Protein 1EF1 (pdb70)

Radius of gyration: 29.96 Å; Cα contacts (8 Å, |Δi|>4): 1156; chains: 4; bounding box: 71×134×59 Å

GO terms:
  GO:0016324 apical plasma membrane (C, IDA)
  GO:0003725 double-stranded RNA binding (F, IDA)
  GO:0001771 immunological synapse formation (P, IDA)
  GO:0042098 T cell proliferation (P, IDA)
  GO:0072678 T cell migration (P, IDA)
  GO:0070489 T cell aggregation (P, IDA)
  GO:0005886 plasma membrane (C, EXP)
  GO:2000401 regulation of lymphocyte migration (P, IMP)
  GO:0005515 protein binding (F, IPI)
  GO:0019901 protein kinase binding (F, IPI)
  GO:0005200 structural constituent of cytoskeleton (F, TAS)
  GO:0005856 cytoskeleton (C, TAS)
  GO:0005886 plasma membrane (C, TAS)
  GO:0005829 cytosol (C, TAS)
  GO:0045177 apical part of cell (C, IDA)
  GO:0005902 microvillus (C, IDA)
  GO:0005925 focal adhesion (C, IDA)
  GO:0030175 filopodium (C, IDA)
  GO:0022614 membrane to membrane docking (P, IEP)
  GO:0050900 leukocyte migration (P, IEP)

Foldseek 3Di:
DAWEWEAQVDIDIDDDDQQAFQQNVLCVVCVVVVHDLPLQKFKWAQFCVRDTDTGDRVGGNNVGRFNPDPRGYIYIAGPADDLACVPRQDDLSSLVRVLVVLLVCQQQVVFDDDLVLLLLLLLLVCCLVPPADDCVPCDQCNCVVPSSHHVVNVVPDPDDPRRSVVVSSVSNNVVHDYNSVSSNVSVRSSSVFLPQWDWAWWAAPVGATWIWTFHLFFIFIGHPPDSSDTDDTDGLQQFDDWDDDWQKIWTDGDDPPDDIRIIGGPGSVRVVSVVVRNSSSVVVCPVVD/DDDDDDDDDDDDDDPLCLLVDDDCLVVPVVNVVVVVVVCVVCVVVDDVVDQDPVVCVVVCCVVHDDNPVVNVLCPDDPVVNVVVVVD/DAWEWEAQVDIDIDDDDQQAFLQVVLCVVCVVVVHDLPLQKFKWAQFCVGDTDTGDRVGGNNPGRQNPDPRGYIYMAGPADDLACVPPQPDLVSLVRVLVVLLVCQQQVVFDDDLVLLLLLLLLQCCLVPPADDCVPCDQCNCVPPSSHHVVNVVVDPDDPRRSVVVSSVSNNVVHDYSSVSSNVSVRSSSPFLPQWDWAWWAAPVGQTWIWTFHLFFIFIGHRPDSSDTDDTDGLQQFDDWDDDFQKIWTDGDDPPDDIRIIGHPGVVRVVSVVVRNSSSVVVCVVVD/DDDDDDDDDDDDDDPLCLLVDDDCLVVPVVNVVVVVVVCVVCVVVDDVVDQDPVVCVVVCCVVHDDNPVVNVLCPDDPVVNVVVVVD

Organism: Homo sapiens (NCBI:txid9606)

Solvent-accessible surface area: 37488 Å² total

Sequence (752 aa):
TISVRVTTDAELEFAIQPNTTGKQLFDQVVKTIGLREVWFFGLQYQDTKGFSTWLKLNKKVTAQDVRKESPLLFKFRAKFYPEDVSEELIQDITQRLFFLQVKEGILNDDIYCPPETAVLLASYAVQSKYGDFNKEVHKSGYLAGDKLLPQRVLEQHKLNKDQWEERIQVWHEEHRGLREDAVLEYLKIAQDLEYGVNYFSIKNKKGSELWLGVDALGLNIYEQNDRLTPKIGFPWSEIRNISFNDKKFVIKPIDKKAPDFVFYAPRLRINKRILALCGNHELYRRRKPAEASADLRADAMAKDRSEEERTTEAEKNERVQKHLKALTSELANARDESKKTANDIHAENRLGRDKYKTLRQIRQGNTKQRIDEFESTISVRVTTDAELEFAIQPNTTGKQLFDQVVKTIGLREVWFFGLQYQDTKGFSTWLKLNKKVTAQDVRKESPLLFKFRAKFYPEDVSEELIQDITQRLFFLQVKEGILNDDIYCPPETAVLLASYAVQSKYGDFNKEVHKSGYLAGDKLLPQRVLEQHKLNKDQWEERIQVWHEEHRGLREDAVLEYLKIAQDLEYGVNYFSIKNKKGSELWLGVDALGLNIYEQNDRLTPKIGFPWSEIRNISFNDKKFVIKPIDKKAPDFVFYAPRLRINKRILALCGNHELYRRRKPAEASADLRADAMAKDRSEEERTTEAEKNERVQKHLKALTSELANARDESKKTANDIHAENRLGRDKYKTLRQIRQGNTKQRIDEFES

Secondary structure (DSSP, 8-state):
-EEEEEE---EEEEEE-TT-BHHHHHHHHHHHHT---GGGEEEEEEBTTS-EEEPPSSSBGGGS-B---SSEEEEEEESS--S-HHHH--SHHHHHHHHHHHHHHHHTTSS---HHHHHHHHHHHHHHHH-S--TTTS-TTTTTT---S-HHHHHHB---HHHHHHHHHHHHHHT---HHHHHHHHHHHHTT-----EEEEEE-TT--EEEEEEETTEEEEEETT-SSS-SEEEEGGGEEEEEEETTEEEEEESSSSS--EEEE-SSHHHHHHHHHH--HHHH---S--/-EEEEEE---EEEEEE-TT-BHHHHHHHHHHHHT---GGGEEEEEEBTTS-EEEPPSSSBSTTS-B---SSEEEEEEESS--S-HHHH--SHHHHHHHHHHHHHHHHTTSS---HHHHHHHHHHHHHHHH-S--TTTS-TTTTTT---S-HHHHHHB---HHHHHHHHHHHHHHT---HHHHHHHHHHHHTT-----EEEEEE-TT--EEEEEEETTEEEEEETTBSSS-SEEEEGGGEEEEEEETTEEEEEESSSSSPPEEEE-S-HHHHHHHHHH--HHHH---S--/--------------TTGGGG---HHHH-HHHHHHHHHHHHHHHTTB-TT---S---TTT------HHHHHHHHT-S-HHHHHHHHH-/--------------TTGGGG---HHHH-HHHHHHHHHHHHHHHTTB-TT---S---TTT------HHHHHHHHT-S-HHHHHHHHH-

CATH classification: 3.10.20.90 (+2 more: 1.20.80.10, 2.30.29.30)

InterPro domains:
  IPR000299 FERM domain [PS50057] (5-295)
  IPR000798 Ezrin/radixin/moesin-like [PR00661] (17-36)
  IPR000798 Ezrin/radixin/moesin-like [PR00661] (69-88)
  IPR000798 Ezrin/radixin/moesin-like [PR00661] (113-134)
  IPR000798 Ezrin/radixin/moesin-like [PR00661] (159-176)
  IPR000798 Ezrin/radixin/moesin-like [PR00661] (209-229)
  IPR000798 Ezrin/radixin/moesin-like [PR00661] (284-303)
  IPR000798 Ezrin/radixin/moesin-like [PR00661] (532-553)
  IPR000798 Ezrin/radixin/moesin-like [PR00661] (554-575)
  IPR008954 Moesin tail domain superfamily [G3DSA:6.10.360.10] (502-576)
  IPR008954 Moesin tail domain superfamily [SSF48678] (490-577)
  IPR011174 Ezrin/radixin/moesin [PIRSF002305] (2-577)
  IPR011174 Ezrin/radixin/moesin [PTHR23281] (2-577)
  IPR011259 Ezrin/radixin/moesin, C-terminal [PF00769] (502-577)
  IPR011993 PH-like domain superfamily [G3DSA:2.30.29.30] (201-296)
  IPR014352 FERM/acyl-CoA-binding protein superfamily [G3DSA:1.20.80.10] (84-199)
  IPR018979 FERM, N-terminal [PF09379] (9-70)
  IPR018980 FERM, C-terminal PH-like domain [PF09380] (210-298)
  IPR018980 FERM, C-terminal PH-like domain [SM01196] (210-299)
  IPR019747 FERM conserved site [PS00660] (58-88)

B-factor: mean 32.9, std 15.77, range [4.85, 100.0]

Structure (mmCIF, N/CA/C/O backbone):
data_1EF1
#
_entry.id   1EF1
#
_cell.length_a   54.200
_cell.length_b   153.300
_cell.length_c   112.100
_cell.angle_alpha   90.00
_cell.angle_beta   90.00
_cell.angle_gamma   90.00
#
_symmetry.space_group_name_H-M   'P 2 2 21'
#
loop_
_entity.id
_entity.type
_entity.pdbx_description
1 polymer MOESIN
2 polymer MOESIN
3 non-polymer 'SULFATE ION'
4 water water
#
loop_
_atom_site.group_PDB
_atom_site.id
_atom_site.type_symbol
_atom_site.label_atom_id
_atom_site.label_alt_id
_atom_site.label_comp_id
_atom_site.label_asym_id
_atom_site.label_entity_id
_atom_site.label_seq_id
_atom_site.pdbx_PDB_ins_code
_atom_site.Cartn_x
_atom_site.Cartn_y
_atom_site.Cartn_z
_atom_site.occupancy
_atom_site.B_iso_or_equiv
_atom_site.auth_seq_id
_atom_site.auth_comp_id
_atom_site.auth_asym_id
_atom_site.auth_atom_id
_atom_site.pdbx_PDB_model_num
ATOM 1 N N . THR A 1 1 ? 49.340 140.379 86.242 1.00 63.00 4 THR A N 1
ATOM 2 C CA . THR A 1 1 ? 48.820 140.398 84.838 1.00 63.62 4 THR A CA 1
ATOM 3 C C . THR A 1 1 ? 48.882 139.055 84.064 1.00 61.92 4 THR A C 1
ATOM 4 O O . THR A 1 1 ? 49.750 138.190 84.268 1.00 54.52 4 THR A O 1
ATOM 8 N N . ILE A 1 2 ? 47.933 138.927 83.146 1.00 59.93 5 ILE A N 1
ATOM 9 C CA . ILE A 1 2 ? 47.763 137.759 82.301 1.00 52.66 5 ILE A CA 1
ATOM 10 C C . ILE A 1 2 ? 48.300 138.041 80.882 1.00 49.07 5 ILE A C 1
ATOM 11 O O . ILE A 1 2 ? 47.885 138.988 80.195 1.00 42.78 5 ILE A O 1
ATOM 16 N N . SER A 1 3 ? 49.222 137.184 80.466 1.00 44.18 6 SER A N 1
ATOM 17 C CA . SER A 1 3 ? 49.869 137.288 79.180 1.00 44.49 6 SER A CA 1
ATOM 18 C C . SER A 1 3 ? 48.894 136.897 78.093 1.00 44.48 6 SER A C 1
ATOM 19 O O . SER A 1 3 ? 48.199 135.898 78.225 1.00 42.88 6 SER A O 1
ATOM 22 N N . VAL A 1 4 ? 48.839 137.691 77.025 1.00 43.93 7 VAL A N 1
ATOM 23 C CA . VAL A 1 4 ? 47.929 137.417 75.913 1.00 40.92 7 VAL A CA 1
ATOM 24 C C . VAL A 1 4 ? 48.526 137.713 74.532 1.00 40.31 7 VAL A C 1
ATOM 25 O O . VAL A 1 4 ? 49.215 138.712 74.296 1.00 41.08 7 VAL A O 1
ATOM 29 N N . ARG A 1 5 ? 48.256 136.808 73.611 1.00 42.17 8 ARG A N 1
ATOM 30 C CA . ARG A 1 5 ? 48.734 136.960 72.261 1.00 41.14 8 ARG A CA 1
ATOM 31 C C . ARG A 1 5 ? 47.530 136.874 71.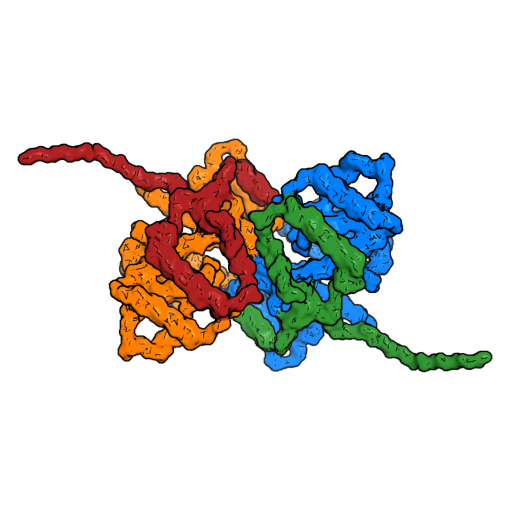333 1.00 38.48 8 ARG A C 1
ATOM 32 O O . ARG A 1 5 ? 46.746 135.925 71.411 1.00 40.30 8 ARG A O 1
ATOM 40 N N . VAL A 1 6 ? 47.368 137.905 70.509 1.00 36.78 9 VAL A N 1
ATOM 41 C CA . VAL A 1 6 ? 46.282 137.979 69.538 1.00 33.04 9 VAL A CA 1
ATOM 42 C C . VAL A 1 6 ? 46.802 138.091 68.102 1.00 32.97 9 VAL A C 1
ATOM 43 O O . VAL A 1 6 ? 47.371 139.110 67.693 1.00 35.39 9 VAL A O 1
ATOM 47 N N . THR A 1 7 ? 46.557 137.030 67.342 1.00 29.69 10 THR A N 1
ATOM 48 C CA . THR A 1 7 ? 46.938 136.950 65.952 1.00 27.22 10 THR A CA 1
ATOM 49 C C . THR A 1 7 ? 45.836 137.227 64.953 1.00 25.31 10 THR A C 1
ATOM 50 O O . THR A 1 7 ? 44.804 136.557 64.994 1.00 25.19 10 THR A O 1
ATOM 54 N N . THR A 1 8 ? 46.074 138.234 64.092 1.00 28.53 11 THR A N 1
ATOM 55 C CA . THR A 1 8 ? 45.185 138.632 62.985 1.00 27.00 11 THR A CA 1
ATOM 56 C C . THR A 1 8 ? 45.698 137.841 61.760 1.00 23.29 11 THR A C 1
ATOM 57 O O . THR A 1 8 ? 46.655 137.106 61.860 1.00 27.32 11 THR A O 1
ATOM 69 N N . ASP A 1 10 ? 47.523 138.842 59.445 1.00 32.89 13 ASP A N 1
ATOM 70 C CA . ASP A 1 10 ? 48.873 139.219 59.044 1.00 28.28 13 ASP A CA 1
ATOM 71 C C . ASP A 1 10 ? 49.624 140.001 60.107 1.00 34.84 13 ASP A C 1
ATOM 72 O O . ASP A 1 10 ? 50.455 140.839 59.799 1.00 38.76 13 ASP A O 1
ATOM 77 N N . ALA A 1 11 ? 49.294 139.780 61.363 1.00 32.63 14 ALA A N 1
ATOM 78 C CA . ALA A 1 11 ? 49.980 140.512 62.409 1.00 39.08 14 ALA A CA 1
ATOM 79 C C . ALA A 1 11 ? 49.776 139.802 63.740 1.00 43.81 14 ALA A C 1
ATOM 80 O O . ALA A 1 11 ? 48.826 139.042 63.920 1.00 40.00 14 ALA A O 1
ATOM 82 N N . GLU A 1 12 ? 50.735 139.998 64.638 1.00 45.88 15 GLU A N 1
ATOM 83 C CA . GLU A 1 12 ? 50.701 139.405 65.958 1.00 44.87 15 GLU A CA 1
ATOM 84 C C . GLU A 1 12 ? 50.801 140.519 66.983 1.00 42.52 15 GLU A C 1
ATOM 85 O O . GLU A 1 12 ? 51.626 141.428 66.858 1.00 42.11 15 GLU A O 1
ATOM 91 N N . LEU A 1 13 ? 49.937 140.441 67.988 1.00 42.81 16 LEU A N 1
ATOM 92 C CA . LEU A 1 13 ? 49.896 141.430 69.047 1.00 41.73 16 LEU A CA 1
ATOM 93 C C . LEU A 1 13 ? 50.034 140.780 70.401 1.00 39.47 16 LEU A C 1
ATOM 94 O O . LEU A 1 13 ? 49.486 139.719 70.642 1.00 33.64 16 LEU A O 1
ATOM 99 N N . GLU A 1 14 ? 50.851 141.386 71.249 1.00 45.65 17 GLU A N 1
ATOM 100 C CA . GLU A 1 14 ? 51.074 140.872 72.589 1.00 55.02 17 GLU A CA 1
ATOM 101 C C . GLU A 1 14 ? 50.464 141.888 73.570 1.00 56.74 17 GLU A C 1
ATOM 102 O O . GLU A 1 14 ? 50.709 143.098 73.458 1.00 52.50 17 GLU A O 1
ATOM 108 N N . PHE A 1 15 ? 49.604 141.399 74.464 1.00 60.28 18 PHE A N 1
ATOM 109 C CA . PHE A 1 15 ? 48.937 142.230 75.482 1.00 62.04 18 PHE A CA 1
ATOM 110 C C . PHE A 1 15 ? 48.989 141.616 76.879 1.00 61.38 18 PHE A C 1
ATOM 111 O O . PHE A 1 15 ? 48.788 140.406 77.040 1.00 57.92 18 PHE A O 1
ATOM 119 N N . ALA A 1 16 ? 49.201 142.461 77.888 1.00 62.61 19 ALA A N 1
ATOM 120 C CA . ALA A 1 16 ? 49.177 142.004 79.279 1.00 60.86 19 ALA A CA 1
ATOM 121 C C . ALA A 1 16 ? 47.867 142.585 79.829 1.00 56.59 19 ALA A C 1
ATOM 122 O O . ALA A 1 16 ? 47.603 143.788 79.722 1.00 56.56 19 ALA A O 1
ATOM 124 N N . ILE A 1 17 ? 47.013 141.705 80.332 1.00 54.54 20 ILE A N 1
ATOM 125 C CA . ILE A 1 17 ? 45.715 142.108 80.852 1.00 59.08 20 ILE A CA 1
ATOM 126 C C . ILE A 1 17 ? 45.454 141.722 82.330 1.00 64.69 20 ILE A C 1
ATOM 127 O O . ILE A 1 17 ? 45.901 140.676 82.814 1.00 61.28 20 ILE A O 1
ATOM 132 N N . GLN A 1 18 ? 44.742 142.588 83.046 1.00 70.83 21 GLN A N 1
ATOM 133 C CA . GLN A 1 18 ? 44.395 142.337 84.448 1.00 76.17 21 GLN A CA 1
ATOM 134 C C . GLN A 1 18 ? 43.322 141.231 84.494 1.00 76.39 21 GLN A C 1
ATOM 135 O O . GLN A 1 18 ? 42.562 141.065 83.537 1.00 77.28 21 GLN A O 1
ATOM 141 N N . PRO A 1 19 ? 43.218 140.489 85.618 1.00 75.23 22 PRO A N 1
ATOM 142 C CA . PRO A 1 19 ? 42.215 139.410 85.723 1.00 73.92 22 PRO A CA 1
ATOM 143 C C . PRO A 1 19 ? 40.777 139.897 85.511 1.00 70.81 22 PRO A C 1
ATOM 144 O O . PRO A 1 19 ? 39.882 139.147 85.102 1.00 74.61 22 PRO A O 1
ATOM 148 N N . ASN A 1 20 ? 40.600 141.179 85.783 1.00 65.10 23 ASN A N 1
ATOM 149 C CA . ASN A 1 20 ? 39.339 141.877 85.688 1.00 63.22 23 ASN A CA 1
ATOM 150 C C . ASN A 1 20 ? 38.854 142.087 84.226 1.00 59.62 23 ASN A C 1
ATOM 151 O O . ASN A 1 20 ? 37.651 142.302 83.983 1.00 55.31 23 ASN A O 1
ATOM 156 N N . THR A 1 21 ? 39.773 141.940 83.265 1.00 54.57 24 THR A N 1
ATOM 157 C CA . THR A 1 21 ? 39.488 142.186 81.847 1.00 50.55 24 THR A CA 1
ATOM 158 C C . THR A 1 21 ? 38.408 141.303 81.267 1.00 48.55 24 THR A C 1
ATOM 159 O O . THR A 1 21 ? 38.379 140.093 81.521 1.00 47.23 24 THR A O 1
ATOM 163 N N . THR A 1 22 ? 37.480 141.952 80.556 1.00 47.90 25 THR A N 1
ATOM 164 C CA . THR A 1 22 ? 36.344 141.296 79.889 1.00 46.28 25 THR A CA 1
ATOM 165 C C . THR A 1 22 ? 36.661 141.203 78.408 1.00 41.81 25 THR A C 1
ATOM 166 O O . THR A 1 22 ? 37.467 141.982 77.904 1.00 36.37 25 THR A O 1
ATOM 170 N N . GLY A 1 23 ? 36.016 140.274 77.709 1.00 43.25 26 GLY A N 1
ATOM 171 C CA . GLY A 1 23 ? 36.279 140.110 76.286 1.00 41.24 26 GLY A CA 1
ATOM 172 C C . GLY A 1 23 ? 36.235 141.436 75.530 1.00 39.60 26 GLY A C 1
ATOM 173 O O . GLY A 1 23 ? 37.127 141.745 74.752 1.00 32.79 26 GLY A O 1
ATOM 174 N N . LYS A 1 24 ? 35.229 142.253 75.831 1.00 36.97 27 LYS A N 1
ATOM 175 C CA . LYS A 1 24 ? 35.036 143.546 75.197 1.00 36.21 27 LYS A CA 1
ATOM 176 C C . LYS A 1 24 ? 36.225 144.499 75.333 1.0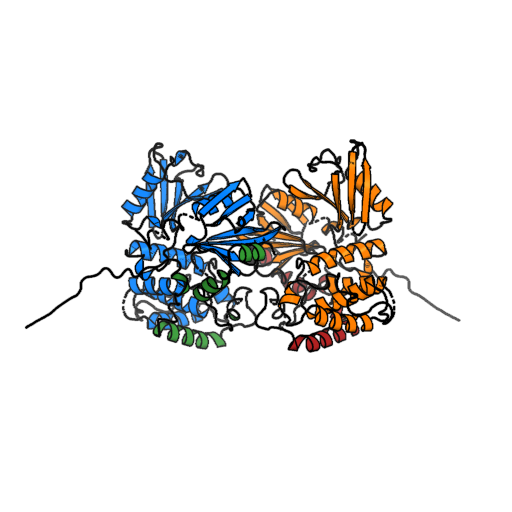0 37.47 27 LYS A C 1
ATOM 177 O O . LYS A 1 24 ? 36.539 145.262 74.405 1.00 35.05 27 LYS A O 1
ATOM 183 N N . GLN A 1 25 ? 36.885 144.455 76.484 1.00 35.35 28 GLN A N 1
ATOM 184 C CA . GLN A 1 25 ? 38.037 145.308 76.734 1.00 37.62 28 GLN A CA 1
ATOM 185 C C . GLN A 1 25 ? 39.236 144.830 75.923 1.00 35.56 28 GLN A C 1
ATOM 186 O O . GLN A 1 25 ? 40.032 145.645 75.437 1.00 35.02 28 GLN A O 1
ATOM 192 N N . LEU A 1 26 ? 39.386 143.506 75.825 1.00 33.56 29 LEU A N 1
ATOM 193 C CA . LEU A 1 26 ? 40.480 142.900 75.061 1.00 31.27 29 LEU A CA 1
ATOM 194 C C . LEU A 1 26 ? 40.288 143.201 73.573 1.00 29.89 29 LEU A C 1
ATOM 195 O O . LEU A 1 26 ? 41.241 143.571 72.907 1.00 33.22 29 LEU A O 1
ATOM 200 N N . PHE A 1 27 ? 39.055 143.049 73.079 1.00 27.17 30 PHE A N 1
ATOM 201 C CA . PHE A 1 27 ? 38.706 143.311 71.677 1.00 30.21 30 PHE A CA 1
ATOM 202 C C . PHE A 1 27 ? 39.029 144.758 71.292 1.00 30.55 30 PHE A C 1
ATOM 203 O O . PHE A 1 27 ? 39.652 145.026 70.255 1.00 24.63 30 PHE A O 1
ATOM 211 N N . ASP A 1 28 ? 38.630 145.681 72.164 1.00 36.94 31 ASP A N 1
ATOM 212 C CA . ASP A 1 28 ? 38.868 147.097 71.957 1.00 34.57 31 ASP A CA 1
ATOM 213 C C . ASP A 1 28 ? 40.346 147.436 71.826 1.00 33.31 31 ASP A C 1
ATOM 214 O O . ASP A 1 28 ? 40.704 148.249 70.989 1.00 36.34 31 ASP A O 1
ATOM 219 N N . GLN A 1 29 ? 41.201 146.781 72.608 1.00 33.80 32 GLN A N 1
ATOM 220 C CA . GLN A 1 29 ? 42.645 147.019 72.535 1.00 30.07 32 GLN A CA 1
ATOM 221 C C . GLN A 1 29 ? 43.156 146.586 71.188 1.00 26.99 32 GLN A C 1
ATOM 222 O O . GLN A 1 29 ? 43.884 147.320 70.550 1.00 28.07 32 GLN A O 1
ATOM 228 N N . VAL A 1 30 ? 42.733 145.410 70.742 1.00 26.95 33 VAL A N 1
ATOM 229 C CA . VAL A 1 30 ? 43.137 144.879 69.432 1.00 27.98 33 VAL A CA 1
ATOM 230 C C . VAL A 1 30 ? 42.690 145.764 68.244 1.00 30.63 33 VAL A C 1
ATOM 231 O O . VAL A 1 30 ? 43.509 146.129 67.377 1.00 35.09 33 VAL A O 1
ATOM 235 N N . VAL A 1 31 ? 41.403 146.101 68.180 1.00 26.70 34 VAL A N 1
ATOM 236 C CA . VAL A 1 31 ? 40.951 146.942 67.059 1.00 29.27 34 VAL A CA 1
ATOM 237 C C . VAL A 1 31 ? 41.597 148.322 67.110 1.00 34.18 34 VAL A C 1
ATOM 238 O O . VAL A 1 31 ? 41.968 148.881 66.072 1.00 31.26 34 VAL A O 1
ATOM 242 N N . LYS A 1 32 ? 41.821 148.803 68.337 1.00 35.99 35 LYS A N 1
ATOM 243 C CA . LYS A 1 32 ? 42.445 150.092 68.592 1.00 38.17 35 LYS A CA 1
ATOM 244 C C . LYS A 1 32 ? 43.869 150.061 68.040 1.00 34.52 35 LYS A C 1
ATOM 245 O O . LYS A 1 32 ? 44.247 150.885 67.189 1.00 32.74 35 LYS A O 1
ATOM 251 N N . THR A 1 33 ? 44.615 149.044 68.463 1.00 33.56 36 THR A N 1
ATOM 252 C CA . THR A 1 33 ? 45.997 148.851 68.042 1.00 31.97 36 THR A CA 1
ATOM 253 C C . THR A 1 33 ? 46.142 148.731 66.518 1.00 32.37 36 THR A C 1
ATOM 254 O O . THR A 1 33 ? 46.997 149.406 65.934 1.00 33.02 36 THR A O 1
ATOM 258 N N . ILE A 1 34 ? 45.334 147.887 65.865 1.00 30.44 37 ILE A N 1
ATOM 259 C CA . ILE A 1 34 ? 45.476 147.725 64.411 1.00 30.11 37 ILE A CA 1
ATOM 260 C C . ILE A 1 34 ? 44.810 148.810 63.538 1.00 32.55 37 ILE A C 1
ATOM 261 O O . ILE A 1 34 ? 44.900 148.781 62.299 1.00 30.99 37 ILE A O 1
ATOM 266 N N . GLY A 1 35 ? 44.135 149.755 64.190 1.00 31.32 38 GLY A N 1
ATOM 267 C CA . GLY A 1 35 ? 43.498 150.859 63.487 1.00 28.93 38 GLY A CA 1
ATOM 268 C C . GLY A 1 35 ? 42.257 150.478 62.713 1.00 26.95 38 GLY A C 1
ATOM 269 O O . GLY A 1 35 ? 41.954 151.053 61.673 1.00 28.57 38 GLY A O 1
ATOM 270 N N . LEU A 1 36 ? 41.497 149.555 63.286 1.00 27.08 39 LEU A N 1
ATOM 271 C CA . LEU A 1 36 ? 40.282 149.070 62.670 1.00 26.89 39 LEU A CA 1
ATOM 272 C C . LEU A 1 36 ? 39.028 149.663 63.317 1.00 22.17 39 LEU A C 1
ATOM 273 O O . LEU A 1 36 ? 38.825 149.502 64.523 1.00 22.42 39 LEU A O 1
ATOM 278 N N . ARG A 1 37 ? 38.204 150.325 62.497 1.00 27.14 40 ARG A N 1
ATOM 279 C CA . ARG A 1 37 ? 36.923 150.931 62.904 1.00 27.64 40 ARG A CA 1
ATOM 280 C C . ARG A 1 37 ? 35.694 150.104 62.501 1.00 26.49 40 ARG A C 1
ATOM 281 O O . ARG A 1 37 ? 34.674 150.187 63.185 1.00 27.52 40 ARG A O 1
ATOM 289 N N . GLU A 1 38 ? 35.776 149.279 61.441 1.00 27.03 41 GLU A N 1
ATOM 290 C CA . GLU A 1 38 ? 34.618 148.421 61.044 1.00 28.64 41 GLU A CA 1
ATOM 291 C C . GLU A 1 38 ? 34.639 147.105 61.828 1.00 26.08 41 GLU A C 1
ATOM 292 O O . GLU A 1 38 ? 34.658 146.021 61.262 1.00 27.47 41 GLU A O 1
ATOM 298 N N . VAL A 1 39 ? 34.504 147.239 63.136 1.00 22.62 42 VAL A N 1
ATOM 299 C CA . VAL A 1 39 ? 34.575 146.153 64.087 1.00 23.81 42 VAL A CA 1
ATOM 300 C C . VAL A 1 39 ? 33.440 145.127 64.176 1.00 16.93 42 VAL A C 1
ATOM 301 O O . VAL A 1 39 ? 33.614 144.056 64.760 1.00 24.64 42 VAL A O 1
ATOM 305 N N . TRP A 1 40 ? 32.257 145.497 63.701 1.00 19.10 43 TRP A N 1
ATOM 306 C CA . TRP A 1 40 ? 31.084 144.643 63.799 1.00 20.95 43 TRP A CA 1
ATOM 307 C C . TRP A 1 40 ? 31.154 143.281 63.075 1.00 26.85 43 TRP A C 1
ATOM 308 O O . TRP A 1 40 ? 30.347 142.356 63.334 1.00 29.16 43 TRP A O 1
ATOM 319 N N . PHE A 1 41 ? 32.101 143.170 62.157 1.00 24.65 44 PHE A N 1
ATOM 320 C CA . PHE A 1 41 ? 32.302 141.941 61.421 1.00 20.99 44 PHE A CA 1
ATOM 321 C C . PHE A 1 41 ? 33.169 140.980 62.190 1.00 20.28 44 PHE A C 1
ATOM 322 O O . PHE A 1 41 ? 33.088 139.769 61.978 1.00 18.90 44 PHE A O 1
ATOM 330 N N . PHE A 1 42 ? 34.029 141.527 63.051 1.00 20.92 45 PHE A N 1
ATOM 331 C CA . PHE A 1 42 ? 35.009 140.733 63.794 1.00 16.28 45 PHE A CA 1
ATOM 332 C C . PHE A 1 42 ? 34.763 140.167 65.185 1.00 19.13 45 PHE A C 1
ATOM 333 O O . PHE A 1 42 ? 33.873 140.587 65.916 1.00 25.46 45 PHE A O 1
ATOM 341 N N . GLY A 1 43 ? 35.605 139.212 65.536 1.00 16.80 46 GLY A N 1
ATOM 342 C CA . GLY A 1 43 ? 35.552 138.563 66.826 1.00 22.57 46 GLY A CA 1
ATOM 343 C C . GLY A 1 43 ? 36.894 137.939 67.196 1.00 25.79 46 GLY A C 1
ATOM 344 O O . GLY A 1 43 ? 37.823 137.914 66.372 1.00 28.59 46 GLY A O 1
ATOM 345 N N . LEU A 1 44 ? 37.034 137.538 68.458 1.00 24.19 47 LEU A N 1
ATOM 346 C CA . LEU A 1 44 ? 38.231 136.838 68.904 1.00 28.67 47 LEU A CA 1
ATOM 347 C C . LEU A 1 44 ? 37.876 135.372 69.170 1.00 29.54 47 LEU A C 1
ATOM 348 O O . LEU A 1 44 ? 36.943 135.063 69.928 1.00 26.95 47 LEU A O 1
ATOM 353 N N . GLN A 1 45 ? 38.617 134.470 68.534 1.00 27.40 48 GLN A N 1
ATOM 354 C CA . GLN A 1 45 ? 38.387 133.046 68.707 1.00 34.05 48 GLN A CA 1
ATOM 355 C C . GLN A 1 45 ? 39.513 132.450 69.517 1.00 28.18 48 GLN A C 1
ATOM 356 O O . GLN A 1 45 ? 40.633 132.929 69.454 1.00 29.38 48 GLN A O 1
ATOM 362 N N . TYR A 1 46 ? 39.193 131.432 70.310 1.00 32.57 49 TYR A N 1
ATOM 363 C CA . TYR A 1 46 ? 40.202 130.732 71.104 1.00 35.25 49 TYR A CA 1
ATOM 364 C C . TYR A 1 46 ? 39.859 129.247 71.201 1.00 37.69 49 TYR A C 1
ATOM 365 O O . TYR A 1 46 ? 38.730 128.844 70.905 1.00 40.62 49 TYR A O 1
ATOM 374 N N . GLN A 1 47 ? 40.852 128.426 71.544 1.00 41.29 50 GLN A N 1
ATOM 375 C CA . GLN A 1 47 ? 40.616 127.001 71.755 1.00 38.91 50 GLN A CA 1
ATOM 376 C C . GLN A 1 47 ? 40.198 126.855 73.226 1.00 39.89 50 GLN A C 1
ATOM 377 O O . GLN A 1 47 ? 40.872 127.376 74.125 1.00 40.39 50 GLN A O 1
ATOM 383 N N . ASP A 1 48 ? 39.067 126.224 73.501 1.00 39.51 51 ASP A N 1
ATOM 384 C CA . ASP A 1 48 ? 38.717 126.068 74.903 1.00 47.16 51 ASP A CA 1
ATOM 385 C C . ASP A 1 48 ? 39.347 124.809 75.536 1.00 52.06 51 ASP A C 1
ATOM 386 O O . ASP A 1 48 ? 39.962 123.993 74.834 1.00 53.60 51 ASP A O 1
ATOM 391 N N . THR A 1 49 ? 39.172 124.673 76.854 1.00 54.08 52 THR A N 1
ATOM 392 C CA . THR A 1 49 ? 39.695 123.560 77.656 1.00 52.59 52 THR A CA 1
ATOM 393 C C . THR A 1 49 ? 39.397 122.200 77.035 1.00 54.30 52 THR A C 1
ATOM 394 O O . THR A 1 49 ? 40.223 121.302 77.115 1.00 56.90 52 THR A O 1
ATOM 398 N N . LYS A 1 50 ? 38.258 122.083 76.350 1.00 54.30 53 LYS A N 1
ATOM 399 C CA . LYS A 1 50 ? 37.856 120.837 75.700 1.00 52.46 53 LYS A CA 1
ATOM 400 C C . LYS A 1 50 ? 38.539 120.702 74.336 1.00 56.34 53 LYS A C 1
ATOM 401 O O . LYS A 1 50 ? 38.572 119.611 73.765 1.00 62.84 53 LYS A O 1
ATOM 407 N N . GLY A 1 51 ? 39.044 121.818 73.805 1.00 53.29 54 GLY A N 1
ATOM 408 C CA . GLY A 1 51 ? 39.719 121.816 72.509 1.00 50.63 54 GLY A CA 1
ATOM 409 C C . GLY A 1 51 ? 38.867 122.376 71.365 1.00 51.66 54 GLY A C 1
ATOM 410 O O . GLY A 1 51 ? 39.220 122.221 70.186 1.00 44.57 54 GLY A O 1
ATOM 411 N N . PHE A 1 52 ? 37.745 123.023 71.707 1.00 50.64 55 PHE A N 1
ATOM 412 C CA . PHE A 1 52 ? 36.817 123.612 70.718 1.00 50.21 55 PHE A CA 1
ATOM 413 C C . PHE A 1 52 ? 37.087 125.085 70.369 1.00 47.83 55 PHE A C 1
ATOM 414 O O . PHE A 1 52 ? 37.384 125.907 71.249 1.00 42.65 55 PHE A O 1
ATOM 422 N N . SER A 1 53 ? 36.986 125.406 69.074 1.00 45.60 56 SER A N 1
ATOM 423 C CA . SER A 1 53 ? 37.155 126.779 68.621 1.00 40.80 56 SER A CA 1
ATOM 424 C C . SER A 1 53 ? 35.912 127.471 69.160 1.00 38.40 56 SER A C 1
ATOM 425 O O . SER A 1 53 ? 34.791 127.025 68.913 1.00 44.49 56 SER A O 1
ATOM 428 N N . THR A 1 54 ? 36.125 128.549 69.903 1.00 31.00 57 THR A N 1
ATOM 429 C CA . THR A 1 54 ? 35.037 129.286 70.523 1.00 34.78 57 THR A CA 1
ATOM 430 C C . THR A 1 54 ? 35.197 130.813 70.425 1.00 31.15 57 THR A C 1
ATOM 431 O O . THR A 1 54 ? 36.302 131.346 70.508 1.00 32.93 57 THR A O 1
ATOM 435 N N . TRP A 1 55 ? 34.103 131.509 70.155 1.00 29.54 58 TRP A N 1
ATOM 436 C CA . TRP A 1 55 ? 34.168 132.958 70.127 1.00 31.18 58 TRP A CA 1
ATOM 437 C C . TRP A 1 55 ? 34.058 133.476 71.594 1.00 34.42 58 TRP A C 1
ATOM 438 O O . TRP A 1 55 ? 33.152 133.103 72.371 1.00 33.32 58 TRP A O 1
ATOM 449 N N . LEU A 1 56 ? 35.031 134.289 71.969 1.00 29.97 59 LEU A N 1
ATOM 450 C CA . LEU A 1 56 ? 35.103 134.916 73.268 1.00 29.06 59 LEU A CA 1
ATOM 451 C C . LEU A 1 56 ? 33.882 135.871 73.415 1.00 31.28 59 LEU A C 1
ATOM 452 O O . LEU A 1 56 ? 33.669 136.775 72.580 1.00 28.47 59 LEU A O 1
ATOM 457 N N . LYS A 1 57 ? 33.061 135.634 74.446 1.00 33.42 60 LYS A N 1
ATOM 458 C CA . LYS A 1 57 ? 31.892 136.476 74.743 1.00 31.41 60 LYS A CA 1
ATOM 459 C C . LYS A 1 57 ? 32.453 137.812 75.194 1.00 35.35 60 LYS A C 1
ATOM 460 O O . LYS A 1 57 ? 33.389 137.843 75.992 1.00 41.17 60 LYS A O 1
ATOM 466 N N . LEU A 1 58 ? 31.918 138.916 74.680 1.00 39.90 61 LEU A N 1
ATOM 467 C CA . LEU A 1 58 ? 32.451 140.231 75.046 1.00 40.19 61 LEU A CA 1
ATOM 468 C C . LEU A 1 58 ? 31.961 140.826 76.381 1.00 42.47 61 LEU A C 1
ATOM 469 O O . LEU A 1 58 ? 32.650 141.632 77.012 1.00 41.83 61 LEU A O 1
ATOM 474 N N . ASN A 1 59 ? 30.809 140.362 76.844 1.00 48.04 62 ASN A N 1
ATOM 475 C CA . ASN A 1 59 ? 30.191 140.844 78.087 1.00 53.04 62 ASN A CA 1
ATOM 476 C C . ASN A 1 59 ? 30.650 140.137 79.377 1.00 53.34 62 ASN A C 1
ATOM 477 O O . ASN A 1 59 ? 30.215 140.498 80.465 1.00 55.19 62 ASN A O 1
ATOM 482 N N . LYS A 1 60 ? 31.502 139.117 79.236 1.00 50.10 63 LYS A N 1
ATOM 483 C CA . LYS A 1 60 ? 32.049 138.342 80.358 1.00 45.54 63 LYS A CA 1
ATOM 484 C C . LYS A 1 60 ? 33.556 138.601 80.512 1.00 47.38 63 LYS A C 1
ATOM 485 O O . LYS A 1 60 ? 34.194 139.151 79.602 1.00 48.15 63 LYS A O 1
ATOM 491 N N . LYS A 1 61 ? 34.117 138.239 81.672 1.00 49.25 64 LYS A N 1
ATOM 492 C CA . LYS A 1 61 ? 35.563 138.381 81.896 1.00 54.77 64 LYS A CA 1
ATOM 493 C C . LYS A 1 61 ? 36.329 137.295 81.099 1.00 53.16 64 LYS A C 1
ATOM 494 O O . LYS A 1 61 ? 35.839 136.175 80.961 1.00 53.67 64 LYS A O 1
ATOM 496 N N . VAL A 1 62 ? 37.497 137.622 80.545 1.00 48.60 65 VAL A N 1
ATOM 497 C CA . VAL A 1 62 ? 38.284 136.634 79.779 1.00 46.75 65 VAL A CA 1
ATOM 498 C C . VAL A 1 62 ? 38.529 135.371 80.615 1.00 53.28 65 VAL A C 1
ATOM 499 O O . VAL A 1 62 ? 38.216 134.256 80.195 1.00 52.32 65 VAL A O 1
ATOM 503 N N . THR A 1 63 ? 39.010 135.589 81.836 1.00 60.95 66 THR A N 1
ATOM 504 C CA . THR A 1 63 ? 39.351 134.539 82.797 1.00 61.28 66 THR A CA 1
ATOM 505 C C . THR A 1 63 ? 38.171 133.634 83.221 1.00 58.81 66 THR A C 1
ATOM 506 O O . THR A 1 63 ? 38.372 132.474 83.602 1.00 59.82 66 THR A O 1
ATOM 510 N N . ALA A 1 64 ? 36.951 134.155 83.111 1.00 53.65 67 ALA A N 1
ATOM 511 C CA . ALA A 1 64 ? 35.739 133.406 83.453 1.00 50.93 67 ALA A CA 1
ATOM 512 C C . ALA A 1 64 ? 35.250 132.491 82.308 1.00 53.07 67 ALA A C 1
ATOM 513 O O . ALA A 1 64 ? 34.233 131.797 82.438 1.00 52.15 67 ALA A O 1
ATOM 515 N N . GLN A 1 65 ? 35.927 132.546 81.165 1.00 54.29 68 GLN A N 1
ATOM 516 C CA . GLN A 1 65 ? 35.552 131.736 80.011 1.00 53.81 68 GLN A CA 1
ATOM 517 C C . GLN A 1 65 ? 36.520 130.580 79.980 1.00 54.38 68 GLN A C 1
ATOM 518 O O . GLN A 1 65 ? 37.622 130.693 80.528 1.00 58.30 68 GLN A O 1
ATOM 524 N N . ASP A 1 66 ? 36.112 129.455 79.397 1.00 55.10 69 ASP A N 1
ATOM 525 C CA . ASP A 1 66 ? 36.970 128.271 79.417 1.00 54.27 69 ASP A CA 1
ATOM 526 C C . ASP A 1 66 ? 38.204 128.335 78.549 1.00 54.13 69 ASP A C 1
ATOM 527 O O . ASP A 1 66 ? 38.485 127.412 77.805 1.00 53.31 69 ASP A O 1
ATOM 529 N N . VAL A 1 67 ? 38.974 129.411 78.676 1.00 57.46 70 VAL A N 1
ATOM 530 C CA . VAL A 1 67 ? 40.200 129.552 77.904 1.00 59.53 70 VAL A CA 1
ATOM 531 C C . VAL A 1 67 ? 41.183 128.478 78.337 1.00 62.05 70 VAL A C 1
ATOM 532 O O . VAL A 1 67 ? 41.254 128.138 79.521 1.00 62.23 70 VAL A O 1
ATOM 536 N N . ARG A 1 68 ? 41.874 127.904 77.349 1.00 65.78 71 ARG A N 1
ATOM 537 C CA . ARG A 1 68 ? 42.887 126.870 77.562 1.00 67.86 71 ARG A CA 1
ATOM 538 C C . ARG A 1 68 ? 44.000 127.463 78.438 1.00 67.15 71 ARG A C 1
ATOM 539 O O . ARG A 1 68 ? 44.883 128.165 77.938 1.00 68.19 71 ARG A O 1
ATOM 547 N N . LYS A 1 69 ? 43.921 127.196 79.743 1.00 64.15 72 LYS A N 1
ATOM 548 C CA . LYS A 1 69 ? 44.884 127.684 80.714 1.00 60.56 72 LYS A CA 1
ATOM 549 C C . LYS A 1 69 ? 46.273 127.381 80.227 1.00 60.84 72 LYS A C 1
ATOM 550 O O . LYS A 1 69 ? 46.661 126.213 80.100 1.00 62.69 72 LYS A O 1
ATOM 552 N N . GLU A 1 70 ? 46.961 128.455 79.841 1.00 62.87 73 GLU A N 1
ATOM 553 C CA . GLU A 1 70 ? 48.337 128.422 79.333 1.00 60.23 73 GLU A CA 1
ATOM 554 C C . GLU A 1 70 ? 48.801 129.870 79.284 1.00 54.28 73 GLU A C 1
ATOM 555 O O . GLU A 1 70 ? 48.044 130.785 79.628 1.00 57.99 73 GLU A O 1
ATOM 561 N N . SER A 1 71 ? 50.031 130.086 78.842 1.00 48.20 74 SER A N 1
ATOM 562 C CA . SER A 1 71 ? 50.553 131.436 78.785 1.00 47.94 74 SER A CA 1
ATOM 563 C C . SER A 1 71 ? 51.607 131.630 77.696 1.00 49.08 74 SER A C 1
ATOM 564 O O . SER A 1 71 ? 52.584 130.886 77.627 1.00 48.87 74 SER A O 1
ATOM 567 N N . PRO A 1 72 ? 51.409 132.642 76.825 1.00 46.66 75 PRO A N 1
ATOM 568 C CA . PRO A 1 72 ? 50.239 133.522 76.903 1.00 41.77 75 PRO A CA 1
ATOM 569 C C . PRO A 1 72 ? 48.954 132.851 76.423 1.00 38.66 75 PRO A C 1
ATOM 570 O O . PRO A 1 72 ? 48.991 131.717 75.946 1.00 37.77 75 PRO A O 1
ATOM 574 N N . LEU A 1 73 ? 47.819 133.508 76.665 1.00 36.21 76 LEU A N 1
ATOM 575 C CA . LEU A 1 73 ? 46.534 133.014 76.206 1.00 35.18 76 LEU A CA 1
ATOM 576 C C . LEU A 1 73 ? 46.560 133.325 74.731 1.00 31.84 76 LEU A C 1
ATOM 577 O O . LEU A 1 73 ? 46.903 134.433 74.368 1.00 29.90 76 LEU A O 1
ATOM 582 N N . LEU A 1 74 ? 46.208 132.355 73.891 1.00 31.88 77 LEU A N 1
ATOM 583 C CA . LEU A 1 74 ? 46.232 132.554 72.449 1.00 30.24 77 LEU A CA 1
ATOM 584 C C . LEU A 1 74 ? 44.870 132.795 71.812 1.00 28.97 77 LEU A C 1
ATOM 585 O O . LEU A 1 74 ? 44.004 131.921 71.858 1.00 37.12 77 LEU A O 1
ATOM 590 N N . PHE A 1 75 ? 44.695 133.954 71.175 1.00 25.45 78 PHE A N 1
ATOM 591 C CA . PHE A 1 75 ? 43.437 134.274 70.475 1.00 30.18 78 PHE A CA 1
ATOM 592 C C . PHE A 1 75 ? 43.643 134.590 69.014 1.00 30.83 78 PHE A C 1
ATOM 593 O O . PHE A 1 75 ? 44.608 135.235 68.665 1.00 31.15 78 PHE A O 1
ATOM 601 N N . LYS A 1 76 ? 42.678 134.241 68.173 1.00 31.13 79 LYS A N 1
ATOM 602 C CA . LYS A 1 76 ? 42.767 134.545 66.741 1.00 28.02 79 LYS A CA 1
ATOM 603 C C . LYS A 1 76 ? 41.692 135.598 66.405 1.00 22.27 79 LYS A C 1
ATOM 604 O O . LYS A 1 76 ? 40.522 135.429 66.734 1.00 25.57 79 LYS A O 1
ATOM 610 N N . PHE A 1 77 ? 42.113 136.725 65.850 1.00 21.68 80 PHE A N 1
ATOM 611 C CA . PHE A 1 77 ? 41.184 137.781 65.474 1.00 21.04 80 PHE A CA 1
ATOM 612 C C . PHE A 1 77 ? 40.709 137.459 64.068 1.00 25.59 80 PHE A C 1
ATOM 613 O O . PHE A 1 77 ? 41.523 137.439 63.128 1.00 22.97 80 PHE A O 1
ATOM 621 N N . ARG A 1 78 ? 39.410 137.163 63.927 1.00 24.30 81 ARG A N 1
ATOM 622 C CA . ARG A 1 78 ? 38.849 136.791 62.618 1.00 21.58 81 ARG A CA 1
ATOM 623 C C . ARG A 1 78 ? 37.506 137.401 62.389 1.00 15.46 81 ARG A C 1
ATOM 624 O O . ARG A 1 78 ? 36.896 137.872 63.323 1.00 20.09 81 ARG A O 1
ATOM 632 N N . ALA A 1 79 ? 37.071 137.446 61.134 1.00 17.85 82 ALA A N 1
ATOM 633 C CA . ALA A 1 79 ? 35.735 137.939 60.799 1.00 24.91 82 ALA A CA 1
ATOM 634 C C . ALA A 1 79 ? 34.769 136.829 61.143 1.00 18.78 82 ALA A C 1
ATOM 635 O O . ALA A 1 79 ? 35.000 135.661 60.802 1.00 22.13 82 ALA A O 1
ATOM 637 N N . LYS A 1 80 ? 33.755 137.180 61.920 1.00 18.39 83 LYS A N 1
ATOM 638 C CA . LYS A 1 80 ? 32.693 136.255 62.303 1.00 15.16 83 LYS A CA 1
ATOM 639 C C . LYS A 1 80 ? 31.495 136.472 61.376 1.00 18.75 83 LYS A C 1
ATOM 640 O O . LYS A 1 80 ? 30.675 135.569 61.174 1.00 19.90 83 LYS A O 1
ATOM 646 N N . PHE A 1 81 ? 31.382 137.694 60.854 1.00 20.83 84 PHE A N 1
ATOM 647 C CA . PHE A 1 81 ? 30.308 138.071 59.938 1.00 19.36 84 PHE A CA 1
ATOM 648 C C . PHE A 1 81 ? 30.933 138.650 58.678 1.00 16.54 84 PHE A C 1
ATOM 649 O O . PHE A 1 81 ? 32.042 139.221 58.684 1.00 18.33 84 PHE A O 1
ATOM 657 N N . TYR A 1 82 ? 30.230 138.430 57.574 1.00 23.81 85 TYR A N 1
ATOM 658 C CA . TYR A 1 82 ? 30.642 138.900 56.259 1.00 16.24 85 TYR A CA 1
ATOM 659 C C . TYR A 1 82 ? 29.655 139.912 55.733 1.00 14.82 85 TYR A C 1
ATOM 660 O O . TYR A 1 82 ? 28.438 139.813 55.967 1.00 18.92 85 TYR A O 1
ATOM 669 N N . PRO A 1 83 ? 30.160 140.909 55.005 1.00 15.81 86 PRO A N 1
ATOM 670 C CA . PRO A 1 83 ? 29.284 141.922 54.421 1.00 20.88 86 PRO A CA 1
ATOM 671 C C . PRO A 1 83 ? 28.495 141.289 53.268 1.00 27.97 86 PRO A C 1
ATOM 672 O O . PRO A 1 83 ? 28.888 140.245 52.724 1.00 27.57 86 PRO A O 1
ATOM 676 N N . GLU A 1 84 ? 27.383 141.900 52.882 1.00 30.62 87 GLU A N 1
ATOM 677 C CA . GLU A 1 84 ? 26.635 141.358 51.742 1.00 34.24 87 GLU A CA 1
ATOM 678 C C . GLU A 1 84 ? 27.317 141.721 50.431 1.00 33.62 87 GLU A C 1
ATOM 679 O O . GLU A 1 84 ? 27.275 140.968 49.466 1.00 34.77 87 GLU A O 1
ATOM 685 N N . ASP A 1 85 ? 28.013 142.847 50.446 1.00 29.37 88 ASP A N 1
ATOM 686 C CA . ASP A 1 85 ? 28.706 143.346 49.280 1.00 30.49 88 ASP A CA 1
ATOM 687 C C . ASP A 1 85 ? 29.975 144.025 49.788 1.00 31.02 88 ASP A C 1
ATOM 688 O O . ASP A 1 85 ? 29.912 144.895 50.664 1.00 31.61 88 ASP A O 1
ATOM 693 N N . VAL A 1 86 ? 31.128 143.584 49.288 1.00 24.97 89 VAL A N 1
ATOM 694 C CA . VAL A 1 86 ? 32.406 144.127 49.733 1.00 28.83 89 VAL A CA 1
ATOM 695 C C . VAL A 1 86 ? 32.684 145.535 49.283 1.00 34.46 89 VAL A C 1
ATOM 696 O O . VAL A 1 86 ? 33.202 146.327 50.080 1.00 38.55 89 VAL A O 1
ATOM 700 N N . SER A 1 87 ? 32.294 145.870 48.048 1.00 38.29 90 SER A N 1
ATOM 701 C CA . SER A 1 87 ? 32.558 147.208 47.513 1.00 40.77 90 SER A CA 1
ATOM 702 C C . SER A 1 87 ? 31.740 148.307 48.205 1.00 40.09 90 SER A C 1
ATOM 703 O O . SER A 1 87 ? 32.111 149.483 48.166 1.00 48.97 90 SER A O 1
ATOM 706 N N . GLU A 1 88 ? 30.665 147.936 48.890 1.00 37.20 91 GLU A N 1
ATOM 707 C CA . GLU A 1 88 ? 29.925 148.945 49.626 1.00 38.50 91 GLU A CA 1
ATOM 708 C C . GLU A 1 88 ? 30.121 148.909 51.143 1.00 37.35 91 GLU A C 1
ATOM 709 O O . GLU A 1 88 ? 29.958 149.921 51.816 1.00 38.60 91 GLU A O 1
ATOM 715 N N . GLU A 1 89 ? 30.647 147.812 51.665 1.00 29.76 92 GLU A N 1
ATOM 716 C CA . GLU A 1 89 ? 30.775 147.718 53.090 1.00 28.85 92 GLU A CA 1
ATOM 717 C C . GLU A 1 89 ? 32.141 147.660 53.718 1.00 34.96 92 GLU A C 1
ATOM 718 O O . GLU A 1 89 ? 32.272 147.757 54.938 1.00 40.78 92 GLU A O 1
ATOM 724 N N . LEU A 1 90 ? 33.159 147.435 52.918 1.00 34.80 93 LEU A N 1
ATOM 725 C CA . LEU A 1 90 ? 34.483 147.367 53.471 1.00 31.44 93 LEU A CA 1
ATOM 726 C C . LEU A 1 90 ? 35.151 148.648 53.002 1.00 38.50 93 LEU A C 1
ATOM 727 O O . LEU A 1 90 ? 35.668 148.716 51.877 1.00 43.05 93 LEU A O 1
ATOM 732 N N . ILE A 1 91 ? 35.092 149.674 53.855 1.00 31.78 94 ILE A N 1
ATOM 733 C CA . ILE A 1 91 ? 35.665 150.966 53.535 1.00 31.49 94 ILE A CA 1
ATOM 734 C C . ILE A 1 91 ? 37.150 151.131 53.807 1.00 31.51 94 ILE A C 1
ATOM 735 O O . ILE A 1 91 ? 37.842 151.761 53.015 1.00 37.36 94 ILE A O 1
ATOM 740 N N . GLN A 1 92 ? 37.661 150.551 54.888 1.00 28.91 95 GLN A N 1
ATOM 741 C CA . GLN A 1 92 ? 39.077 150.698 55.209 1.00 26.00 95 GLN A CA 1
ATOM 742 C C . GLN A 1 92 ? 39.967 149.702 54.513 1.00 27.86 95 GLN A C 1
ATOM 743 O O . GLN A 1 92 ? 39.478 148.673 54.047 1.00 26.57 95 GLN A O 1
ATOM 749 N N . ASP A 1 93 ? 41.266 150.040 54.460 1.00 29.63 96 ASP A N 1
ATOM 750 C CA . ASP A 1 93 ? 42.339 149.231 53.888 1.00 31.50 96 ASP A CA 1
ATOM 751 C C . ASP A 1 93 ? 42.632 148.026 54.771 1.00 35.82 96 ASP A C 1
ATOM 752 O O . ASP A 1 93 ? 42.813 146.919 54.276 1.00 41.64 96 ASP A O 1
ATOM 757 N N . ILE A 1 94 ? 42.699 148.242 56.074 1.00 29.97 97 ILE A N 1
ATOM 758 C CA . ILE A 1 94 ? 42.927 147.144 57.002 1.00 30.54 97 ILE A CA 1
ATOM 759 C C . ILE A 1 94 ? 41.745 146.122 56.965 1.00 32.90 97 ILE A C 1
ATOM 760 O O . ILE A 1 94 ? 41.962 144.915 57.037 1.00 31.09 97 ILE A O 1
ATOM 765 N N . THR A 1 95 ? 40.511 146.606 56.800 1.00 26.32 98 THR A N 1
ATOM 766 C CA . THR A 1 95 ? 39.331 145.744 56.788 1.00 26.76 98 THR A CA 1
ATOM 767 C C . THR A 1 95 ? 39.315 144.848 55.527 1.00 26.59 98 THR A C 1
ATOM 768 O O . THR A 1 95 ? 38.972 143.661 55.580 1.00 24.13 98 THR A O 1
ATOM 772 N N . GLN A 1 96 ? 39.653 145.443 54.389 1.00 23.36 99 GLN A N 1
ATOM 773 C CA . GLN A 1 96 ? 39.681 144.719 53.138 1.00 24.02 99 GLN A CA 1
ATOM 774 C C . GLN A 1 96 ? 40.757 143.685 53.153 1.00 22.17 99 GLN A C 1
ATOM 775 O O . GLN A 1 96 ? 40.538 142.555 52.744 1.00 24.70 99 GLN A O 1
ATOM 781 N N . ARG A 1 97 ? 41.927 144.081 53.629 1.00 27.46 100 ARG A N 1
ATOM 782 C CA . ARG A 1 97 ? 43.059 143.187 53.709 1.00 27.23 100 ARG A CA 1
ATOM 783 C C . ARG A 1 97 ? 42.722 141.974 54.578 1.00 31.41 100 ARG A C 1
ATOM 784 O O . ARG A 1 97 ? 42.867 140.832 54.114 1.00 28.82 100 ARG A O 1
ATOM 792 N N . LEU A 1 98 ? 42.150 142.226 55.766 1.00 25.46 101 LEU A N 1
ATOM 793 C CA . LEU A 1 98 ? 41.803 141.163 56.714 1.00 28.66 101 LEU A CA 1
ATOM 794 C C . LEU A 1 98 ? 40.812 140.172 56.135 1.00 27.38 101 LEU A C 1
ATOM 795 O O . LEU A 1 98 ? 41.035 138.958 56.254 1.00 24.38 101 LEU A O 1
ATOM 800 N N . PHE A 1 99 ? 39.746 140.680 55.506 1.00 22.61 102 PHE A N 1
ATOM 801 C CA . PHE A 1 99 ? 38.747 139.827 54.845 1.00 21.97 102 PHE A CA 1
ATOM 802 C C . PHE A 1 99 ? 39.391 139.026 53.668 1.00 21.29 102 PHE A C 1
ATOM 803 O O . PHE A 1 99 ? 39.113 137.843 53.485 1.00 16.48 102 PHE A O 1
ATOM 811 N N . PHE A 1 100 ? 40.245 139.700 52.897 1.00 19.74 103 PHE A N 1
ATOM 812 C CA . PHE A 1 100 ? 40.922 139.108 51.771 1.00 15.82 103 PHE A CA 1
ATOM 813 C C . PHE A 1 100 ? 41.812 137.965 52.223 1.00 19.08 103 PHE A C 1
ATOM 814 O O . PHE A 1 100 ? 41.726 136.865 51.658 1.00 18.03 103 PHE A O 1
ATOM 822 N N . LEU A 1 101 ? 42.614 138.184 53.264 1.00 13.05 104 LEU A N 1
ATOM 823 C CA . LEU A 1 101 ? 43.514 137.127 53.702 1.00 16.87 104 LEU A CA 1
ATOM 824 C C . LEU A 1 101 ? 42.719 135.943 54.249 1.00 17.20 104 LEU A C 1
ATOM 825 O O . LEU A 1 101 ? 43.070 134.801 54.007 1.00 16.48 104 LEU A O 1
ATOM 830 N N . GLN A 1 102 ? 41.626 136.214 54.959 1.00 16.29 105 GLN A N 1
ATOM 831 C CA . GLN A 1 102 ? 40.821 135.144 55.522 1.00 12.56 105 GLN A CA 1
ATOM 832 C C . GLN A 1 102 ? 40.080 134.369 54.456 1.00 17.06 105 GLN A C 1
ATOM 833 O O . GLN A 1 102 ? 39.980 133.118 54.533 1.00 18.08 105 GLN A O 1
ATOM 839 N N . VAL A 1 103 ? 39.546 135.085 53.466 1.00 14.96 106 VAL A N 1
ATOM 840 C CA . VAL A 1 103 ? 38.798 134.444 52.381 1.00 17.41 106 VAL A CA 1
ATOM 841 C C . VAL A 1 103 ? 39.769 133.619 51.521 1.00 21.16 106 VAL A C 1
ATOM 842 O O . VAL A 1 103 ? 39.501 132.432 51.205 1.00 15.38 106 VAL A O 1
ATOM 846 N N . LYS A 1 104 ? 40.926 134.218 51.213 1.00 19.07 107 LYS A N 1
ATOM 847 C CA . LYS A 1 104 ? 41.960 133.555 50.398 1.00 17.81 107 LYS A CA 1
ATOM 848 C C . LYS A 1 104 ? 42.401 132.229 51.079 1.00 19.04 107 LYS A C 1
ATOM 849 O O . LYS A 1 104 ? 42.505 131.183 50.435 1.00 18.42 107 LYS A O 1
ATOM 855 N N . GLU A 1 105 ? 42.520 132.263 52.399 1.00 16.00 108 GLU A N 1
ATOM 856 C CA . GLU A 1 105 ? 42.895 131.113 53.178 1.00 13.99 108 GLU A CA 1
ATOM 857 C C . GLU A 1 105 ? 41.868 129.986 53.014 1.00 17.99 108 GLU A C 1
ATOM 858 O O . GLU A 1 105 ? 42.242 128.832 52.865 1.00 17.34 108 GLU A O 1
ATOM 864 N N . GLY A 1 106 ? 40.585 130.328 53.054 1.00 14.09 109 GLY A N 1
ATOM 865 C CA . GLY A 1 106 ? 39.541 129.342 52.870 1.00 14.65 109 GLY A CA 1
ATOM 866 C C . GLY A 1 106 ? 39.550 128.785 51.435 1.00 19.05 109 GLY A C 1
ATOM 867 O O . GLY A 1 106 ? 39.296 127.604 51.203 1.00 23.60 109 GLY A O 1
ATOM 868 N N . ILE A 1 107 ? 39.817 129.638 50.451 1.00 20.85 110 ILE A N 1
ATOM 869 C CA . ILE A 1 107 ? 39.877 129.183 49.078 1.00 16.38 110 ILE A CA 1
ATOM 870 C C . ILE A 1 107 ? 41.044 128.235 48.882 1.00 19.21 110 ILE A C 1
ATOM 871 O O . ILE A 1 107 ? 40.864 127.123 48.404 1.00 19.52 110 ILE A O 1
ATOM 876 N N . LEU A 1 108 ? 42.192 128.624 49.396 1.00 13.14 111 LEU A N 1
ATOM 877 C CA . LEU A 1 108 ? 43.403 127.838 49.268 1.00 15.65 111 LEU A CA 1
ATOM 878 C C . LEU A 1 108 ? 43.332 126.501 49.974 1.00 17.28 111 LEU A C 1
ATOM 879 O O . LEU A 1 108 ? 43.931 125.530 49.516 1.00 17.57 111 LEU A O 1
ATOM 884 N N . ASN A 1 109 ? 42.599 126.439 51.083 1.00 18.25 112 ASN A N 1
ATOM 885 C CA . ASN A 1 109 ? 42.446 125.196 51.835 1.00 24.28 112 ASN A CA 1
ATOM 886 C C . ASN A 1 109 ? 41.221 124.365 51.434 1.00 19.76 112 ASN A C 1
ATOM 887 O O . ASN A 1 109 ? 40.886 123.373 52.077 1.00 24.92 112 ASN A O 1
ATOM 892 N N . ASP A 1 110 ? 40.496 124.836 50.435 1.00 23.54 113 ASP A N 1
ATOM 893 C CA . ASP A 1 110 ? 39.307 124.157 49.936 1.00 23.71 113 ASP A CA 1
ATOM 894 C C . ASP A 1 110 ? 38.084 124.116 50.879 1.00 28.05 113 ASP A C 1
ATOM 895 O O . ASP A 1 110 ? 37.209 123.233 50.778 1.00 31.78 113 ASP A O 1
ATOM 900 N N . ASP A 1 111 ? 38.018 125.072 51.800 1.00 27.80 114 ASP A N 1
ATOM 901 C CA . ASP A 1 111 ? 36.869 125.212 52.691 1.00 22.20 114 ASP A CA 1
ATOM 902 C C . ASP A 1 111 ? 35.732 125.804 51.820 1.00 19.67 114 ASP A C 1
ATOM 903 O O . ASP A 1 111 ? 34.522 125.523 51.996 1.00 21.27 114 ASP A O 1
ATOM 908 N N . ILE A 1 112 ? 36.138 126.629 50.863 1.00 17.32 115 ILE A N 1
ATOM 909 C CA . ILE A 1 112 ? 35.201 127.273 49.949 1.00 22.10 115 ILE A CA 1
ATOM 910 C C . ILE A 1 112 ? 35.506 126.760 48.548 1.00 16.12 115 ILE A C 1
ATOM 911 O O . ILE A 1 112 ? 36.516 127.130 47.974 1.00 22.70 115 ILE A O 1
ATOM 916 N N . TYR A 1 113 ? 34.654 125.913 48.002 1.00 17.76 116 TYR A N 1
ATOM 917 C CA . TYR A 1 113 ? 34.911 125.409 46.660 1.00 17.74 116 TYR A CA 1
ATOM 918 C C . TYR A 1 113 ? 35.080 126.538 45.653 1.00 19.68 116 TYR A C 1
ATOM 919 O O . TYR A 1 113 ? 34.327 127.505 45.645 1.00 19.73 116 TYR A O 1
ATOM 928 N N . CYS A 1 114 ? 36.082 126.418 44.794 1.00 17.00 117 CYS A N 1
ATOM 929 C CA . CYS A 1 114 ? 36.285 127.430 43.794 1.00 13.18 117 CYS A CA 1
ATOM 930 C C . CYS A 1 114 ? 36.689 126.686 42.535 1.00 14.91 117 CYS A C 1
ATOM 931 O O . CYS A 1 114 ? 37.686 125.940 42.544 1.00 19.69 117 CYS A O 1
ATOM 934 N N . PRO A 1 115 ? 35.992 126.923 41.417 1.00 22.54 118 PRO A N 1
ATOM 935 C CA . PRO A 1 115 ? 36.383 126.209 40.181 1.00 20.33 118 PRO A CA 1
ATOM 936 C C . PRO A 1 115 ? 37.806 126.622 39.767 1.00 24.69 118 PRO A C 1
ATOM 937 O O . PRO A 1 115 ? 38.343 127.661 40.232 1.00 17.25 118 PRO A O 1
ATOM 941 N N . PRO A 1 116 ? 38.452 125.807 38.899 1.00 25.79 119 PRO A N 1
ATOM 942 C CA . PRO A 1 116 ? 39.830 126.068 38.428 1.00 23.66 119 PRO A CA 1
ATOM 943 C C . PRO A 1 116 ? 40.094 127.415 37.713 1.00 19.30 119 PRO A C 1
ATOM 944 O O . PRO A 1 116 ? 41.077 128.089 38.005 1.00 17.65 119 PRO A O 1
ATOM 948 N N . GLU A 1 117 ? 39.241 127.795 36.765 1.00 18.49 120 GLU A N 1
ATOM 949 C CA . GLU A 1 117 ? 39.452 129.051 36.059 1.00 24.22 120 GLU A CA 1
ATOM 950 C C . GLU A 1 117 ? 39.451 130.262 37.031 1.00 24.05 120 GLU A C 1
ATOM 951 O O . GLU A 1 117 ? 40.325 131.150 36.986 1.00 23.36 120 GLU A O 1
ATOM 957 N N . THR A 1 118 ? 38.443 130.293 37.885 1.00 20.90 121 THR A N 1
ATOM 958 C CA . THR A 1 118 ? 38.323 131.299 38.916 1.00 15.35 121 THR A CA 1
ATOM 959 C C . THR A 1 118 ? 39.493 131.223 39.909 1.00 18.94 121 THR A C 1
ATOM 960 O O . THR A 1 118 ? 40.055 132.277 40.307 1.00 16.42 121 THR A O 1
ATOM 964 N N . ALA A 1 119 ? 39.915 130.003 40.272 1.00 12.09 122 ALA A N 1
ATOM 965 C CA . ALA A 1 119 ? 41.039 129.875 41.224 1.00 12.11 122 ALA A CA 1
ATOM 966 C C . ALA A 1 119 ? 42.312 130.513 40.629 1.00 22.94 122 ALA A C 1
ATOM 967 O O . ALA A 1 119 ? 43.084 131.168 41.360 1.00 21.49 122 ALA A O 1
ATOM 969 N N . VAL A 1 120 ? 42.523 130.347 39.319 1.00 22.51 123 VAL A N 1
ATOM 970 C CA . VAL A 1 120 ? 43.703 130.933 38.675 1.00 21.61 123 VAL A CA 1
ATOM 971 C C . VAL A 1 120 ? 43.572 132.442 38.557 1.00 20.61 123 VAL A C 1
ATOM 972 O O . VAL A 1 120 ? 44.551 133.168 38.756 1.00 20.68 123 VAL A O 1
ATOM 976 N N . LEU A 1 121 ? 42.363 132.926 38.275 1.00 21.53 124 LEU A N 1
ATOM 977 C CA . LEU A 1 121 ? 42.182 134.362 38.170 1.00 19.21 124 LEU A CA 1
ATOM 978 C C . LEU A 1 121 ? 42.351 134.947 39.568 1.00 20.62 124 LEU A C 1
ATOM 979 O O . LEU A 1 121 ? 42.993 135.981 39.736 1.00 21.10 124 LEU A O 1
ATOM 984 N N . LEU A 1 122 ? 41.855 134.263 40.591 1.00 18.36 125 LEU A N 1
ATOM 985 C CA . LEU A 1 122 ? 42.047 134.780 41.944 1.00 15.79 125 LEU A CA 1
ATOM 986 C C . LEU A 1 122 ? 43.544 134.824 42.299 1.00 21.60 125 LEU A C 1
ATOM 987 O O . LEU A 1 122 ? 44.035 135.826 42.814 1.00 20.87 125 LEU A O 1
ATOM 992 N N . ALA A 1 123 ? 44.275 133.751 41.993 1.00 15.55 126 ALA A N 1
ATOM 993 C CA . ALA A 1 123 ? 45.715 133.668 42.273 1.00 17.01 126 ALA A CA 1
ATOM 994 C C . ALA A 1 123 ? 46.461 134.869 41.652 1.00 21.51 126 ALA A C 1
ATOM 995 O O . ALA A 1 123 ? 47.329 135.486 42.297 1.00 19.70 126 ALA A O 1
ATOM 997 N N . SER A 1 124 ? 46.116 135.200 40.408 1.00 23.21 127 SER A N 1
ATOM 998 C CA . SER A 1 124 ? 46.753 136.321 39.720 1.00 19.77 127 SER A CA 1
ATOM 999 C C . SER A 1 124 ? 46.476 137.656 40.397 1.00 21.93 127 SER A C 1
ATOM 1000 O O . SER A 1 124 ? 47.367 138.506 40.436 1.00 25.04 127 SER A O 1
ATOM 1003 N N . TYR A 1 125 ? 45.282 137.841 40.967 1.00 20.14 128 TYR A N 1
ATOM 1004 C CA . TYR A 1 125 ? 44.999 139.102 41.674 1.00 26.88 128 TYR A CA 1
ATOM 1005 C C . TYR A 1 125 ? 45.810 139.100 42.968 1.00 23.88 128 TYR A C 1
ATOM 1006 O O . TYR A 1 125 ? 46.424 140.129 43.304 1.00 22.86 128 TYR A O 1
ATOM 1015 N N . ALA A 1 126 ? 45.841 137.948 43.667 1.00 19.30 129 ALA A N 1
ATOM 1016 C CA . ALA A 1 126 ? 46.594 137.815 44.908 1.00 16.55 129 ALA A CA 1
ATOM 1017 C C . ALA A 1 126 ? 48.096 138.124 44.671 1.00 25.72 129 ALA A C 1
ATOM 1018 O O . ALA A 1 126 ? 48.757 138.716 45.526 1.00 23.61 129 ALA A O 1
ATOM 1020 N N . VAL A 1 127 ? 48.612 137.734 43.503 1.00 25.08 130 VAL A N 1
ATOM 1021 C CA . VAL A 1 127 ? 49.984 138.015 43.108 1.00 27.50 130 VAL A CA 1
ATOM 1022 C C . VAL A 1 127 ? 50.164 139.523 42.910 1.00 24.58 130 VAL A C 1
ATOM 1023 O O . VAL A 1 127 ? 51.057 140.086 43.498 1.00 22.35 130 VAL A O 1
ATOM 1027 N N . GLN A 1 128 ? 49.287 140.174 42.147 1.00 22.74 131 GLN A N 1
ATOM 1028 C CA . GLN A 1 128 ? 49.391 141.610 41.909 1.00 22.73 131 GLN A CA 1
ATOM 1029 C C . GLN A 1 128 ? 49.346 142.358 43.250 1.00 22.45 131 GLN A C 1
ATOM 1030 O O . GLN A 1 128 ? 50.015 143.363 43.457 1.00 23.12 131 GLN A O 1
ATOM 1036 N N . SER A 1 129 ? 48.543 141.863 44.173 1.00 22.56 132 SER A N 1
ATOM 1037 C CA . SER A 1 129 ? 48.445 142.493 45.469 1.00 25.85 132 SER A CA 1
ATOM 1038 C C . SER A 1 129 ? 49.757 142.341 46.277 1.00 27.11 132 SER A C 1
ATOM 1039 O O . SER A 1 129 ? 50.195 143.253 46.970 1.00 30.17 132 SER A O 1
ATOM 1042 N N . LYS A 1 130 ? 50.350 141.160 46.237 1.00 20.81 133 LYS A N 1
ATOM 1043 C CA . LYS A 1 130 ? 51.560 140.918 46.962 1.00 21.06 133 LYS A CA 1
ATOM 1044 C C . LYS A 1 130 ? 52.811 141.549 46.322 1.00 29.20 133 LYS A C 1
ATOM 1045 O O . LYS A 1 130 ? 53.613 142.202 46.995 1.00 29.48 133 LYS A O 1
ATOM 1051 N N . TYR A 1 131 ? 52.947 141.418 45.016 1.00 26.40 134 TYR A N 1
ATOM 1052 C CA . TYR A 1 131 ? 54.105 141.933 44.312 1.00 25.40 134 TYR A CA 1
ATOM 1053 C C . TYR A 1 131 ? 53.993 143.260 43.586 1.00 29.44 134 TYR A C 1
ATOM 1054 O O . TYR A 1 131 ? 55.014 143.813 43.230 1.00 33.15 134 TYR A O 1
ATOM 1063 N N . GLY A 1 132 ? 52.788 143.790 43.392 1.00 28.84 135 GLY A N 1
ATOM 1064 C CA . GLY A 1 132 ? 52.640 145.040 42.656 1.00 29.91 135 GLY A CA 1
ATOM 1065 C C . GLY A 1 132 ? 52.877 144.633 41.212 1.00 31.28 135 GLY A C 1
ATOM 1066 O O . GLY A 1 132 ? 52.845 143.428 40.913 1.00 32.60 135 GLY A O 1
ATOM 1067 N N . ASP A 1 133 ? 53.133 145.602 40.329 1.00 31.38 136 ASP A N 1
ATOM 1068 C CA . ASP A 1 133 ? 53.380 145.346 38.894 1.00 34.54 136 ASP A CA 1
ATOM 1069 C C . ASP A 1 133 ? 54.504 144.364 38.597 1.00 31.95 136 ASP A C 1
ATOM 1070 O O . ASP A 1 133 ? 55.610 144.446 39.171 1.00 34.07 136 ASP A O 1
ATOM 1075 N N . PHE A 1 134 ? 54.233 143.460 37.660 1.00 30.86 137 PHE A N 1
ATOM 1076 C CA . PHE A 1 134 ? 55.251 142.508 37.278 1.00 26.97 137 PHE A CA 1
ATOM 1077 C C . PHE A 1 134 ? 56.461 143.329 36.796 1.00 30.80 137 PHE A C 1
ATOM 1078 O O . PHE A 1 134 ? 56.299 144.286 36.055 1.00 32.85 137 PHE A O 1
ATOM 1086 N N . ASN A 1 135 ? 57.659 142.956 37.221 1.00 29.80 138 ASN A N 1
ATOM 1087 C CA . ASN A 1 135 ? 58.859 143.655 36.821 1.00 33.85 138 ASN A CA 1
ATOM 1088 C C . ASN A 1 135 ? 59.885 142.561 36.481 1.00 36.23 138 ASN A C 1
ATOM 1089 O O . ASN A 1 135 ? 60.321 141.818 37.375 1.00 34.74 138 ASN A O 1
ATOM 1094 N N . LYS A 1 136 ? 60.216 142.464 35.182 1.00 37.34 139 LYS A N 1
ATOM 1095 C CA . LYS A 1 136 ? 61.154 141.486 34.615 1.00 40.93 139 LYS A CA 1
ATOM 1096 C C . LYS A 1 136 ? 62.505 141.410 35.318 1.00 46.83 139 LYS A C 1
ATOM 1097 O O . LYS A 1 136 ? 63.177 140.367 35.241 1.00 49.44 139 LYS A O 1
ATOM 1099 N N . GLU A 1 137 ? 62.882 142.516 35.984 1.00 46.22 140 GLU A N 1
ATOM 1100 C CA . GLU A 1 137 ? 64.142 142.665 36.735 1.00 45.95 140 GLU A CA 1
ATOM 1101 C C . GLU A 1 137 ? 64.166 142.046 38.115 1.00 44.36 140 GLU A C 1
ATOM 1102 O O . GLU A 1 137 ? 65.193 141.526 38.563 1.00 46.39 140 GLU A O 1
ATOM 1108 N N . VAL A 1 138 ? 63.037 142.137 38.794 1.00 44.33 141 VAL A N 1
ATOM 1109 C CA . VAL A 1 138 ? 62.900 141.634 40.147 1.00 43.49 141 VAL A CA 1
ATOM 1110 C C . VAL A 1 138 ? 62.253 140.250 40.167 1.00 40.92 141 VAL A C 1
ATOM 1111 O O . VAL A 1 138 ? 62.700 139.315 40.856 1.00 34.88 141 VAL A O 1
ATOM 1115 N N . HIS A 1 139 ? 61.212 140.124 39.359 1.00 39.71 142 HIS A N 1
ATOM 1116 C CA . HIS A 1 139 ? 60.447 138.899 39.315 1.00 37.93 142 HIS A CA 1
ATOM 1117 C C . HIS A 1 139 ? 60.937 137.911 38.294 1.00 37.07 142 HIS A C 1
ATOM 1118 O O . HIS A 1 139 ? 60.257 137.621 37.306 1.00 35.56 142 HIS A O 1
ATOM 1125 N N . LYS A 1 140 ? 62.075 137.310 38.638 1.00 39.19 143 LYS A N 1
ATOM 1126 C CA . LYS A 1 140 ? 62.764 136.330 37.796 1.00 44.03 143 LYS A CA 1
ATOM 1127 C C . LYS A 1 140 ? 62.135 134.974 38.002 1.00 45.42 143 LYS A C 1
ATOM 1128 O O . LYS A 1 140 ? 61.303 134.788 38.884 1.00 49.92 143 LYS A O 1
ATOM 1134 N N . SER A 1 141 ? 62.588 134.016 37.214 1.00 42.84 144 SER A N 1
ATOM 1135 C CA . SER A 1 141 ? 62.104 132.657 37.306 1.00 42.13 144 SER A CA 1
ATOM 1136 C C . SER A 1 141 ? 62.142 132.214 38.767 1.00 40.72 144 SER A C 1
ATOM 1137 O O . SER A 1 141 ? 63.144 132.404 39.458 1.00 43.49 144 SER A O 1
ATOM 1140 N N . GLY A 1 142 ? 61.012 131.725 39.257 1.00 39.23 145 GLY A N 1
ATOM 1141 C CA . GLY A 1 142 ? 60.932 131.276 40.633 1.00 32.35 145 GLY A CA 1
ATOM 1142 C C . GLY A 1 142 ? 60.431 132.274 41.658 1.00 22.82 145 GLY A C 1
ATOM 1143 O O . GLY A 1 142 ? 60.413 131.951 42.842 1.00 30.66 145 GLY A O 1
ATOM 1144 N N . TYR A 1 143 ? 60.047 133.475 41.246 1.00 25.03 146 TYR A N 1
ATOM 1145 C CA . TYR A 1 143 ? 59.546 134.474 42.200 1.00 23.33 146 TYR A CA 1
ATOM 1146 C C . TYR A 1 143 ? 58.246 134.024 42.934 1.00 26.35 146 TYR A C 1
ATOM 1147 O O . TYR A 1 143 ? 57.926 134.507 44.042 1.00 27.19 146 TYR A O 1
ATOM 1156 N N . LEU A 1 144 ? 57.514 133.077 42.352 1.00 25.20 147 LEU A N 1
ATOM 1157 C CA . LEU A 1 144 ? 56.280 132.590 42.989 1.00 23.12 147 LEU A CA 1
ATOM 1158 C C . LEU A 1 144 ? 56.488 131.189 43.620 1.00 22.74 147 LEU A C 1
ATOM 1159 O O . LEU A 1 144 ? 55.533 130.515 43.978 1.00 25.26 147 LEU A O 1
ATOM 1164 N N . ALA A 1 145 ? 57.736 130.766 43.797 1.00 23.38 148 ALA A N 1
ATOM 1165 C CA . ALA A 1 145 ? 58.014 129.451 44.319 1.00 24.45 148 ALA A CA 1
ATOM 1166 C C . ALA A 1 145 ? 57.601 129.173 45.755 1.00 28.79 148 ALA A C 1
ATOM 1167 O O . ALA A 1 145 ? 57.285 128.031 46.095 1.00 34.22 148 ALA A O 1
ATOM 1169 N N . GLY A 1 146 ? 57.600 130.198 46.601 1.00 26.92 149 GLY A N 1
ATOM 1170 C CA . GLY A 1 146 ? 57.166 130.019 47.982 1.00 27.82 149 GLY A CA 1
ATOM 1171 C C . GLY A 1 146 ? 55.704 130.348 48.273 1.00 21.39 149 GLY A C 1
ATOM 1172 O O . GLY A 1 146 ? 55.291 130.307 49.428 1.00 22.19 149 GLY A O 1
ATOM 1173 N N . ASP A 1 147 ? 54.960 130.768 47.253 1.00 22.94 150 ASP A N 1
ATOM 1174 C CA . ASP A 1 147 ? 53.535 131.141 47.405 1.00 26.14 150 ASP A CA 1
ATOM 1175 C C . ASP A 1 147 ? 52.557 129.971 47.258 1.00 23.60 150 ASP A C 1
ATOM 1176 O O . ASP A 1 147 ? 52.783 129.066 46.459 1.00 21.80 150 ASP A O 1
ATOM 1181 N N . LYS A 1 148 ? 51.469 130.009 48.039 1.00 27.74 151 LYS A N 1
ATOM 1182 C CA . LYS A 1 148 ? 50.391 129.019 47.953 1.00 27.06 151 LYS A CA 1
ATOM 1183 C C . LYS A 1 148 ? 49.391 129.751 47.024 1.00 25.86 151 LYS A C 1
ATOM 1184 O O . LYS A 1 148 ? 48.638 130.656 47.427 1.00 25.09 151 LYS A O 1
ATOM 1190 N N . LEU A 1 149 ? 49.484 129.418 45.740 1.00 23.27 152 LEU A N 1
ATOM 1191 C CA . LEU A 1 149 ? 48.675 130.083 44.754 1.00 23.32 152 LEU A CA 1
ATOM 1192 C C . LEU A 1 149 ? 47.335 129.397 44.453 1.00 17.93 152 LEU A C 1
ATOM 1193 O O . LEU A 1 149 ? 46.384 130.070 44.106 1.00 17.36 152 LEU A O 1
ATOM 1198 N N . LEU A 1 150 ? 47.268 128.080 44.633 1.00 15.97 153 LEU A N 1
ATOM 1199 C CA . LEU A 1 150 ? 46.106 127.309 44.275 1.00 11.87 153 LEU A CA 1
ATOM 1200 C C . LEU A 1 150 ? 45.725 126.203 45.220 1.00 14.07 153 LEU A C 1
ATOM 1201 O O . LEU A 1 150 ? 46.570 125.635 45.884 1.00 18.62 153 LEU A O 1
ATOM 1206 N N . PRO A 1 151 ? 44.433 125.848 45.246 1.00 12.85 154 PRO A N 1
ATOM 1207 C CA . PRO A 1 151 ? 44.011 124.767 46.132 1.00 17.96 154 PRO A CA 1
ATOM 1208 C C . PRO A 1 151 ? 44.677 123.500 45.559 1.00 18.19 154 PRO A C 1
ATOM 1209 O O . PRO A 1 151 ? 44.884 123.412 44.338 1.00 14.04 154 PRO A O 1
ATOM 1213 N N . GLN A 1 152 ? 45.039 122.572 46.434 1.00 12.74 155 GLN A N 1
ATOM 1214 C CA . GLN A 1 152 ? 45.589 121.291 46.053 1.00 18.43 155 GLN A CA 1
ATOM 1215 C C . GLN A 1 152 ? 44.772 120.572 44.964 1.00 22.42 155 GLN A C 1
ATOM 1216 O O . GLN A 1 152 ? 45.353 120.017 44.021 1.00 22.39 155 GLN A O 1
ATOM 1222 N N . ARG A 1 153 ? 43.439 120.593 45.093 1.00 18.59 156 ARG A N 1
ATOM 1223 C CA . ARG A 1 153 ? 42.516 119.981 44.126 1.00 18.71 156 ARG A CA 1
ATOM 1224 C C . ARG A 1 153 ? 42.791 120.441 42.699 1.00 22.28 156 ARG A C 1
ATOM 1225 O O . ARG A 1 153 ? 42.792 119.612 41.801 1.00 20.49 156 ARG A O 1
ATOM 1233 N N . VAL A 1 154 ? 42.995 121.754 42.485 1.00 23.55 157 VAL A N 1
ATOM 1234 C CA . VAL A 1 154 ? 43.306 122.316 41.145 1.00 21.00 157 VAL A CA 1
ATOM 1235 C C . VAL A 1 154 ? 44.681 121.817 40.610 1.00 22.56 157 VAL A C 1
ATOM 1236 O O . VAL A 1 154 ? 44.829 121.457 39.446 1.00 25.63 157 VAL A O 1
ATOM 1240 N N . LEU A 1 155 ? 45.650 121.725 41.501 1.00 19.85 158 LEU A N 1
ATOM 1241 C CA . LEU A 1 155 ? 46.991 121.229 41.168 1.00 24.88 158 LEU A CA 1
ATOM 1242 C C . LEU A 1 155 ? 46.910 119.766 40.733 1.00 33.35 158 LEU A C 1
ATOM 1243 O O . LEU A 1 155 ? 47.574 119.386 39.778 1.00 33.40 158 LEU A O 1
ATOM 1248 N N . GLU A 1 156 ? 46.082 118.966 41.414 1.00 37.95 159 GLU A N 1
ATOM 1249 C CA . GLU A 1 156 ? 45.941 117.538 41.106 1.00 44.38 159 GLU A CA 1
ATOM 1250 C C . GLU A 1 156 ? 45.212 117.228 39.813 1.00 43.80 159 GLU A C 1
ATOM 1251 O O . GLU A 1 156 ? 45.442 116.172 39.206 1.00 49.75 159 GLU A O 1
ATOM 1257 N N . GLN A 1 157 ? 44.362 118.150 39.379 1.00 35.94 160 GLN A N 1
ATOM 1258 C CA . GLN A 1 157 ? 43.598 117.947 38.163 1.00 36.37 160 GLN A CA 1
ATOM 1259 C C . GLN A 1 157 ? 44.274 118.389 36.880 1.00 36.34 160 GLN A C 1
ATOM 1260 O O . GLN A 1 157 ? 43.758 118.131 35.819 1.00 38.21 160 GLN A O 1
ATOM 1266 N N . HIS A 1 158 ? 45.338 119.172 36.956 1.00 35.34 161 HIS A N 1
ATOM 1267 C CA . HIS A 1 158 ? 45.973 119.612 35.730 1.00 31.62 161 HIS A CA 1
ATOM 1268 C C . HIS A 1 158 ? 47.353 119.033 35.612 1.00 37.95 161 HIS A C 1
ATOM 1269 O O . HIS A 1 158 ? 48.091 118.977 36.605 1.00 38.73 161 HIS A O 1
ATOM 1276 N N . LYS A 1 159 ? 47.709 118.623 34.394 1.00 38.00 162 LYS A N 1
ATOM 1277 C CA . LYS A 1 159 ? 48.999 117.990 34.157 1.00 36.63 162 LYS A CA 1
ATOM 1278 C C . LYS A 1 159 ? 50.089 119.057 33.953 1.00 39.14 162 LYS A C 1
ATOM 1279 O O . LYS A 1 159 ? 50.657 119.229 32.865 1.00 40.37 162 LYS A O 1
ATOM 1285 N N . LEU A 1 160 ? 50.338 119.798 35.032 1.00 33.55 163 LEU A N 1
ATOM 1286 C CA . LEU A 1 160 ? 51.303 120.874 35.044 1.00 26.76 163 LEU A CA 1
ATOM 1287 C C . LEU A 1 160 ? 52.170 120.781 36.284 1.00 30.46 163 LEU A C 1
ATOM 1288 O O . LEU A 1 160 ? 51.711 120.396 37.364 1.00 26.17 163 LEU A O 1
ATOM 1293 N N . ASN A 1 161 ? 53.452 121.076 36.114 1.00 35.56 164 ASN A N 1
ATOM 1294 C CA . ASN A 1 161 ? 54.358 121.080 37.236 1.00 38.44 164 ASN A CA 1
ATOM 1295 C C . ASN A 1 161 ? 54.366 122.471 37.827 1.00 37.72 164 ASN A C 1
ATOM 1296 O O . ASN A 1 161 ? 53.745 123.419 37.284 1.00 28.30 164 ASN A O 1
ATOM 1301 N N . LYS A 1 162 ? 55.134 122.584 38.902 1.00 40.59 165 LYS A N 1
ATOM 1302 C CA . LYS A 1 162 ? 55.270 123.826 39.622 1.00 41.99 165 LYS A CA 1
ATOM 1303 C C . LYS A 1 162 ? 55.704 124.964 38.699 1.00 41.49 165 LYS A C 1
ATOM 1304 O O . LYS A 1 162 ? 55.094 126.041 38.727 1.00 38.14 165 LYS A O 1
ATOM 1310 N N . ASP A 1 163 ? 56.654 124.687 37.801 1.00 36.34 166 ASP A N 1
ATOM 1311 C CA . ASP A 1 163 ? 57.174 125.730 36.920 1.00 39.75 166 ASP A CA 1
ATOM 1312 C C . ASP A 1 163 ? 56.203 126.173 35.862 1.00 40.57 166 ASP A C 1
ATOM 1313 O O . ASP A 1 163 ? 56.147 127.354 35.530 1.00 39.67 166 ASP A O 1
ATOM 1318 N N . GLN A 1 164 ? 55.447 125.227 35.319 1.00 38.64 167 GLN A N 1
ATOM 1319 C CA . GLN A 1 164 ? 54.440 125.528 34.311 1.00 33.27 167 GLN A CA 1
ATOM 1320 C C . GLN A 1 164 ? 53.346 126.367 34.934 1.00 26.99 167 GLN A C 1
ATOM 1321 O O . GLN A 1 164 ? 52.799 127.257 34.284 1.00 31.06 167 GLN A O 1
ATOM 1327 N N . TRP A 1 165 ? 52.973 126.017 36.169 1.00 30.75 168 TRP A N 1
ATOM 1328 C CA . TRP A 1 165 ? 51.965 126.770 36.902 1.00 31.58 168 TRP A CA 1
ATOM 1329 C C . TRP A 1 165 ? 52.411 128.227 37.067 1.00 25.37 168 TRP A C 1
ATOM 1330 O O . TRP A 1 165 ? 51.687 129.131 36.663 1.00 21.50 168 TRP A O 1
ATOM 1341 N N . GLU A 1 166 ? 53.643 128.417 37.559 1.00 26.11 169 GLU A N 1
ATOM 1342 C CA . GLU A 1 166 ? 54.254 129.745 37.795 1.00 30.50 169 GLU A CA 1
ATOM 1343 C C . GLU A 1 166 ? 54.495 130.576 36.538 1.00 28.59 169 GLU A C 1
ATOM 1344 O O . GLU A 1 166 ? 54.693 131.766 36.618 1.00 34.45 169 GLU A O 1
ATOM 1350 N N . GLU A 1 167 ? 54.506 129.932 35.378 1.00 28.16 170 GLU A N 1
ATOM 1351 C CA . GLU A 1 167 ? 54.671 130.617 34.110 1.00 29.10 170 GLU A CA 1
ATOM 1352 C C . GLU A 1 167 ? 53.303 131.064 33.634 1.00 27.45 170 GLU A C 1
ATOM 1353 O O . GLU A 1 167 ? 53.163 132.110 32.992 1.00 37.76 170 GLU A O 1
ATOM 1359 N N . ARG A 1 168 ? 52.297 130.233 33.883 1.00 29.45 171 ARG A N 1
ATOM 1360 C CA . ARG A 1 168 ? 50.940 130.575 33.447 1.00 28.03 171 ARG A CA 1
ATOM 1361 C C . ARG A 1 168 ? 50.394 131.684 34.324 1.00 27.64 171 ARG A C 1
ATOM 1362 O O . ARG A 1 168 ? 49.676 132.546 33.840 1.00 29.08 171 ARG A O 1
ATOM 1370 N N . ILE A 1 169 ? 50.745 131.650 35.612 1.00 19.93 172 ILE A N 1
ATOM 1371 C CA . ILE A 1 169 ? 50.294 132.653 36.554 1.00 24.80 172 ILE A CA 1
ATOM 1372 C C . ILE A 1 169 ? 50.983 133.958 36.274 1.00 26.69 172 ILE A C 1
ATOM 1373 O O . ILE A 1 169 ? 50.359 135.009 36.440 1.00 29.37 172 ILE A O 1
ATOM 1378 N N . GLN A 1 170 ? 52.261 133.902 35.870 1.00 25.20 173 GLN A N 1
ATOM 1379 C CA . GLN A 1 170 ? 53.034 135.128 35.533 1.00 26.31 173 GLN A CA 1
ATOM 1380 C C . GLN A 1 170 ? 52.368 135.893 34.392 1.00 22.03 173 GLN A C 1
ATOM 1381 O O . GLN A 1 170 ? 52.261 137.110 34.405 1.00 24.90 173 GLN A O 1
ATOM 1387 N N . VAL A 1 171 ? 51.887 135.166 33.402 1.00 26.19 174 VAL A N 1
ATOM 1388 C CA . VAL A 1 171 ? 51.235 135.806 32.289 1.00 31.40 174 VAL A CA 1
ATOM 1389 C C . VAL A 1 171 ? 50.054 136.636 32.786 1.00 25.07 174 VAL A C 1
ATOM 1390 O O . VAL A 1 171 ? 49.780 137.742 32.303 1.00 22.77 174 VAL A O 1
ATOM 1394 N N . TRP A 1 172 ? 49.341 136.067 33.739 1.00 26.96 175 TRP A N 1
ATOM 1395 C CA . TRP A 1 172 ? 48.164 136.696 34.311 1.00 27.24 175 TRP A CA 1
ATOM 1396 C C . TRP A 1 172 ? 48.526 137.833 35.242 1.00 25.30 175 TRP A C 1
ATOM 1397 O O . TRP A 1 172 ? 47.812 138.838 35.277 1.00 29.53 175 TRP A O 1
ATOM 1408 N N . HIS A 1 173 ? 49.629 137.674 35.981 1.00 19.03 176 HIS A N 1
ATOM 1409 C CA . HIS A 1 173 ? 50.130 138.728 36.870 1.00 23.72 176 HIS A CA 1
ATOM 1410 C C . HIS A 1 173 ? 50.394 139.956 35.974 1.00 23.71 176 HIS A C 1
ATOM 1411 O O . HIS A 1 173 ? 49.899 141.076 36.207 1.00 22.07 176 HIS A O 1
ATOM 1418 N N . GLU A 1 174 ? 51.143 139.687 34.914 1.00 25.63 177 GLU A N 1
ATOM 1419 C CA . GLU A 1 174 ? 51.534 140.671 33.924 1.00 29.76 177 GLU A CA 1
ATOM 1420 C C . GLU A 1 174 ? 50.300 141.398 33.392 1.00 29.53 177 GLU A C 1
ATOM 1421 O O . GLU A 1 174 ? 50.336 142.602 33.166 1.00 32.48 177 GLU A O 1
ATOM 1427 N N . GLU A 1 175 ? 49.196 140.669 33.234 1.00 29.48 178 GLU A N 1
ATOM 1428 C CA . GLU A 1 175 ? 47.959 141.230 32.704 1.00 28.87 178 GLU A CA 1
ATOM 1429 C C . GLU A 1 175 ? 47.355 142.343 33.541 1.00 29.33 178 GLU A C 1
ATOM 1430 O O . GLU A 1 175 ? 46.698 143.239 33.010 1.00 35.82 178 GLU A O 1
ATOM 1436 N N . HIS A 1 176 ? 47.546 142.283 34.851 1.00 29.59 179 HIS A N 1
ATOM 1437 C CA . HIS A 1 176 ? 46.956 143.294 35.724 1.00 28.14 179 HIS A CA 1
ATOM 1438 C C . HIS A 1 176 ? 47.854 144.487 35.908 1.00 31.16 179 HIS A C 1
ATOM 1439 O O . HIS A 1 176 ? 47.666 145.246 36.875 1.00 33.07 179 HIS A O 1
ATOM 1446 N N . ARG A 1 177 ? 48.828 144.645 35.006 1.00 31.88 180 ARG A N 1
ATOM 1447 C CA . ARG A 1 177 ? 49.785 145.762 35.068 1.00 36.78 180 ARG A CA 1
ATOM 1448 C C . ARG A 1 177 ? 49.066 147.086 35.270 1.00 35.41 180 ARG A C 1
ATOM 1449 O O . ARG A 1 177 ? 48.080 147.384 34.568 1.00 36.31 180 ARG A O 1
ATOM 1457 N N . GLY A 1 178 ? 49.542 147.852 36.251 1.00 34.70 181 GLY A N 1
ATOM 1458 C CA . GLY A 1 178 ? 48.946 149.146 36.541 1.00 40.78 181 GLY A CA 1
ATOM 1459 C C . GLY A 1 178 ? 47.923 149.161 37.652 1.00 41.83 181 GLY A C 1
ATOM 1460 O O . GLY A 1 178 ? 47.632 150.213 38.227 1.00 43.38 181 GLY A O 1
ATOM 1469 N N . LEU A 1 180 ? 46.456 148.988 41.180 1.00 36.00 183 LEU A N 1
ATOM 1470 C CA . LEU A 1 180 ? 46.971 149.180 42.528 1.00 31.69 183 LEU A CA 1
ATOM 1471 C C . LEU A 1 180 ? 46.772 147.929 43.380 1.00 33.47 183 LEU A C 1
ATOM 1472 O O . LEU A 1 180 ? 45.884 147.118 43.114 1.00 32.77 183 LEU A O 1
ATOM 1477 N N . ARG A 1 181 ? 47.609 147.752 44.388 1.00 30.72 184 ARG A N 1
ATOM 1478 C CA . ARG A 1 181 ? 47.480 146.606 45.280 1.00 30.90 184 ARG A CA 1
ATOM 1479 C C . ARG A 1 181 ? 46.086 146.469 45.961 1.00 30.37 184 ARG A C 1
ATOM 1480 O O . ARG A 1 181 ? 45.500 145.382 46.012 1.00 29.99 184 ARG A O 1
ATOM 1488 N N . GLU A 1 182 ? 45.563 147.587 46.455 1.00 30.76 185 GLU A N 1
ATOM 1489 C CA . GLU A 1 182 ? 44.232 147.679 47.083 1.00 29.94 185 GLU A CA 1
ATOM 1490 C C . GLU A 1 182 ? 43.098 147.305 46.095 1.00 26.74 185 GLU A C 1
ATOM 1491 O O . GLU A 1 182 ? 42.067 146.790 46.477 1.00 29.76 185 GLU A O 1
ATOM 1497 N N . ASP A 1 183 ? 43.269 147.639 44.826 1.00 23.75 186 ASP A N 1
ATOM 1498 C CA . ASP A 1 183 ? 42.288 147.308 43.828 1.00 29.25 186 ASP A CA 1
ATOM 1499 C C . ASP A 1 183 ? 42.356 145.824 43.481 1.00 27.77 186 ASP A C 1
ATOM 1500 O O . ASP A 1 183 ? 41.339 145.254 43.075 1.00 31.22 186 ASP A O 1
ATOM 1505 N N . ALA A 1 184 ? 43.537 145.200 43.591 1.00 28.09 187 ALA A N 1
ATOM 1506 C CA . ALA A 1 184 ? 43.643 143.757 43.294 1.00 22.59 187 ALA A CA 1
ATOM 1507 C C . ALA A 1 184 ? 42.938 143.008 44.438 1.00 21.52 187 ALA A C 1
ATOM 1508 O O . ALA A 1 184 ? 42.219 142.056 44.206 1.00 21.13 187 ALA A O 1
ATOM 1510 N N . VAL A 1 185 ? 43.177 143.441 45.672 1.00 24.07 188 VAL A N 1
ATOM 1511 C CA . VAL A 1 185 ? 42.505 142.886 46.852 1.00 26.85 188 VAL A CA 1
ATOM 1512 C C . VAL A 1 185 ? 40.940 143.014 46.721 1.00 26.14 188 VAL A C 1
ATOM 1513 O O . VAL A 1 185 ? 40.178 142.085 46.998 1.00 22.49 188 VAL A O 1
ATOM 1517 N N . LEU A 1 186 ? 40.473 144.158 46.246 1.00 18.25 189 LEU A N 1
ATOM 1518 C CA . LEU A 1 186 ? 39.048 144.379 46.140 1.00 18.86 189 LEU A CA 1
ATOM 1519 C C . LEU A 1 186 ? 38.460 143.524 45.030 1.00 24.05 189 LEU A C 1
ATOM 1520 O O . LEU A 1 186 ? 37.427 142.905 45.211 1.00 17.94 189 LEU A O 1
ATOM 1525 N N . GLU A 1 187 ? 39.142 143.489 43.885 1.00 23.75 190 GLU A N 1
ATOM 1526 C CA . GLU A 1 187 ? 38.719 142.701 42.735 1.00 22.70 190 GLU A CA 1
ATOM 1527 C C . GLU A 1 187 ? 38.626 141.232 43.119 1.00 24.99 190 GLU A C 1
ATOM 1528 O O . GLU A 1 187 ? 37.672 140.567 42.717 1.00 20.41 190 GLU A O 1
ATOM 1534 N N . TYR A 1 188 ? 39.625 140.741 43.869 1.00 25.38 191 TYR A N 1
ATOM 1535 C CA . TYR A 1 188 ? 39.663 139.357 44.370 1.00 26.90 191 TYR A CA 1
ATOM 1536 C C . TYR A 1 188 ? 38.376 139.043 45.221 1.00 26.23 191 TYR A C 1
ATOM 1537 O O . TYR A 1 188 ? 37.701 138.002 45.019 1.00 19.73 191 TYR A O 1
ATOM 1546 N N . LEU A 1 189 ? 38.064 139.943 46.168 1.00 26.24 192 LEU A N 1
ATOM 1547 C CA . LEU A 1 189 ? 36.896 139.832 47.040 1.00 23.24 192 LEU A CA 1
ATOM 1548 C C . LEU A 1 189 ? 35.561 139.936 46.245 1.00 15.95 192 LEU A C 1
ATOM 1549 O O . LEU A 1 189 ? 34.616 139.242 46.567 1.00 16.72 192 LEU A O 1
ATOM 1554 N N . LYS A 1 190 ? 35.511 140.740 45.180 1.00 13.81 193 LYS A N 1
ATOM 1555 C CA . LYS A 1 190 ? 34.306 140.861 44.348 1.00 20.30 193 LYS A CA 1
ATOM 1556 C C . LYS A 1 190 ? 34.009 139.534 43.660 1.00 18.31 193 LYS A C 1
ATOM 1557 O O . LYS A 1 190 ? 32.887 139.030 43.693 1.00 19.44 193 LYS A O 1
ATOM 1563 N N . ILE A 1 191 ? 35.041 138.909 43.137 1.00 19.12 194 ILE A N 1
ATOM 1564 C CA . ILE A 1 191 ? 34.859 137.620 42.514 1.00 19.37 194 ILE A CA 1
ATOM 1565 C C . ILE A 1 191 ? 34.560 136.539 43.563 1.00 17.26 194 ILE A C 1
ATOM 1566 O O . ILE A 1 191 ? 33.592 135.798 43.412 1.00 15.86 194 ILE A O 1
ATOM 1571 N N . ALA A 1 192 ? 35.336 136.511 44.653 1.00 15.70 195 ALA A N 1
ATOM 1572 C CA . ALA A 1 192 ? 35.142 135.491 45.679 1.00 18.31 195 ALA A CA 1
ATOM 1573 C C . ALA A 1 192 ? 33.772 135.495 46.358 1.00 20.21 195 ALA A C 1
ATOM 1574 O O . ALA A 1 192 ? 33.272 134.423 46.696 1.00 16.55 195 ALA A O 1
ATOM 1576 N N . GLN A 1 193 ? 33.168 136.680 46.565 1.00 22.69 196 GLN A N 1
ATOM 1577 C CA . GLN A 1 193 ? 31.859 136.762 47.207 1.00 18.58 196 GLN A CA 1
ATOM 1578 C C . GLN A 1 193 ? 30.707 136.144 46.442 1.00 13.21 196 GLN A C 1
ATOM 1579 O O . GLN A 1 193 ? 29.655 135.897 47.033 1.00 20.63 196 GLN A O 1
ATOM 1585 N N . ASP A 1 194 ? 30.924 135.824 45.177 1.00 16.07 197 ASP A N 1
ATOM 1586 C CA . ASP A 1 194 ? 29.901 135.171 44.354 1.00 25.88 197 ASP A CA 1
ATOM 1587 C C . ASP A 1 194 ? 29.897 133.654 44.458 1.00 21.76 197 ASP A C 1
ATOM 1588 O O . ASP A 1 194 ? 28.985 133.008 43.952 1.00 21.30 197 ASP A O 1
ATOM 1593 N N . LEU A 1 195 ? 30.962 133.088 45.023 1.00 21.96 198 LEU A N 1
ATOM 1594 C CA . LEU A 1 195 ? 31.074 131.634 45.186 1.00 19.15 198 LEU A CA 1
ATOM 1595 C C . LEU A 1 195 ? 29.966 131.181 46.103 1.00 15.49 198 LEU A C 1
ATOM 1596 O O . LEU A 1 195 ? 29.628 131.840 47.083 1.00 19.15 198 LEU A O 1
ATOM 1601 N N . GLU A 1 196 ? 29.415 130.032 45.781 1.00 17.11 199 GLU A N 1
ATOM 1602 C CA . GLU A 1 196 ? 28.310 129.445 46.531 1.00 19.36 199 GLU A CA 1
ATOM 1603 C C . GLU A 1 196 ? 28.561 129.230 48.020 1.00 18.38 199 GLU A C 1
ATOM 1604 O O . GLU A 1 196 ? 27.707 129.537 48.843 1.00 18.57 199 GLU A O 1
ATOM 1618 N N . TYR A 1 198 ? 30.863 130.777 49.769 1.00 15.23 201 TYR A N 1
ATOM 1619 C CA . TYR A 1 198 ? 31.448 131.970 50.378 1.00 17.60 201 TYR A CA 1
ATOM 1620 C C . TYR A 1 198 ? 30.570 132.514 51.519 1.00 18.07 201 TYR A C 1
ATOM 1621 O O . TYR A 1 198 ? 29.347 132.674 51.353 1.00 17.88 201 TYR A O 1
ATOM 1630 N N . GLY A 1 199 ? 31.197 132.864 52.638 1.00 15.88 202 GLY A N 1
ATOM 1631 C CA . GLY A 1 199 ? 30.444 133.388 53.767 1.00 18.70 202 GLY A CA 1
ATOM 1632 C C . GLY A 1 199 ? 29.364 132.503 54.421 1.00 21.24 202 GLY A C 1
ATOM 1633 O O . GLY A 1 199 ? 28.566 133.005 55.195 1.00 21.27 202 GLY A O 1
ATOM 1634 N N . VAL A 1 200 ? 29.358 131.198 54.165 1.00 18.95 203 VAL A N 1
ATOM 1635 C CA . VAL A 1 200 ? 28.358 130.315 54.734 1.00 15.59 203 VAL A CA 1
ATOM 1636 C C . VAL A 1 200 ? 28.907 129.502 55.900 1.00 17.35 203 VAL A C 1
ATOM 1637 O O . VAL A 1 200 ? 29.959 128.965 55.791 1.00 18.38 203 VAL A O 1
ATOM 1641 N N . ASN A 1 201 ? 28.215 129.522 57.046 1.00 17.44 204 ASN A N 1
ATOM 1642 C CA . ASN A 1 201 ? 28.559 128.736 58.248 1.00 15.84 204 ASN A CA 1
ATOM 1643 C C . ASN A 1 201 ? 27.675 127.507 58.109 1.00 18.87 204 ASN A C 1
ATOM 1644 O O . ASN A 1 201 ? 26.453 127.606 58.159 1.00 13.27 204 ASN A O 1
ATOM 1649 N N . TYR A 1 202 ? 28.299 126.351 57.952 1.00 15.84 205 TYR A N 1
ATOM 1650 C CA . TYR A 1 202 ? 27.585 125.087 57.734 1.00 17.65 205 TYR A CA 1
ATOM 1651 C C . TYR A 1 202 ? 27.507 124.333 59.007 1.00 16.56 205 TYR A C 1
ATOM 1652 O O . TYR A 1 202 ? 28.474 124.329 59.767 1.00 20.10 205 TYR A O 1
ATOM 1661 N N . PHE A 1 203 ? 26.370 123.673 59.224 1.00 14.75 206 PHE A N 1
ATOM 1662 C CA . PHE A 1 203 ? 26.123 122.876 60.434 1.00 18.05 206 PHE A CA 1
ATOM 1663 C C . PHE A 1 203 ? 25.418 121.588 60.099 1.00 22.17 206 PHE A C 1
ATOM 1664 O O . PHE A 1 203 ? 24.446 121.563 59.331 1.00 23.06 206 PHE A O 1
ATOM 1672 N N . SER A 1 204 ? 25.966 120.495 60.613 1.00 22.69 207 SER A N 1
ATOM 1673 C CA . SER A 1 204 ? 25.328 119.228 60.414 1.00 28.91 207 SER A CA 1
ATOM 1674 C C . SER A 1 204 ? 24.019 119.153 61.257 1.00 30.57 207 SER A C 1
ATOM 1675 O O . SER A 1 204 ? 24.006 119.376 62.486 1.00 26.17 207 SER A O 1
ATOM 1678 N N . ILE A 1 205 ? 22.909 118.910 60.569 1.00 24.03 208 ILE A N 1
ATOM 1679 C CA . ILE A 1 205 ? 21.615 118.813 61.231 1.00 27.10 208 ILE A CA 1
ATOM 1680 C C . ILE A 1 205 ? 20.806 117.625 60.702 1.00 24.48 208 ILE A C 1
ATOM 1681 O O . ILE A 1 205 ? 21.167 117.035 59.690 1.00 22.16 208 ILE A O 1
ATOM 1686 N N . LYS A 1 206 ? 19.716 117.292 61.404 1.00 26.17 209 LYS A N 1
ATOM 1687 C CA . LYS A 1 206 ? 18.818 116.186 61.060 1.00 24.97 209 LYS A CA 1
ATOM 1688 C C . LYS A 1 206 ? 17.403 116.696 61.086 1.00 26.25 209 LYS A C 1
ATOM 1689 O O . LYS A 1 206 ? 17.128 117.662 61.792 1.00 26.28 209 LYS A O 1
ATOM 1695 N N . ASN A 1 207 ? 16.531 116.122 60.252 1.00 30.67 210 ASN A N 1
ATOM 1696 C CA . ASN A 1 207 ? 15.103 116.496 60.269 1.00 30.59 210 ASN A CA 1
ATOM 1697 C C . ASN A 1 207 ? 14.405 115.491 61.250 1.00 28.96 210 ASN A C 1
ATOM 1698 O O . ASN A 1 207 ? 15.082 114.740 61.960 1.00 24.77 210 ASN A O 1
ATOM 1703 N N . LYS A 1 208 ? 13.083 115.534 61.344 1.00 27.46 211 LYS A N 1
ATOM 1704 C CA . LYS A 1 208 ? 12.321 114.639 62.234 1.00 27.83 211 LYS A CA 1
ATOM 1705 C C . LYS A 1 208 ? 12.713 113.167 61.933 1.00 32.00 211 LYS A C 1
ATOM 1706 O O . LYS A 1 208 ? 13.133 112.419 62.810 1.00 32.70 211 LYS A O 1
ATOM 1712 N N . LYS A 1 209 ? 12.638 112.766 60.671 1.00 33.37 212 LYS A N 1
ATOM 1713 C CA . LYS A 1 209 ? 12.942 111.400 60.315 1.00 30.94 212 LYS A CA 1
ATOM 1714 C C . LYS A 1 209 ? 14.392 110.939 60.431 1.00 36.85 212 LYS A C 1
ATOM 1715 O O . LYS A 1 209 ? 14.701 109.784 60.105 1.00 37.65 212 LYS A O 1
ATOM 1721 N N . GLY A 1 210 ? 15.280 111.830 60.878 1.00 32.26 213 GLY A N 1
ATOM 1722 C CA . GLY A 1 210 ? 16.684 111.476 61.032 1.00 30.38 213 GLY A CA 1
ATOM 1723 C C . GLY A 1 210 ? 17.586 111.639 59.814 1.00 28.19 213 GLY A C 1
ATOM 1724 O O . GLY A 1 210 ? 18.718 111.129 59.811 1.00 27.64 213 GLY A O 1
ATOM 1725 N N . SER A 1 211 ? 17.092 112.312 58.771 1.00 31.40 214 SER A N 1
ATOM 1726 C CA . SER A 1 211 ? 17.886 112.549 57.565 1.00 29.29 214 SER A CA 1
ATOM 1727 C C . SER A 1 211 ? 19.018 113.537 57.868 1.00 26.59 214 SER A C 1
ATOM 1728 O O . SER A 1 211 ? 18.808 114.590 58.494 1.00 26.14 214 SER A O 1
ATOM 1731 N N . GLU A 1 212 ? 20.213 113.166 57.426 1.00 25.00 215 GLU A N 1
ATOM 1732 C CA . GLU A 1 212 ? 21.420 113.964 57.591 1.00 28.09 215 GLU A CA 1
ATOM 1733 C C . GLU A 1 212 ? 21.501 115.079 56.518 1.00 25.01 215 GLU A C 1
ATOM 1734 O O . GLU A 1 212 ? 21.504 114.820 55.315 1.00 26.17 215 GLU A O 1
ATOM 1740 N N . LEU A 1 213 ? 21.553 116.324 56.979 1.00 25.41 216 LEU A N 1
ATOM 1741 C CA . LEU A 1 213 ? 21.519 117.498 56.092 1.00 24.21 216 LEU A CA 1
ATOM 1742 C C . LEU A 1 213 ? 22.503 118.598 56.545 1.00 22.75 216 LEU A C 1
ATOM 1743 O O . LEU A 1 213 ? 23.268 118.423 57.514 1.00 18.85 216 LEU A O 1
ATOM 1748 N N . TRP A 1 214 ? 22.506 119.723 55.834 1.00 18.33 217 TRP A N 1
ATOM 1749 C CA . TRP A 1 214 ? 23.348 120.822 56.258 1.00 20.59 217 TRP A CA 1
ATOM 1750 C C . TRP A 1 214 ? 22.515 122.054 56.389 1.00 17.73 217 TRP A C 1
ATOM 1751 O O . TRP A 1 214 ? 21.651 122.292 55.564 1.00 18.52 217 TRP A O 1
ATOM 1762 N N . LEU A 1 215 ? 22.738 122.783 57.473 1.00 16.00 218 LEU A N 1
ATOM 1763 C CA . LEU A 1 215 ? 22.091 124.049 57.691 1.00 17.85 218 LEU A CA 1
ATOM 1764 C C . LEU A 1 215 ? 23.197 125.030 57.369 1.00 19.41 218 LEU A C 1
ATOM 1765 O O . LEU A 1 215 ? 24.324 124.864 57.820 1.00 22.93 218 LEU A O 1
ATOM 1770 N N . GLY A 1 216 ? 22.896 126.023 56.558 1.00 18.46 219 GLY A N 1
ATOM 1771 C CA . GLY A 1 21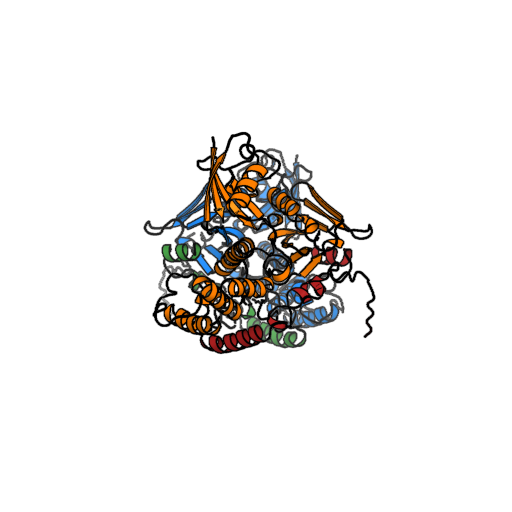6 ? 23.863 127.052 56.256 1.00 18.71 219 GLY A CA 1
ATOM 1772 C C . GLY A 1 216 ? 23.342 128.344 56.898 1.00 24.15 219 GLY A C 1
ATOM 1773 O O . GLY A 1 216 ? 22.147 128.605 56.804 1.00 17.75 219 GLY A O 1
ATOM 1774 N N . VAL A 1 217 ? 24.181 129.072 57.647 1.00 23.01 220 VAL A N 1
ATOM 1775 C CA . VAL A 1 217 ? 23.798 130.366 58.228 1.00 21.84 220 VAL A CA 1
ATOM 1776 C C . VAL A 1 217 ? 24.715 131.379 57.596 1.00 11.58 220 VAL A C 1
ATOM 1777 O O . VAL A 1 217 ? 25.928 131.243 57.679 1.00 16.45 220 VAL A O 1
ATOM 1781 N N . ASP A 1 218 ? 24.168 132.420 56.973 1.00 24.40 221 ASP A N 1
ATOM 1782 C CA . ASP A 1 218 ? 25.023 133.451 56.366 1.00 24.86 221 ASP A CA 1
ATOM 1783 C C . ASP A 1 218 ? 24.377 134.840 56.470 1.00 23.68 221 ASP A C 1
ATOM 1784 O O . ASP A 1 218 ? 23.291 134.984 57.083 1.00 22.80 221 ASP A O 1
ATOM 1789 N N . ALA A 1 219 ? 25.035 135.846 55.875 1.00 18.83 222 ALA A N 1
ATOM 1790 C CA . ALA A 1 219 ? 24.519 137.217 55.925 1.00 23.09 222 ALA A CA 1
ATOM 1791 C C . ALA A 1 219 ? 23.073 137.422 55.438 1.00 23.45 222 ALA A C 1
ATOM 1792 O O . ALA A 1 219 ? 22.344 138.292 55.945 1.00 23.77 222 ALA A O 1
ATOM 1794 N N . LEU A 1 220 ? 22.632 136.546 54.535 1.00 24.43 223 LEU A N 1
ATOM 1795 C CA . LEU A 1 220 ? 21.311 136.664 53.913 1.00 27.91 223 LEU A CA 1
ATOM 1796 C C . LEU A 1 220 ? 20.162 135.867 54.498 1.00 29.52 223 LEU A C 1
ATOM 1797 O O . LEU A 1 220 ? 19.006 136.165 54.216 1.00 33.80 223 LEU A O 1
ATOM 1802 N N . GLY A 1 221 ? 20.447 134.842 55.286 1.00 27.14 224 GLY A N 1
ATOM 1803 C CA . GLY A 1 221 ? 19.361 134.033 55.787 1.00 23.05 224 GLY A CA 1
ATOM 1804 C C . GLY A 1 221 ? 19.780 132.645 56.207 1.00 20.69 224 GLY A C 1
ATOM 1805 O O . GLY A 1 221 ? 20.891 132.458 56.648 1.00 22.70 224 GLY A O 1
ATOM 1806 N N . LEU A 1 222 ? 18.858 131.694 56.142 1.00 23.10 225 LEU A N 1
ATOM 1807 C CA . LEU A 1 222 ? 19.133 130.308 56.491 1.00 22.59 225 LEU A CA 1
ATOM 1808 C C . LEU A 1 222 ? 18.864 129.426 55.279 1.00 25.21 225 LEU A C 1
ATOM 1809 O O . LEU A 1 222 ? 17.866 129.592 54.592 1.00 26.90 225 LEU A O 1
ATOM 1814 N N . ASN A 1 223 ? 19.726 128.443 55.062 1.00 22.40 226 ASN A N 1
ATOM 1815 C CA . ASN A 1 223 ? 19.606 127.592 53.909 1.00 19.63 226 ASN A CA 1
ATOM 1816 C C . ASN A 1 223 ? 19.762 126.167 54.345 1.00 16.21 226 ASN A C 1
ATOM 1817 O O . ASN A 1 223 ? 20.374 125.879 55.346 1.00 17.67 226 ASN A O 1
ATOM 1822 N N . ILE A 1 224 ? 19.104 125.284 53.612 1.00 18.26 227 ILE A N 1
ATOM 1823 C CA . ILE A 1 224 ? 19.146 123.869 53.868 1.00 17.63 227 ILE A CA 1
ATOM 1824 C C . ILE A 1 224 ? 19.777 123.190 52.624 1.00 15.08 227 ILE A C 1
ATOM 1825 O O . ILE A 1 224 ? 19.331 123.398 51.473 1.00 18.80 227 ILE A O 1
ATOM 1830 N N . TYR A 1 225 ? 20.803 122.371 52.862 1.00 19.46 228 TYR A N 1
ATOM 1831 C CA . TYR A 1 225 ? 21.497 121.641 51.787 1.00 18.16 228 TYR A CA 1
ATOM 1832 C C . TYR A 1 225 ? 21.449 120.146 51.950 1.00 15.01 228 TYR A C 1
ATOM 1833 O O . TYR A 1 225 ? 21.345 119.612 53.067 1.00 18.94 228 TYR A O 1
ATOM 1842 N N . GLU A 1 226 ? 21.461 119.485 50.811 1.00 16.56 229 GLU A N 1
ATOM 1843 C CA . GLU A 1 226 ? 21.491 118.038 50.739 1.00 18.52 229 GLU A CA 1
ATOM 1844 C C . GLU A 1 226 ? 22.886 117.686 51.355 1.00 24.62 229 GLU A C 1
ATOM 1845 O O . GLU A 1 226 ? 23.852 118.453 51.225 1.00 20.18 229 GLU A O 1
ATOM 1851 N N . GLN A 1 227 ? 23.002 116.545 52.023 1.00 20.28 230 GLN A N 1
ATOM 1852 C CA . GLN A 1 227 ? 24.265 116.136 52.618 1.00 23.41 230 GLN A CA 1
ATOM 1853 C C . GLN A 1 227 ? 25.489 116.170 51.651 1.00 23.15 230 GLN A C 1
ATOM 1854 O O . GLN A 1 227 ? 26.566 116.579 52.046 1.00 19.52 230 GLN A O 1
ATOM 1860 N N . ASN A 1 228 ? 25.267 115.851 50.374 1.00 20.90 231 ASN A N 1
ATOM 1861 C CA . ASN A 1 228 ? 26.326 115.737 49.370 1.00 19.94 231 ASN A CA 1
ATOM 1862 C C . ASN A 1 228 ? 26.577 116.953 48.518 1.00 24.67 231 ASN A C 1
ATOM 1863 O O . ASN A 1 228 ? 27.471 116.943 47.664 1.00 28.45 231 ASN A O 1
ATOM 1868 N N . ASP A 1 229 ? 25.719 117.947 48.642 1.00 20.25 232 ASP A N 1
ATOM 1869 C CA . ASP A 1 229 ? 25.858 119.126 47.821 1.00 13.58 232 ASP A CA 1
ATOM 1870 C C . ASP A 1 229 ? 25.798 120.429 48.692 1.00 22.08 232 ASP A C 1
ATOM 1871 O O . ASP A 1 229 ? 24.725 120.926 49.069 1.00 18.53 232 ASP A O 1
ATOM 1876 N N . ARG A 1 230 ? 26.959 120.963 49.042 1.00 20.96 233 ARG A N 1
ATOM 1877 C CA . ARG A 1 230 ? 26.994 122.211 49.806 1.00 22.21 233 ARG A CA 1
ATOM 1878 C C . ARG A 1 230 ? 27.069 123.475 48.910 1.00 20.80 233 ARG A C 1
ATOM 1879 O O . ARG A 1 230 ? 27.041 124.593 49.397 1.00 17.81 233 ARG A O 1
ATOM 1887 N N . LEU A 1 231 ? 27.058 123.288 47.597 1.00 20.25 234 LEU A N 1
ATOM 1888 C CA . LEU A 1 231 ? 27.090 124.406 46.659 1.00 20.45 234 LEU A CA 1
ATOM 1889 C C . LEU A 1 231 ? 25.712 124.991 46.347 1.00 18.82 234 LEU A C 1
ATOM 1890 O O . LEU A 1 231 ? 25.572 126.208 46.163 1.00 21.93 234 LEU A O 1
ATOM 1895 N N . THR A 1 232 ? 24.713 124.120 46.214 1.00 21.53 235 THR A N 1
ATOM 1896 C CA . THR A 1 232 ? 23.356 124.536 45.849 1.00 18.27 235 THR A CA 1
ATOM 1897 C C . THR A 1 232 ? 22.324 124.184 46.880 1.00 22.54 235 THR A C 1
ATOM 1898 O O . THR A 1 232 ? 21.877 123.060 46.973 1.00 16.68 235 THR A O 1
ATOM 1902 N N . PRO A 1 233 ? 21.940 125.158 47.693 1.00 23.88 236 PRO A N 1
ATOM 1903 C CA . PRO A 1 233 ? 20.931 124.838 48.712 1.00 23.12 236 PRO A CA 1
ATOM 1904 C C . PRO A 1 233 ? 19.577 124.481 48.057 1.00 19.01 236 PRO A C 1
ATOM 1905 O O . PRO A 1 233 ? 19.295 124.861 46.899 1.00 16.95 236 PRO A O 1
ATOM 1909 N N . LYS A 1 234 ? 18.835 123.597 48.714 1.00 22.16 237 LYS A N 1
ATOM 1910 C CA . LYS A 1 234 ? 17.502 123.200 48.201 1.00 21.25 237 LYS A CA 1
ATOM 1911 C C . LYS A 1 234 ? 16.319 124.057 48.751 1.00 19.63 237 LYS A C 1
ATOM 1912 O O . LYS A 1 234 ? 15.367 124.366 48.004 1.00 18.69 237 LYS A O 1
ATOM 1918 N N . ILE A 1 235 ? 16.428 124.491 50.014 1.00 17.85 238 ILE A N 1
ATOM 1919 C CA . ILE A 1 235 ? 15.411 125.318 50.688 1.00 20.67 238 ILE A CA 1
ATOM 1920 C C . ILE A 1 235 ? 16.044 126.524 51.358 1.00 21.85 238 ILE A C 1
ATOM 1921 O O . ILE A 1 235 ? 17.162 126.465 51.846 1.00 17.48 238 ILE A O 1
ATOM 1926 N N . GLY A 1 236 ? 15.281 127.601 51.440 1.00 25.29 239 GLY A N 1
ATOM 1927 C CA . GLY A 1 236 ? 15.809 128.794 52.040 1.00 25.69 239 GLY A CA 1
ATOM 1928 C C . GLY A 1 236 ? 14.753 129.629 52.722 1.00 22.03 239 GLY A C 1
ATOM 1929 O O . GLY A 1 236 ? 13.578 129.580 52.349 1.00 21.57 239 GLY A O 1
ATOM 1930 N N . PHE A 1 237 ? 15.178 130.298 53.788 1.00 26.61 240 PHE A N 1
ATOM 1931 C CA . PHE A 1 237 ? 14.338 131.187 54.586 1.00 30.27 240 PHE A CA 1
ATOM 1932 C C . PHE A 1 237 ? 15.031 132.530 54.686 1.00 33.17 240 PHE A C 1
ATOM 1933 O O . PHE A 1 237 ? 16.173 132.626 55.189 1.00 35.00 240 PHE A O 1
ATOM 1941 N N . PRO A 1 238 ? 14.369 133.592 54.183 1.00 33.20 241 PRO A N 1
ATOM 1942 C CA . PRO A 1 238 ? 14.997 134.914 54.262 1.00 29.34 241 PRO A CA 1
ATOM 1943 C C . PRO A 1 238 ? 14.808 135.371 55.703 1.00 27.88 241 PRO A C 1
ATOM 1944 O O . PRO A 1 238 ? 13.905 134.851 56.364 1.00 34.29 241 PRO A O 1
ATOM 1948 N N . TRP A 1 239 ? 15.636 136.288 56.217 1.00 31.10 242 TRP A N 1
ATOM 1949 C CA . TRP A 1 239 ? 15.465 136.774 57.618 1.00 31.56 242 TRP A CA 1
ATOM 1950 C C . TRP A 1 239 ? 14.052 137.285 57.975 1.00 30.59 242 TRP A C 1
ATOM 1951 O O . TRP A 1 239 ? 13.470 136.894 58.979 1.00 30.33 242 TRP A O 1
ATOM 1962 N N . SER A 1 240 ? 13.501 138.142 57.121 1.00 34.54 243 SER A N 1
ATOM 1963 C CA . SER A 1 240 ? 12.173 138.703 57.329 1.00 37.64 243 SER A CA 1
ATOM 1964 C C . SER A 1 240 ? 11.036 137.701 57.591 1.00 43.45 243 SER A C 1
ATOM 1965 O O . SER A 1 240 ? 9.929 138.098 57.945 1.00 51.33 243 SER A O 1
ATOM 1968 N N . GLU A 1 241 ? 11.289 136.412 57.394 1.00 42.33 244 GLU A N 1
ATOM 1969 C CA . GLU A 1 241 ? 10.270 135.391 57.629 1.00 37.61 244 GLU A CA 1
ATOM 1970 C C . GLU A 1 241 ? 10.400 134.702 58.975 1.00 38.93 244 GLU A C 1
ATOM 1971 O O . GLU A 1 241 ? 9.602 133.802 59.313 1.00 36.65 244 GLU A O 1
ATOM 1977 N N . ILE A 1 242 ? 11.463 135.059 59.695 1.00 39.64 245 ILE A N 1
ATOM 1978 C CA . ILE A 1 242 ? 11.759 134.473 60.996 1.00 37.02 245 ILE A CA 1
ATOM 1979 C C . ILE A 1 242 ? 11.430 135.493 62.080 1.00 41.27 245 ILE A C 1
ATOM 1980 O O . ILE A 1 242 ? 11.854 136.663 62.008 1.00 39.80 245 ILE A O 1
ATOM 1985 N N . ARG A 1 243 ? 10.652 135.081 63.070 1.00 44.14 246 ARG A N 1
ATOM 1986 C CA . ARG A 1 243 ? 10.335 136.014 64.151 1.00 46.10 246 ARG A CA 1
ATOM 1987 C C . ARG A 1 243 ? 11.082 135.664 65.443 1.00 36.71 246 ARG A C 1
ATOM 1988 O O . ARG A 1 243 ? 11.507 136.553 66.163 1.00 40.29 246 ARG A O 1
ATOM 1996 N N . ASN A 1 244 ? 11.313 134.375 65.670 1.00 32.11 247 ASN A N 1
ATOM 1997 C CA . ASN A 1 244 ? 11.990 133.911 66.860 1.00 36.94 247 ASN A CA 1
ATOM 1998 C C . ASN A 1 244 ? 12.692 132.586 66.637 1.00 38.82 247 ASN A C 1
ATOM 1999 O O . ASN A 1 244 ? 12.149 131.710 65.973 1.00 36.46 247 ASN A O 1
ATOM 2004 N N . ILE A 1 245 ? 13.884 132.450 67.223 1.00 37.27 248 ILE A N 1
ATOM 2005 C CA . ILE A 1 245 ? 14.678 131.221 67.158 1.00 37.65 248 ILE A CA 1
ATOM 2006 C C . ILE A 1 245 ? 14.959 130.844 68.593 1.00 38.16 248 ILE A C 1
ATOM 2007 O O . ILE A 1 245 ? 15.000 131.700 69.465 1.00 44.19 248 ILE A O 1
ATOM 2012 N N . SER A 1 246 ? 15.157 129.560 68.836 1.00 37.25 249 SER A N 1
ATOM 2013 C CA . SER A 1 246 ? 15.431 129.094 70.179 1.00 34.20 249 SER A CA 1
ATOM 2014 C C . SER A 1 246 ? 15.815 127.613 70.163 1.00 34.75 249 SER A C 1
ATOM 2015 O O . SER A 1 246 ? 15.581 126.917 69.178 1.00 35.04 249 SER A O 1
ATOM 2018 N N . PHE A 1 247 ? 16.449 127.140 71.230 1.00 31.88 250 PHE A N 1
ATOM 2019 C CA . PHE A 1 247 ? 16.770 125.717 71.321 1.00 38.13 250 PHE A CA 1
ATOM 2020 C C . PHE A 1 247 ? 16.560 125.100 72.694 1.00 41.07 250 PHE A C 1
ATOM 2021 O O . PHE A 1 247 ? 16.708 125.739 73.732 1.00 45.22 250 PHE A O 1
ATOM 2029 N N . ASN A 1 248 ? 16.215 123.831 72.675 1.00 45.64 251 ASN A N 1
ATOM 2030 C CA . ASN A 1 248 ? 16.016 123.074 73.886 1.00 48.59 251 ASN A CA 1
ATOM 2031 C C . ASN A 1 248 ? 16.941 121.873 73.690 1.00 47.21 251 ASN A C 1
ATOM 2032 O O . ASN A 1 248 ? 16.598 120.899 72.999 1.00 44.41 251 ASN A O 1
ATOM 2037 N N . ASP A 1 249 ? 18.119 121.952 74.295 1.00 49.23 252 ASP A N 1
ATOM 2038 C CA . ASP A 1 249 ? 19.132 120.908 74.135 1.00 52.41 252 ASP A CA 1
ATOM 2039 C C . ASP A 1 249 ? 19.529 120.725 72.625 1.00 52.26 252 ASP A C 1
ATOM 2040 O O . ASP A 1 249 ? 20.061 121.653 71.995 1.00 51.03 252 ASP A O 1
ATOM 2045 N N . LYS A 1 250 ? 19.264 119.553 72.048 1.00 50.89 253 LYS A N 1
ATOM 2046 C CA . LYS A 1 250 ? 19.586 119.306 70.645 1.00 42.52 253 LYS A CA 1
ATOM 2047 C C . LYS A 1 250 ? 18.520 119.821 69.686 1.00 37.32 253 LYS A C 1
ATOM 2048 O O . LYS A 1 250 ? 18.766 119.946 68.503 1.00 39.93 253 LYS A O 1
ATOM 2054 N N . LYS A 1 251 ? 17.330 120.108 70.195 1.00 36.43 254 LYS A N 1
ATOM 2055 C CA . LYS A 1 251 ? 16.251 120.595 69.357 1.00 40.03 254 LYS A CA 1
ATOM 2056 C C . LYS A 1 251 ? 16.310 122.100 69.167 1.00 34.13 254 LYS A C 1
ATOM 2057 O O . LYS A 1 251 ? 16.448 122.841 70.121 1.00 36.01 254 LYS A O 1
ATOM 2063 N N . PHE A 1 252 ? 16.167 122.532 67.918 1.00 31.77 255 PHE A N 1
ATOM 2064 C CA . PHE A 1 252 ? 16.185 123.937 67.580 1.00 30.62 255 PHE A CA 1
ATOM 2065 C C . PHE A 1 252 ? 14.830 124.174 66.940 1.00 29.98 255 PHE A C 1
ATOM 2066 O O . PHE A 1 252 ? 14.310 123.330 66.201 1.00 36.79 255 PHE A O 1
ATOM 2074 N N . VAL A 1 253 ? 14.239 125.313 67.263 1.00 35.60 256 VAL A N 1
ATOM 2075 C CA . VAL A 1 253 ? 12.937 125.667 66.743 1.00 37.57 256 VAL A CA 1
ATOM 2076 C C . VAL A 1 253 ? 12.968 127.073 66.198 1.00 37.58 256 VAL A C 1
ATOM 2077 O O . VAL A 1 253 ? 13.470 127.989 66.837 1.00 33.42 256 VAL A O 1
ATOM 2081 N N . ILE A 1 254 ? 12.487 127.209 64.972 1.00 39.05 257 ILE A N 1
ATOM 2082 C CA . ILE A 1 254 ? 12.445 128.485 64.295 1.00 42.82 257 ILE A CA 1
ATOM 2083 C C . ILE A 1 254 ? 10.981 128.795 64.054 1.00 47.77 257 ILE A C 1
ATOM 2084 O O . ILE A 1 254 ? 10.279 128.045 63.367 1.00 46.87 257 ILE A O 1
ATOM 2089 N N . LYS A 1 255 ? 10.518 129.863 64.697 1.00 49.72 258 LYS A N 1
ATOM 2090 C CA . LYS A 1 255 ? 9.143 130.315 64.584 1.00 49.88 258 LYS A CA 1
ATOM 2091 C C . LYS A 1 255 ? 8.993 131.377 63.522 1.00 49.83 258 LYS A C 1
ATOM 2092 O O . LYS A 1 255 ? 9.667 132.396 63.573 1.00 51.20 258 LYS A O 1
ATOM 2098 N N . PRO A 1 256 ? 8.119 131.132 62.523 1.00 58.42 259 PRO A N 1
ATOM 2099 C CA . PRO A 1 256 ? 7.778 131.993 61.364 1.00 65.26 259 PRO A CA 1
ATOM 2100 C C . PRO A 1 256 ? 6.913 133.230 61.719 1.00 68.83 259 PRO A C 1
ATOM 2101 O O . PRO A 1 256 ? 6.195 133.233 62.730 1.00 72.06 259 PRO A O 1
ATOM 2105 N N . ILE A 1 257 ? 6.974 134.265 60.878 1.00 69.15 260 ILE A N 1
ATOM 2106 C CA . ILE A 1 257 ? 6.191 135.480 61.099 1.00 69.01 260 ILE A CA 1
ATOM 2107 C C . ILE A 1 257 ? 4.757 135.444 60.523 1.00 72.34 260 ILE A C 1
ATOM 2108 O O . ILE A 1 257 ? 4.499 135.859 59.380 1.00 73.00 260 ILE A O 1
ATOM 2113 N N . ASP A 1 258 ? 3.840 134.928 61.339 1.00 72.14 261 ASP A N 1
ATOM 2114 C CA . ASP A 1 258 ? 2.408 134.812 61.035 1.00 73.52 261 ASP A CA 1
ATOM 2115 C C . ASP A 1 258 ? 1.806 133.937 62.145 1.00 71.88 261 ASP A C 1
ATOM 2116 O O . ASP A 1 258 ? 1.810 134.316 63.326 1.00 69.66 261 ASP A O 1
ATOM 2121 N N . LYS A 1 259 ? 1.319 132.759 61.778 1.00 71.81 262 LYS A N 1
ATOM 2122 C CA . LYS A 1 259 ? 0.750 131.839 62.751 1.00 72.05 262 LYS A CA 1
ATOM 2123 C C . LYS A 1 259 ? 0.292 130.592 62.032 1.00 69.83 262 LYS A C 1
ATOM 2124 O O . LYS A 1 259 ? 0.186 129.529 62.635 1.00 64.34 262 LYS A O 1
ATOM 2130 N N . LYS A 1 260 ? 0.007 130.733 60.741 1.00 66.46 263 LYS A N 1
ATOM 2131 C CA . LYS A 1 260 ? -0.464 129.607 59.989 1.00 67.56 263 LYS A CA 1
ATOM 2132 C C . LYS A 1 260 ? 0.609 128.579 59.726 1.00 68.07 263 LYS A C 1
ATOM 2133 O O . LYS A 1 260 ? 0.361 127.389 59.911 1.00 68.46 263 LYS A O 1
ATOM 2139 N N . ALA A 1 261 ? 1.831 129.033 59.436 1.00 68.04 264 ALA A N 1
ATOM 2140 C CA . ALA A 1 261 ? 2.940 128.113 59.157 1.00 62.51 264 ALA A CA 1
ATOM 2141 C C . ALA A 1 261 ? 3.427 127.444 60.453 1.00 60.57 264 ALA A C 1
ATOM 2142 O O . ALA A 1 261 ? 3.374 128.044 61.532 1.00 60.66 264 ALA A O 1
ATOM 2144 N N . PRO A 1 262 ? 3.823 126.161 60.377 1.00 57.78 265 PRO A N 1
ATOM 2145 C CA . PRO A 1 262 ? 4.305 125.461 61.564 1.00 56.67 265 PRO A CA 1
ATOM 2146 C C . PRO A 1 262 ? 5.723 125.897 61.895 1.00 53.15 265 PRO A C 1
ATOM 2147 O O . PRO A 1 262 ? 6.262 126.762 61.214 1.00 52.38 265 PRO A O 1
ATOM 2151 N N . ASP A 1 263 ? 6.294 125.373 62.977 1.00 50.63 266 ASP A N 1
ATOM 2152 C CA . ASP A 1 263 ? 7.654 125.742 63.345 1.00 49.01 266 ASP A CA 1
ATOM 2153 C C . ASP A 1 263 ? 8.650 124.914 62.559 1.00 47.86 266 ASP A C 1
ATOM 2154 O O . ASP A 1 263 ? 8.451 123.708 62.333 1.00 46.60 266 ASP A O 1
ATOM 2159 N N . PHE A 1 264 ? 9.694 125.591 62.093 1.00 42.82 267 PHE A N 1
ATOM 2160 C CA . PHE A 1 264 ? 10.751 124.934 61.360 1.00 36.97 267 PHE A CA 1
ATOM 2161 C C . PHE A 1 264 ? 11.639 124.348 62.472 1.00 30.48 267 PHE A C 1
ATOM 2162 O O . PHE A 1 264 ? 12.202 125.095 63.294 1.00 37.63 267 PHE A O 1
ATOM 2170 N N . VAL A 1 265 ? 11.658 123.017 62.584 1.00 30.26 268 VAL A N 1
ATOM 2171 C CA . VAL A 1 265 ? 12.445 122.356 63.645 1.00 30.74 268 VAL A CA 1
ATOM 2172 C C . VAL A 1 265 ? 13.441 121.368 63.098 1.00 27.02 268 VAL A C 1
ATOM 2173 O O . VAL A 1 265 ? 13.126 120.564 62.205 1.00 32.35 268 VAL A O 1
ATOM 2177 N N . PHE A 1 266 ? 14.626 121.389 63.704 1.00 31.08 269 PHE A N 1
ATOM 2178 C CA . PHE A 1 266 ? 15.722 120.495 63.346 1.00 30.05 269 PHE A CA 1
ATOM 2179 C C . PHE A 1 266 ? 16.507 120.142 64.592 1.00 31.79 269 PHE A C 1
ATOM 2180 O O . PHE A 1 266 ? 16.351 120.772 65.651 1.00 36.16 269 PHE A O 1
ATOM 2188 N N . TYR A 1 267 ? 17.340 119.119 64.468 1.00 29.06 270 TYR A N 1
ATOM 2189 C CA . TYR A 1 267 ? 18.135 118.644 65.584 1.00 31.54 270 TYR A CA 1
ATOM 2190 C C . TYR A 1 267 ? 19.656 118.697 65.331 1.00 36.93 270 TYR A C 1
ATOM 2191 O O . TYR A 1 267 ? 20.128 118.209 64.318 1.00 33.38 270 TYR A O 1
ATOM 2200 N N . ALA A 1 268 ? 20.406 119.315 66.247 1.00 37.43 271 ALA A N 1
ATOM 2201 C CA . ALA A 1 268 ? 21.863 119.405 66.144 1.00 36.45 271 ALA A CA 1
ATOM 2202 C C . ALA A 1 268 ? 22.475 118.270 66.965 1.00 39.20 271 ALA A C 1
ATOM 2203 O O . ALA A 1 268 ? 21.927 117.873 67.985 1.00 46.57 271 ALA A O 1
ATOM 2205 N N . PRO A 1 269 ? 23.627 117.738 66.545 1.00 36.72 272 PRO A N 1
ATOM 2206 C CA . PRO A 1 269 ? 24.243 116.650 67.316 1.00 32.33 272 PRO A CA 1
ATOM 2207 C C . PRO A 1 269 ? 24.738 117.029 68.724 1.00 33.73 272 PRO A C 1
ATOM 2208 O O . PRO A 1 269 ? 24.929 116.161 69.557 1.00 33.75 272 PRO A O 1
ATOM 2212 N N . ARG A 1 270 ? 24.934 118.323 68.974 1.00 35.01 273 ARG A N 1
ATOM 2213 C CA . ARG A 1 270 ? 25.451 118.836 70.244 1.00 38.33 273 ARG A CA 1
ATOM 2214 C C . ARG A 1 270 ? 24.765 120.165 70.604 1.00 43.48 273 ARG A C 1
ATOM 2215 O O . ARG A 1 270 ? 24.257 120.869 69.721 1.00 47.17 273 ARG A O 1
ATOM 2223 N N . LEU A 1 271 ? 24.664 120.466 71.903 1.00 42.47 274 LEU A N 1
ATOM 2224 C CA . LEU A 1 271 ? 24.060 121.722 72.358 1.00 37.36 274 LEU A CA 1
ATOM 2225 C C . LEU A 1 271 ? 24.965 122.899 71.938 1.00 35.47 274 LEU A C 1
ATOM 2226 O O . LEU A 1 271 ? 24.483 124.001 71.615 1.00 36.29 274 LEU A O 1
ATOM 2231 N N . ARG A 1 272 ? 26.276 122.631 71.987 1.00 40.81 275 ARG A N 1
ATOM 2232 C CA . ARG A 1 272 ? 27.356 123.557 71.626 1.00 39.70 275 ARG A CA 1
ATOM 2233 C C . ARG A 1 272 ? 27.070 124.156 70.252 1.00 41.46 275 ARG A C 1
ATOM 2234 O O . ARG A 1 272 ? 27.213 125.373 70.071 1.00 43.18 275 ARG A O 1
ATOM 2242 N N . ILE A 1 273 ? 26.686 123.286 69.302 1.00 41.48 276 ILE A N 1
ATOM 2243 C CA . ILE A 1 273 ? 26.348 123.656 67.902 1.00 42.35 276 ILE A CA 1
ATOM 2244 C C . ILE A 1 273 ? 25.091 124.603 67.840 1.00 39.51 276 ILE A C 1
ATOM 2245 O O . ILE A 1 273 ? 25.061 125.588 67.091 1.00 32.75 276 ILE A O 1
ATOM 2250 N N . ASN A 1 274 ? 24.055 124.288 68.611 1.00 34.64 277 ASN A N 1
ATOM 2251 C CA . ASN A 1 274 ? 22.871 125.134 68.665 1.00 36.71 277 ASN A CA 1
ATOM 2252 C C . ASN A 1 274 ? 23.147 126.522 69.252 1.00 31.46 277 ASN A C 1
ATOM 2253 O O . ASN A 1 274 ? 22.554 127.519 68.831 1.00 30.04 277 ASN A O 1
ATOM 2258 N N . LYS A 1 275 ? 24.091 126.579 70.185 1.00 31.69 278 LYS A N 1
ATOM 2259 C CA . LYS A 1 275 ? 24.481 127.838 70.799 1.00 37.83 278 LYS A CA 1
ATOM 2260 C C . LYS A 1 275 ? 25.178 128.703 69.736 1.00 40.39 278 LYS A C 1
ATOM 2261 O O . LYS A 1 275 ? 24.982 129.942 69.688 1.00 38.08 278 LYS A O 1
ATOM 2267 N N . ARG A 1 276 ? 26.013 128.050 68.910 1.00 34.84 279 ARG A N 1
ATOM 2268 C CA . ARG A 1 276 ? 26.726 128.743 67.831 1.00 32.52 279 ARG A CA 1
ATOM 2269 C C . ARG A 1 276 ? 25.745 129.199 66.774 1.00 24.46 279 ARG A C 1
ATOM 2270 O O . ARG A 1 276 ? 25.862 130.309 66.300 1.00 24.29 279 ARG A O 1
ATOM 2278 N N . ILE A 1 277 ? 24.768 128.349 66.443 1.00 22.49 280 ILE A N 1
ATOM 2279 C CA . ILE A 1 277 ? 23.769 128.679 65.458 1.00 22.75 280 ILE A CA 1
ATOM 2280 C C . ILE A 1 277 ? 22.971 129.879 65.937 1.00 24.15 280 ILE A C 1
ATOM 2281 O O . ILE A 1 277 ? 22.701 130.801 65.161 1.00 26.03 280 ILE A O 1
ATOM 2286 N N . LEU A 1 278 ? 22.622 129.900 67.217 1.00 29.30 281 LEU A N 1
ATOM 2287 C CA . LEU A 1 278 ? 21.816 131.021 67.740 1.00 29.45 281 LEU A CA 1
ATOM 2288 C C . LEU A 1 278 ? 22.594 132.327 67.674 1.00 19.73 281 LEU A C 1
ATOM 2289 O O . LEU A 1 278 ? 22.105 133.324 67.126 1.00 21.38 281 LEU A O 1
ATOM 2294 N N . ALA A 1 279 ? 23.811 132.310 68.203 1.00 23.95 282 ALA A N 1
ATOM 2295 C CA . ALA A 1 279 ? 24.699 133.480 68.122 1.00 24.01 282 ALA A CA 1
ATOM 2296 C C . ALA A 1 279 ? 24.831 133.995 66.655 1.00 23.09 282 ALA A C 1
ATOM 2297 O O . ALA A 1 279 ? 24.598 135.159 66.381 1.00 21.95 282 ALA A O 1
ATOM 2299 N N . LEU A 1 280 ? 25.104 133.103 65.705 1.00 19.35 283 LEU A N 1
ATOM 2300 C CA . LEU A 1 280 ? 25.238 133.474 64.301 1.00 23.79 283 LEU A CA 1
ATOM 2301 C C . LEU A 1 280 ? 23.965 134.007 63.671 1.00 21.74 283 LEU A C 1
ATOM 2302 O O . LEU A 1 280 ? 24.025 134.958 62.892 1.00 22.23 283 LEU A O 1
ATOM 2307 N N . CYS A 1 281 ? 22.818 133.380 63.944 1.00 20.43 284 CYS A N 1
ATOM 2308 C CA . CYS A 1 281 ? 21.546 133.902 63.399 1.00 23.35 284 CYS A CA 1
ATOM 2309 C C . CYS A 1 281 ? 21.309 135.332 63.902 1.00 22.40 284 CYS A C 1
ATOM 2310 O O . CYS A 1 281 ? 21.092 136.249 63.122 1.00 27.01 284 CYS A O 1
ATOM 2321 N N . GLY A 1 283 ? 23.397 137.601 65.078 1.00 21.79 286 GLY A N 1
ATOM 2322 C CA . GLY A 1 283 ? 24.330 138.560 64.509 1.00 20.31 286 GLY A CA 1
ATOM 2323 C C . GLY A 1 283 ? 24.088 138.915 63.068 1.00 21.43 286 GLY A C 1
ATOM 2324 O O . GLY A 1 283 ? 24.145 140.097 62.730 1.00 25.42 286 GLY A O 1
ATOM 2325 N N . ASN A 1 284 ? 23.901 137.920 62.204 1.00 25.90 287 ASN A N 1
ATOM 2326 C CA . ASN A 1 284 ? 23.602 138.180 60.795 1.00 23.20 287 ASN A CA 1
ATOM 2327 C C . ASN A 1 284 ? 22.215 138.856 60.645 1.00 19.51 287 ASN A C 1
ATOM 2328 O O . ASN A 1 284 ? 22.051 139.767 59.832 1.00 25.09 287 ASN A O 1
ATOM 2333 N N . HIS A 1 285 ? 21.233 138.452 61.441 1.00 21.33 288 HIS A N 1
ATOM 2334 C CA . HIS A 1 285 ? 19.920 139.107 61.341 1.00 22.69 288 HIS A CA 1
ATOM 2335 C C . HIS A 1 285 ? 19.995 140.622 61.655 1.00 24.97 288 HIS A C 1
ATOM 2336 O O . HIS A 1 285 ? 19.473 141.448 60.921 1.00 27.93 288 HIS A O 1
ATOM 2343 N N . GLU A 1 286 ? 20.680 140.966 62.744 1.00 29.18 289 GLU A N 1
ATOM 2344 C CA . GLU A 1 286 ? 20.884 142.355 63.176 1.00 31.01 289 GLU A CA 1
ATOM 2345 C C . GLU A 1 286 ? 21.608 143.205 62.145 1.00 30.12 289 GLU A C 1
ATOM 2346 O O . GLU A 1 286 ? 21.169 144.307 61.805 1.00 33.27 289 GLU A O 1
ATOM 2352 N N . LEU A 1 287 ? 22.729 142.704 61.651 1.00 23.89 290 LEU A N 1
ATOM 2353 C CA . LEU A 1 287 ? 23.457 143.442 60.653 1.00 17.88 290 LEU A CA 1
ATOM 2354 C C . LEU A 1 287 ? 22.656 143.539 59.339 1.00 28.46 290 LEU A C 1
ATOM 2355 O O . LEU A 1 287 ? 22.774 144.532 58.578 1.00 27.15 290 LEU A O 1
ATOM 2360 N N . TYR A 1 288 ? 21.827 142.533 59.063 1.00 32.46 291 TYR A N 1
ATOM 2361 C CA . TYR A 1 288 ? 21.066 142.533 57.801 1.00 33.73 291 TYR A CA 1
ATOM 2362 C C . TYR A 1 288 ? 20.101 143.712 57.810 1.00 33.55 291 TYR A C 1
ATOM 2363 O O . TYR A 1 288 ? 20.046 144.519 56.848 1.00 32.51 291 TYR A O 1
ATOM 2380 N N . ARG A 1 290 ? 20.138 146.327 60.054 1.00 36.59 293 ARG A N 1
ATOM 2381 C CA . ARG A 1 290 ? 20.897 147.568 60.182 1.00 42.56 293 ARG A CA 1
ATOM 2382 C C . ARG A 1 290 ? 21.392 148.163 58.824 1.00 44.31 293 ARG A C 1
ATOM 2383 O O . ARG A 1 290 ? 21.592 149.384 58.729 1.00 45.17 293 ARG A O 1
ATOM 2391 N N . ARG A 1 291 ? 21.601 147.331 57.789 1.00 36.13 294 ARG A N 1
ATOM 2392 C CA . ARG A 1 291 ? 22.035 147.846 56.466 1.00 34.78 294 ARG A CA 1
ATOM 2393 C C . ARG A 1 291 ? 20.885 148.502 55.703 1.00 35.59 294 ARG A C 1
ATOM 2394 O O . ARG A 1 291 ? 21.109 149.392 54.846 1.00 32.36 294 ARG A O 1
ATOM 2402 N N . ARG A 1 292 ? 19.677 147.984 55.967 1.00 34.82 295 ARG A N 1
ATOM 2403 C CA . ARG A 1 292 ? 18.449 148.397 55.305 1.00 37.00 295 ARG A CA 1
ATOM 2404 C C . ARG A 1 292 ? 17.722 149.564 55.911 1.00 43.88 295 ARG A C 1
ATOM 2405 O O . ARG A 1 292 ? 17.319 150.508 55.190 1.00 45.47 295 ARG A O 1
ATOM 2413 N N . LYS A 1 293 ? 17.573 149.500 57.231 1.00 43.46 296 LYS A N 1
ATOM 2414 C CA . LYS A 1 293 ? 16.896 150.537 58.007 1.00 51.64 296 LYS A CA 1
ATOM 2415 C C . LYS A 1 293 ? 17.766 150.731 59.223 1.00 55.37 296 LYS A C 1
ATOM 2416 O O . LYS A 1 293 ? 17.570 150.044 60.241 1.00 51.88 296 LYS A O 1
ATOM 2422 N N . PRO A 1 294 ? 18.746 151.671 59.127 1.00 61.41 297 PRO A N 1
ATOM 2423 C CA . PRO A 1 294 ? 19.745 152.071 60.135 1.00 66.76 297 PRO A CA 1
ATOM 2424 C C . PRO A 1 294 ? 19.263 152.918 61.342 1.00 70.38 297 PRO A C 1
ATOM 2425 O O . PRO A 1 294 ? 18.159 153.511 61.238 1.00 69.49 297 PRO A O 1
ATOM 2430 N N . ALA B 2 1 ? 20.781 183.418 34.087 1.00 53.54 488 ALA C N 1
ATOM 2431 C CA . ALA B 2 1 ? 20.218 182.037 33.866 1.00 55.56 488 ALA C CA 1
ATOM 2432 C C . ALA B 2 1 ? 19.136 181.575 34.876 1.00 57.94 488 ALA C C 1
ATOM 2433 O O . ALA B 2 1 ? 18.695 182.343 35.771 1.00 56.34 488 ALA C O 1
ATOM 2435 N N . GLU B 2 2 ? 18.746 180.303 34.733 1.00 57.37 489 GLU C N 1
ATOM 2436 C CA . GLU B 2 2 ? 17.691 179.688 35.543 1.00 58.22 489 GLU C CA 1
ATOM 2437 C C . GLU B 2 2 ? 17.910 178.208 35.783 1.00 56.83 489 GLU C C 1
ATOM 2438 O O . GLU B 2 2 ? 18.342 177.489 34.860 1.00 61.74 489 GLU C O 1
ATOM 2444 N N . ALA B 2 3 ? 17.582 177.748 36.996 1.00 46.03 490 ALA C N 1
ATOM 2445 C CA . ALA B 2 3 ? 17.713 176.334 37.324 1.00 45.86 490 ALA C CA 1
ATOM 2446 C C . ALA B 2 3 ? 16.697 176.002 38.383 1.00 47.94 490 ALA C C 1
ATOM 2447 O O . ALA B 2 3 ? 16.290 176.881 39.134 1.00 52.50 490 ALA C O 1
ATOM 2449 N N . SER B 2 4 ? 16.242 174.751 38.377 1.00 50.06 491 SER C N 1
ATOM 2450 C CA . SER B 2 4 ? 15.277 174.237 39.341 1.00 50.91 491 SER C CA 1
ATOM 2451 C C . SER B 2 4 ? 15.750 172.860 39.777 1.00 53.27 491 SER C C 1
ATOM 2452 O O . SER B 2 4 ? 16.618 172.252 39.128 1.00 56.14 491 SER C O 1
ATOM 2455 N N . ALA B 2 5 ? 15.226 172.404 40.911 1.00 50.26 492 ALA C N 1
ATOM 2456 C CA . ALA B 2 5 ? 15.558 171.090 41.426 1.00 49.03 492 ALA C CA 1
ATOM 2457 C C . ALA B 2 5 ? 14.513 170.695 42.455 1.00 50.75 492 ALA C C 1
ATOM 2458 O O . ALA B 2 5 ? 14.126 171.518 43.285 1.00 50.16 492 ALA C O 1
ATOM 2460 N N . ASP B 2 6 ? 13.965 169.489 42.288 1.00 54.91 493 ASP C N 1
ATOM 2461 C CA . ASP B 2 6 ? 12.992 168.915 43.217 1.00 59.75 493 ASP C CA 1
ATOM 2462 C C . ASP B 2 6 ? 13.790 168.211 44.299 1.00 63.12 493 ASP C C 1
ATOM 2463 O O . ASP B 2 6 ? 14.849 167.646 44.015 1.00 65.24 493 ASP C O 1
ATOM 2468 N N . LEU B 2 7 ? 13.291 168.239 45.532 1.00 62.81 494 LEU C N 1
ATOM 2469 C CA . LEU B 2 7 ? 14.010 167.643 46.647 1.00 63.73 494 LEU C CA 1
ATOM 2470 C C . LEU B 2 7 ? 13.193 166.525 47.320 1.00 68.54 494 LEU C C 1
ATOM 2471 O O . LEU B 2 7 ? 12.104 166.762 47.863 1.00 68.58 494 LEU C O 1
ATOM 2476 N N . ARG B 2 8 ? 13.741 165.306 47.263 1.00 73.67 495 ARG C N 1
ATOM 2477 C CA . ARG B 2 8 ? 13.110 164.124 47.849 1.00 79.86 495 ARG C CA 1
ATOM 2478 C C . ARG B 2 8 ? 14.100 162.960 48.108 1.00 83.92 495 ARG C C 1
ATOM 2479 O O . ARG B 2 8 ? 15.003 162.707 47.294 1.00 80.36 495 ARG C O 1
ATOM 2481 N N . ALA B 2 9 ? 13.915 162.260 49.237 1.00 88.81 496 ALA C N 1
ATOM 2482 C CA . ALA B 2 9 ? 14.753 161.103 49.621 1.00 93.00 496 ALA C CA 1
ATOM 2483 C C . ALA B 2 9 ? 14.422 159.855 48.798 1.00 97.88 496 ALA C C 1
ATOM 2484 O O . ALA B 2 9 ? 13.321 159.307 48.940 1.00 100.00 496 ALA C O 1
ATOM 2486 N N . ASP B 2 10 ? 15.357 159.390 47.959 1.00 99.99 497 ASP C N 1
ATOM 2487 C CA . ASP B 2 10 ? 15.101 158.181 47.144 1.00 99.99 497 ASP C CA 1
ATOM 2488 C C . ASP B 2 10 ? 15.721 156.877 47.699 1.00 99.99 497 ASP C C 1
ATOM 2489 O O . ASP B 2 10 ? 16.722 156.364 47.170 1.00 100.00 497 ASP C O 1
ATOM 2491 N N . ALA B 2 11 ? 15.104 156.352 48.765 1.00 98.37 498 ALA C N 1
ATOM 2492 C CA . ALA B 2 11 ? 15.550 155.120 49.426 1.00 97.16 498 ALA C CA 1
ATOM 2493 C C . ALA B 2 11 ? 15.868 154.030 48.386 1.00 95.89 498 ALA C C 1
ATOM 2494 O O . ALA B 2 11 ? 14.969 153.547 47.685 1.00 97.47 498 ALA C O 1
ATOM 2496 N N . MET B 2 12 ? 17.151 153.670 48.289 1.00 90.54 499 MET C N 1
ATOM 2497 C CA . MET B 2 12 ? 17.637 152.676 47.325 1.00 85.89 499 MET C CA 1
ATOM 2498 C C . MET B 2 12 ? 17.769 151.198 47.793 1.00 83.39 499 MET C C 1
ATOM 2499 O O . MET B 2 12 ? 17.753 150.282 46.966 1.00 80.29 499 MET C O 1
ATOM 2501 N N . ALA B 2 13 ? 17.937 150.972 49.099 1.00 79.41 500 ALA C N 1
ATOM 2502 C CA . ALA B 2 13 ? 18.039 149.622 49.678 1.00 76.68 500 ALA C CA 1
ATOM 2503 C C . ALA B 2 13 ? 16.680 148.889 49.556 1.00 75.21 500 ALA C C 1
ATOM 2504 O O . ALA B 2 13 ? 15.754 149.424 48.940 1.00 80.27 500 ALA C O 1
ATOM 2506 N N . LYS B 2 14 ? 16.543 147.700 50.156 1.00 69.08 501 LYS C N 1
ATOM 2507 C CA . LYS B 2 14 ? 15.289 146.914 50.078 1.00 62.17 501 LYS C CA 1
ATOM 2508 C C . LYS B 2 14 ? 15.381 145.484 50.659 1.00 55.37 501 LYS C C 1
ATOM 2509 O O . LYS B 2 14 ? 16.338 144.743 50.368 1.00 53.66 501 LYS C O 1
ATOM 2515 N N . ASP B 2 15 ? 14.373 145.082 51.438 1.00 42.00 502 ASP C N 1
ATOM 2516 C CA . ASP B 2 15 ? 14.336 143.727 51.995 1.00 38.21 502 ASP C CA 1
ATOM 2517 C C . ASP B 2 15 ? 14.426 142.695 50.857 1.00 35.94 502 ASP C C 1
ATOM 2518 O O . ASP B 2 15 ? 13.938 142.920 49.745 1.00 35.15 502 ASP C O 1
ATOM 2523 N N . ARG B 2 16 ? 15.153 141.615 51.113 1.00 34.32 503 ARG C N 1
ATOM 2524 C CA . ARG B 2 16 ? 15.327 140.543 50.140 1.00 29.98 503 ARG C CA 1
ATOM 2525 C C . ARG B 2 16 ? 15.867 140.953 48.780 1.00 26.79 503 ARG C C 1
ATOM 2526 O O . ARG B 2 16 ? 15.718 140.229 47.800 1.00 33.71 503 ARG C O 1
ATOM 2534 N N . SER B 2 17 ? 16.572 142.088 48.745 1.00 33.68 504 SER C N 1
ATOM 2535 C CA . SER B 2 17 ? 17.187 142.615 47.519 1.00 32.92 504 SER C CA 1
ATOM 2536 C C . SER B 2 17 ? 18.237 141.666 46.906 1.00 37.61 504 SER C C 1
ATOM 2537 O O . SER B 2 17 ? 18.478 141.698 45.688 1.00 36.85 504 SER C O 1
ATOM 2540 N N . GLU B 2 18 ? 18.893 140.877 47.771 1.00 38.71 505 GLU C N 1
ATOM 2541 C CA . GLU B 2 18 ? 19.913 139.885 47.379 1.00 35.21 505 GLU C CA 1
ATOM 2542 C C . GLU B 2 18 ? 19.414 138.974 46.243 1.00 38.62 505 GLU C C 1
ATOM 2543 O O . GLU B 2 18 ? 20.183 138.571 45.354 1.00 38.50 505 GLU C O 1
ATOM 2549 N N . GLU B 2 19 ? 18.108 138.715 46.237 1.00 34.72 506 GLU C N 1
ATOM 2550 C CA . GLU B 2 19 ? 17.507 137.861 45.226 1.00 38.20 506 GLU C CA 1
ATOM 2551 C C . GLU B 2 19 ? 17.663 138.364 43.788 1.00 40.01 506 GLU C C 1
ATOM 2552 O O . GLU B 2 19 ? 17.661 137.554 42.840 1.00 45.35 506 GLU C O 1
ATOM 2558 N N . GLU B 2 20 ? 17.841 139.682 43.631 1.00 41.03 507 GLU C N 1
ATOM 2559 C CA . GLU B 2 20 ? 17.978 140.300 42.303 1.00 37.34 507 GLU C CA 1
ATOM 2560 C C . GLU B 2 20 ? 19.414 140.611 41.905 1.00 40.66 507 GLU C C 1
ATOM 2561 O O . GLU B 2 20 ? 19.665 141.097 40.786 1.00 42.65 507 GLU C O 1
ATOM 2567 N N . ARG B 2 21 ? 20.346 140.367 42.829 1.00 37.19 508 ARG C N 1
ATOM 2568 C CA . ARG B 2 21 ? 21.769 140.590 42.570 1.00 40.16 508 ARG C CA 1
ATOM 2569 C C . ARG B 2 21 ? 22.288 139.710 41.441 1.00 39.74 508 ARG C C 1
ATOM 2570 O O . ARG B 2 21 ? 21.739 138.655 41.138 1.00 37.21 508 ARG C O 1
ATOM 2578 N N . THR B 2 22 ? 23.340 140.191 40.798 1.00 41.88 509 THR C N 1
ATOM 2579 C CA . THR B 2 22 ? 23.985 139.460 39.729 1.00 39.41 509 THR C CA 1
ATOM 2580 C C . THR B 2 22 ? 25.451 139.301 40.164 1.00 34.45 509 THR C C 1
ATOM 2581 O O . THR B 2 22 ? 25.885 139.882 41.157 1.00 30.15 509 THR C O 1
ATOM 2585 N N . THR B 2 23 ? 26.186 138.452 39.476 1.00 31.35 510 THR C N 1
ATOM 2586 C CA . THR B 2 23 ? 27.564 138.222 39.835 1.00 31.16 510 THR C CA 1
ATOM 2587 C C . THR B 2 23 ? 28.482 139.283 39.234 1.00 27.43 510 THR C C 1
ATOM 2588 O O . THR B 2 23 ? 28.038 140.077 38.404 1.00 33.08 510 THR C O 1
ATOM 2592 N N . GLU B 2 24 ? 29.711 139.369 39.739 1.00 28.71 511 GLU C N 1
ATOM 2593 C CA . GLU B 2 24 ? 30.702 140.298 39.189 1.00 33.71 511 GLU C CA 1
ATOM 2594 C C . GLU B 2 24 ? 31.033 139.915 37.723 1.00 37.95 511 GLU C C 1
ATOM 2595 O O . GLU B 2 24 ? 31.178 140.789 36.874 1.00 36.42 511 GLU C O 1
ATOM 2601 N N . ALA B 2 25 ? 31.114 138.619 37.418 1.00 35.20 512 ALA C N 1
ATOM 2602 C CA . ALA B 2 25 ? 31.474 138.197 36.073 1.00 39.81 512 ALA C CA 1
ATOM 2603 C C . ALA B 2 25 ? 30.399 138.578 35.065 1.00 45.79 512 ALA C C 1
ATOM 2604 O O . ALA B 2 25 ? 30.673 138.721 33.864 1.00 52.22 512 ALA C O 1
ATOM 2606 N N . GLU B 2 26 ? 29.175 138.740 35.564 1.00 45.72 513 GLU C N 1
ATOM 2607 C CA . GLU B 2 26 ? 28.042 139.137 34.727 1.00 49.39 513 GLU C CA 1
ATOM 2608 C C . GLU B 2 26 ? 28.001 140.650 34.545 1.00 48.43 513 GLU C C 1
ATOM 2609 O O . GLU B 2 26 ? 27.522 141.129 33.532 1.00 46.75 513 GLU C O 1
ATOM 2615 N N . LYS B 2 27 ? 28.499 141.390 35.537 1.00 47.60 514 LYS C N 1
ATOM 2616 C CA . LYS B 2 27 ? 28.524 142.847 35.485 1.00 47.32 514 LYS C CA 1
ATOM 2617 C C . LYS B 2 27 ? 29.871 143.422 35.081 1.00 46.77 514 LYS C C 1
ATOM 2618 O O . LYS B 2 27 ? 29.963 144.601 34.751 1.00 47.09 514 LYS C O 1
ATOM 2624 N N . ASN B 2 28 ? 30.896 142.575 35.048 1.00 44.87 515 ASN C N 1
ATOM 2625 C CA . ASN B 2 28 ? 32.256 142.996 34.714 1.00 47.22 515 ASN C CA 1
ATOM 2626 C C . ASN B 2 28 ? 32.632 142.259 33.428 1.00 45.65 515 ASN C C 1
ATOM 2627 O O . ASN B 2 28 ? 32.711 141.021 33.398 1.00 45.34 515 ASN C O 1
ATOM 2632 N N . GLU B 2 29 ? 32.812 143.022 32.353 1.00 40.12 516 GLU C N 1
ATOM 2633 C CA . GLU B 2 29 ? 33.138 142.418 31.073 1.00 38.04 516 GLU C CA 1
ATOM 2634 C C . GLU B 2 29 ? 34.570 141.955 31.003 1.00 37.20 516 GLU C C 1
ATOM 2635 O O . GLU B 2 29 ? 34.824 140.967 30.339 1.00 39.74 516 GLU C O 1
ATOM 2637 N N . ARG B 2 30 ? 35.494 142.634 31.701 1.00 37.53 517 ARG C N 1
ATOM 2638 C CA . ARG B 2 30 ? 36.924 142.241 31.713 1.00 37.39 517 ARG C CA 1
ATOM 2639 C C . ARG B 2 30 ? 37.123 140.910 32.439 1.00 36.73 517 ARG C C 1
ATOM 2640 O O . ARG B 2 30 ? 37.888 140.058 31.974 1.00 32.65 517 ARG C O 1
ATOM 2642 N N . VAL B 2 31 ? 36.420 140.740 33.564 1.00 38.26 518 VAL C N 1
ATOM 2643 C CA . VAL B 2 31 ? 36.494 139.516 34.368 1.00 34.03 518 VAL C CA 1
ATOM 2644 C C . VAL B 2 31 ? 35.915 138.371 33.540 1.00 33.92 518 VAL C C 1
ATOM 2645 O O . VAL B 2 31 ? 36.494 137.295 33.443 1.00 33.10 518 VAL C O 1
ATOM 2649 N N . GLN B 2 32 ? 34.813 138.654 32.864 1.00 36.57 519 GLN C N 1
ATOM 2650 C CA . GLN B 2 32 ? 34.144 137.683 32.007 1.00 37.93 519 GLN C CA 1
ATOM 2651 C C . GLN B 2 32 ? 35.070 137.250 30.849 1.00 37.60 519 GLN C C 1
ATOM 2652 O O . GLN B 2 32 ? 35.179 136.064 30.542 1.00 39.71 519 GLN C O 1
ATOM 2658 N N . LYS B 2 33 ? 35.794 138.194 30.256 1.00 37.91 520 LYS C N 1
ATOM 2659 C CA . LYS B 2 33 ? 36.731 137.868 29.175 1.00 38.92 520 LYS C CA 1
ATOM 2660 C C . LYS B 2 33 ? 37.947 137.088 29.766 1.00 40.65 520 LYS C C 1
ATOM 2661 O O . LYS B 2 33 ? 38.515 136.178 29.123 1.00 35.75 520 LYS C O 1
ATOM 2667 N N . HIS B 2 34 ? 38.359 137.434 30.987 1.00 38.01 521 HIS C N 1
ATOM 2668 C CA . HIS B 2 34 ? 39.502 136.734 31.579 1.00 30.21 521 HIS C CA 1
ATOM 2669 C C . HIS B 2 34 ? 39.184 135.279 31.831 1.00 31.62 521 HIS C C 1
ATOM 2670 O O . HIS B 2 34 ? 39.987 134.388 31.522 1.00 31.35 521 HIS C O 1
ATOM 2677 N N . LEU B 2 35 ? 37.987 135.048 32.374 1.00 29.18 522 LEU C N 1
ATOM 2678 C CA . LEU B 2 35 ? 37.547 133.712 32.723 1.00 25.47 522 LEU C CA 1
ATOM 2679 C C . LEU B 2 35 ? 37.418 132.861 31.484 1.00 26.89 522 LEU C C 1
ATOM 2680 O O . LEU B 2 35 ? 37.759 131.688 31.542 1.00 26.58 522 LEU C O 1
ATOM 2685 N N . LYS B 2 36 ? 36.937 133.452 30.377 1.00 33.72 523 LYS C N 1
ATOM 2686 C CA . LYS B 2 36 ? 36.746 132.731 29.100 1.00 38.32 523 LYS C CA 1
ATOM 2687 C C . LYS B 2 36 ? 38.108 132.301 28.557 1.00 31.75 523 LYS C C 1
ATOM 2688 O O . LYS B 2 36 ? 38.294 131.188 28.083 1.00 36.09 523 LYS C O 1
ATOM 2694 N N . ALA B 2 37 ? 39.069 133.202 28.657 1.00 31.77 524 ALA C N 1
ATOM 2695 C CA . ALA B 2 37 ? 40.417 132.932 28.223 1.00 32.17 524 ALA C CA 1
ATOM 2696 C C . ALA B 2 37 ? 41.019 131.779 29.049 1.00 34.39 524 ALA C C 1
ATOM 2697 O O . ALA B 2 37 ? 41.603 130.836 28.495 1.00 34.26 524 ALA C O 1
ATOM 2699 N N . LEU B 2 38 ? 40.891 131.872 30.377 1.00 33.42 525 LEU C N 1
ATOM 2700 C CA . LEU B 2 38 ? 41.392 130.831 31.280 1.00 25.97 525 LEU C CA 1
ATOM 2701 C C . LEU B 2 38 ? 40.742 129.475 31.031 1.00 29.37 525 LEU C C 1
ATOM 2702 O O . LEU B 2 38 ? 41.381 128.431 31.237 1.00 27.64 525 LEU C O 1
ATOM 2707 N N . THR B 2 39 ? 39.473 129.467 30.615 1.00 28.90 526 THR C N 1
ATOM 2708 C CA . THR B 2 39 ? 38.826 128.185 30.310 1.00 31.32 526 THR C CA 1
ATOM 2709 C C . THR B 2 39 ? 39.568 127.507 29.126 1.00 31.58 526 THR C C 1
ATOM 2710 O O . THR B 2 39 ? 39.903 126.318 29.215 1.00 27.44 526 THR C O 1
ATOM 2714 N N . SER B 2 40 ? 39.878 128.269 28.064 1.00 32.19 527 SER C N 1
ATOM 2715 C CA . SER B 2 40 ? 40.633 127.734 26.905 1.00 35.11 527 SER C CA 1
ATOM 2716 C C . SER B 2 40 ? 42.018 127.208 27.316 1.00 36.46 527 SER C C 1
ATOM 2717 O O . SER B 2 40 ? 42.415 126.084 26.997 1.00 40.49 527 SER C O 1
ATOM 2720 N N . GLU B 2 41 ? 42.776 128.089 27.955 1.00 36.54 528 GLU C N 1
ATOM 2721 C CA . GLU B 2 41 ? 44.136 127.797 28.396 1.00 39.29 528 GLU C CA 1
ATOM 2722 C C . GLU B 2 41 ? 44.272 126.555 29.261 1.00 37.97 528 GLU C C 1
ATOM 2723 O O . GLU B 2 41 ? 45.306 125.861 29.228 1.00 44.68 528 GLU C O 1
ATOM 2729 N N . LEU B 2 42 ? 43.247 126.260 30.041 1.00 30.71 529 LEU C N 1
ATOM 2730 C CA . LEU B 2 42 ? 43.361 125.108 30.911 1.00 38.27 529 LEU C CA 1
ATOM 2731 C C . LEU B 2 42 ? 42.786 123.812 30.328 1.00 36.87 529 LEU C C 1
ATOM 2732 O O . LEU B 2 42 ? 43.220 122.734 30.745 1.00 33.55 529 LEU C O 1
ATOM 2737 N N . ALA B 2 43 ? 41.899 123.936 29.324 1.00 37.74 530 ALA C N 1
ATOM 2738 C CA . ALA B 2 43 ? 41.211 122.803 28.671 1.00 31.58 530 ALA C CA 1
ATOM 2739 C C . ALA B 2 43 ? 42.116 121.655 28.278 1.00 32.65 530 ALA C C 1
ATOM 2740 O O . ALA B 2 43 ? 41.798 120.509 28.526 1.00 39.16 530 ALA C O 1
ATOM 2742 N N . ASN B 2 44 ? 43.310 121.997 27.821 1.00 31.08 531 ASN C N 1
ATOM 2743 C CA . ASN B 2 44 ? 44.316 121.032 27.402 1.00 40.57 531 ASN C CA 1
ATOM 2744 C C . ASN B 2 44 ? 45.293 120.571 28.477 1.00 40.78 531 ASN C C 1
ATOM 2745 O O . ASN B 2 44 ? 46.205 119.803 28.180 1.00 35.92 531 ASN C O 1
ATOM 2750 N N . ALA B 2 45 ? 45.197 121.118 29.682 1.00 37.79 532 ALA C N 1
ATOM 2751 C CA . ALA B 2 45 ? 46.077 120.676 30.765 1.00 28.29 532 ALA C CA 1
ATOM 2752 C C . ALA B 2 45 ? 45.293 119.806 31.708 1.00 27.05 532 ALA C C 1
ATOM 2753 O O . ALA B 2 45 ? 45.880 119.066 32.500 1.00 29.36 532 ALA C O 1
ATOM 2755 N N . ARG B 2 46 ? 43.970 119.931 31.623 1.00 23.28 533 ARG C N 1
ATOM 2756 C CA . ARG B 2 46 ? 43.058 119.219 32.497 1.00 31.01 533 ARG C CA 1
ATOM 2757 C C . ARG B 2 46 ? 43.088 117.705 32.321 1.00 32.92 533 ARG C C 1
ATOM 2758 O O . ARG B 2 46 ? 43.210 117.187 31.220 1.00 32.58 533 ARG C O 1
ATOM 2766 N N . ASP B 2 47 ? 43.080 117.003 33.437 1.00 28.81 534 ASP C N 1
ATOM 2767 C CA . ASP B 2 47 ? 42.988 115.576 33.417 1.00 25.55 534 ASP C CA 1
ATOM 2768 C C . ASP B 2 47 ? 41.514 115.364 33.747 1.00 27.08 534 ASP C C 1
ATOM 2769 O O . ASP B 2 47 ? 41.119 115.471 34.910 1.00 31.38 534 ASP C O 1
ATOM 2774 N N . GLU B 2 48 ? 40.716 115.058 32.732 1.00 30.47 535 GLU C N 1
ATOM 2775 C CA . GLU B 2 48 ? 39.277 114.842 32.880 1.00 27.72 535 GLU C CA 1
ATOM 2776 C C . GLU B 2 48 ? 38.830 113.653 33.724 1.00 26.51 535 GLU C C 1
ATOM 2777 O O . GLU B 2 48 ? 37.654 113.557 34.024 1.00 26.49 535 GLU C O 1
ATOM 2783 N N . SER B 2 49 ? 39.764 112.793 34.148 1.00 23.43 536 SER C N 1
ATOM 2784 C CA . SER B 2 49 ? 39.432 111.628 34.985 1.00 26.95 536 SER C CA 1
ATOM 2785 C C . SER B 2 49 ? 39.550 111.911 36.456 1.00 28.17 536 SER C C 1
ATOM 2786 O O . SER B 2 49 ? 39.292 111.045 37.281 1.00 28.99 536 SER C O 1
ATOM 2789 N N . LYS B 2 50 ? 39.982 113.127 36.761 1.00 27.29 537 LYS C N 1
ATOM 2790 C CA . LYS B 2 50 ? 40.173 113.613 38.110 1.00 25.77 537 LYS C CA 1
ATOM 2791 C C . LYS B 2 50 ? 39.094 114.685 38.142 1.00 26.34 537 LYS C C 1
ATOM 2792 O O . LYS B 2 50 ? 39.202 115.697 37.471 1.00 38.68 537 LYS C O 1
ATOM 2798 N N . LYS B 2 51 ? 37.977 114.362 38.737 1.00 28.15 538 LYS C N 1
ATOM 2799 C CA . LYS B 2 51 ? 36.870 115.299 38.860 1.00 25.82 538 LYS C CA 1
ATOM 2800 C C . LYS B 2 51 ? 36.342 114.998 40.248 1.00 22.48 538 LYS C C 1
ATOM 2801 O O . LYS B 2 51 ? 36.099 113.837 40.559 1.00 27.98 538 LYS C O 1
ATOM 2807 N N . THR B 2 52 ? 36.297 115.987 41.130 1.00 19.95 539 THR C N 1
ATOM 2808 C CA . THR B 2 52 ? 35.711 115.733 42.443 1.00 18.14 539 THR C CA 1
ATOM 2809 C C . THR B 2 52 ? 34.194 115.908 42.303 1.00 12.65 539 THR C C 1
ATOM 2810 O O . THR B 2 52 ? 33.704 116.438 41.284 1.00 13.48 539 THR C O 1
ATOM 2814 N N . ALA B 2 53 ? 33.471 115.493 43.349 1.00 16.92 540 ALA C N 1
ATOM 2815 C CA . ALA B 2 53 ? 32.007 115.617 43.430 1.00 14.84 540 ALA C CA 1
ATOM 2816 C C . ALA B 2 53 ? 31.580 117.059 43.222 1.00 13.12 540 ALA C C 1
ATOM 2817 O O . ALA B 2 53 ? 30.626 117.318 42.455 1.00 13.58 540 ALA C O 1
ATOM 2819 N N . ASN B 2 54 ? 32.266 117.991 43.920 1.00 16.46 541 ASN C N 1
ATOM 2820 C CA . ASN B 2 54 ? 32.003 119.450 43.797 1.00 13.93 541 ASN C CA 1
ATOM 2821 C C . ASN B 2 54 ? 32.265 119.963 42.388 1.00 16.63 541 ASN C C 1
ATOM 2822 O O . ASN B 2 54 ? 31.526 120.838 41.899 1.00 18.42 541 ASN C O 1
ATOM 2827 N N . ASP B 2 55 ? 33.286 119.414 41.716 1.00 17.73 542 ASP C N 1
ATOM 2828 C CA . ASP B 2 55 ? 33.576 119.812 40.326 1.00 16.08 542 ASP C CA 1
ATOM 2829 C C . ASP B 2 55 ? 32.405 119.466 39.440 1.00 12.77 542 ASP C C 1
ATOM 2830 O O . ASP B 2 55 ? 32.008 120.260 38.590 1.00 16.67 542 ASP C O 1
ATOM 2843 N N . ILE B 2 57 ? 29.201 118.903 40.457 1.00 14.36 544 ILE C N 1
ATOM 2844 C CA . ILE B 2 57 ? 28.015 119.652 40.912 1.00 10.31 544 ILE C CA 1
ATOM 2845 C C . ILE B 2 57 ? 28.149 121.024 40.272 1.00 10.88 544 ILE C C 1
ATOM 2846 O O . ILE B 2 57 ? 27.247 121.491 39.608 1.00 15.37 544 ILE C O 1
ATOM 2851 N N . HIS B 2 58 ? 29.334 121.631 40.397 1.00 18.95 545 HIS C N 1
ATOM 2852 C CA . HIS B 2 58 ? 29.550 122.952 39.799 1.00 17.84 545 HIS C CA 1
ATOM 2853 C C . HIS B 2 58 ? 29.335 123.018 38.268 1.00 18.34 545 HIS C C 1
ATOM 2854 O O . HIS B 2 58 ? 28.645 123.923 37.788 1.00 16.71 545 HIS C O 1
ATOM 2861 N N . ALA B 2 59 ? 29.901 122.049 37.515 1.00 14.78 546 ALA C N 1
ATOM 2862 C CA . ALA B 2 59 ? 29.741 122.026 36.059 1.00 17.16 546 ALA C CA 1
ATOM 2863 C C . ALA B 2 59 ? 28.272 121.834 35.615 1.00 17.36 546 ALA C C 1
ATOM 2864 O O . ALA B 2 59 ? 27.819 122.436 34.642 1.00 14.67 546 ALA C O 1
ATOM 2866 N N . GLU B 2 60 ? 27.516 121.083 36.416 1.00 19.33 547 GLU C N 1
ATOM 2867 C CA . GLU B 2 60 ? 26.111 120.814 36.144 1.00 15.61 547 GLU C CA 1
ATOM 2868 C C . GLU B 2 60 ? 25.324 122.108 36.436 1.00 13.58 547 GLU C C 1
ATOM 2869 O O . GLU B 2 60 ? 24.444 122.486 35.690 1.00 15.41 547 GLU C O 1
ATOM 2875 N N . ASN B 2 61 ? 25.690 122.788 37.519 1.00 13.23 548 ASN C N 1
ATOM 2876 C CA . ASN B 2 61 ? 25.079 124.057 37.897 1.00 17.96 548 ASN C CA 1
ATOM 2877 C C . ASN B 2 61 ? 25.242 125.064 36.744 1.00 21.06 548 ASN C C 1
ATOM 2878 O O . ASN B 2 61 ? 24.269 125.730 36.362 1.00 18.05 548 ASN C O 1
ATOM 2891 N N . ARG B 2 63 ? 25.977 124.277 33.601 1.00 21.87 550 ARG C N 1
ATOM 2892 C CA . ARG B 2 63 ? 25.229 123.779 32.438 1.00 19.63 550 ARG C CA 1
ATOM 2893 C C . ARG B 2 63 ? 23.752 124.225 32.456 1.00 19.37 550 ARG C C 1
ATOM 2894 O O . ARG B 2 63 ? 23.203 124.641 31.436 1.00 21.78 550 ARG C O 1
ATOM 2902 N N . LEU B 2 64 ? 23.158 124.224 33.646 1.00 25.67 551 LEU C N 1
ATOM 2903 C CA . LEU B 2 64 ? 21.763 124.588 33.863 1.00 18.69 551 LEU C CA 1
ATOM 2904 C C . LEU B 2 64 ? 21.544 126.096 34.081 1.00 16.50 551 LEU C C 1
ATOM 2905 O O . LEU B 2 64 ? 20.454 126.520 34.394 1.00 17.78 551 LEU C O 1
ATOM 2910 N N . GLY B 2 65 ? 22.602 126.889 33.978 1.00 23.87 552 GLY C N 1
ATOM 2911 C CA . GLY B 2 65 ? 22.508 128.338 34.144 1.00 25.40 552 GLY C CA 1
ATOM 2912 C C . GLY B 2 65 ? 22.317 128.918 35.541 1.00 30.03 552 GLY C C 1
ATOM 2913 O O . GLY B 2 65 ? 21.804 130.029 35.697 1.00 32.62 552 GLY C O 1
ATOM 2914 N N . ARG B 2 66 ? 22.825 128.227 36.551 1.00 18.59 553 ARG C N 1
ATOM 2915 C CA . ARG B 2 66 ? 22.612 128.652 37.913 1.00 19.78 553 ARG C CA 1
ATOM 2916 C C . ARG B 2 66 ? 23.658 129.615 38.396 1.00 17.71 553 ARG C C 1
ATOM 2917 O O . ARG B 2 66 ? 24.750 129.727 37.844 1.00 23.27 553 ARG C O 1
ATOM 2925 N N . ASP B 2 67 ? 23.274 130.343 39.424 1.00 25.85 554 ASP C N 1
ATOM 2926 C CA . ASP B 2 67 ? 24.165 131.242 40.127 1.00 30.40 554 ASP C CA 1
ATOM 2927 C C . ASP B 2 67 ? 23.555 131.420 41.537 1.00 31.87 554 ASP C C 1
ATOM 2928 O O . ASP B 2 67 ? 22.353 131.173 41.759 1.00 20.22 554 ASP C O 1
ATOM 2933 N N . LYS B 2 68 ? 24.430 131.761 42.483 1.00 31.51 555 LYS C N 1
ATOM 2934 C CA . LYS B 2 68 ? 24.110 131.941 43.887 1.00 29.32 555 LYS C CA 1
ATOM 2935 C C . LYS B 2 68 ? 22.778 132.736 44.145 1.00 26.71 555 LYS C C 1
ATOM 2936 O O . LYS B 2 68 ? 21.863 132.275 44.836 1.00 21.49 555 LYS C O 1
ATOM 2942 N N . TYR B 2 69 ? 22.629 133.883 43.518 1.00 24.93 556 TYR C N 1
ATOM 2943 C CA . TYR B 2 69 ? 21.442 134.699 43.742 1.00 23.06 556 TYR C CA 1
ATOM 2944 C C . TYR B 2 69 ? 20.154 134.171 43.070 1.00 24.18 556 TYR C C 1
ATOM 2945 O O . TYR B 2 69 ? 19.057 134.260 43.628 1.00 24.61 556 TYR C O 1
ATOM 2954 N N . LYS B 2 70 ? 20.283 133.619 41.873 1.00 22.36 557 LYS C N 1
ATOM 2955 C CA . LYS B 2 70 ? 19.133 133.051 41.184 1.00 26.48 557 LYS C CA 1
ATOM 2956 C C . LYS B 2 70 ? 18.617 131.863 42.010 1.00 24.80 557 LYS C C 1
ATOM 2957 O O . LYS B 2 70 ? 17.409 131.724 42.191 1.00 28.03 557 LYS C O 1
ATOM 2963 N N . THR B 2 71 ? 19.527 131.046 42.556 1.00 24.21 558 THR C N 1
ATOM 2964 C CA . THR B 2 71 ? 19.151 129.886 43.384 1.00 20.71 558 THR C CA 1
ATOM 2965 C C . THR B 2 71 ? 18.485 130.333 44.709 1.00 21.03 558 THR C C 1
ATOM 2966 O O . THR B 2 71 ? 17.452 129.787 45.131 1.00 20.83 558 THR C O 1
ATOM 2970 N N . LEU B 2 72 ? 19.058 131.357 45.342 1.00 18.18 559 LEU C N 1
ATOM 2971 C CA . LEU B 2 72 ? 18.493 131.884 46.591 1.00 22.31 559 LEU C CA 1
ATOM 2972 C C . LEU B 2 72 ? 17.043 132.294 46.335 1.00 25.28 559 LEU C C 1
ATOM 2973 O O . LEU B 2 72 ? 16.145 131.961 47.130 1.00 29.43 559 LEU C O 1
ATOM 2978 N N . ARG B 2 73 ? 16.824 132.982 45.206 1.00 23.80 560 ARG C N 1
ATOM 2979 C CA . ARG B 2 73 ? 15.483 133.412 44.784 1.00 23.10 560 ARG C CA 1
ATOM 2980 C C . ARG B 2 73 ? 14.567 132.200 44.656 1.00 22.67 560 ARG C C 1
ATOM 2981 O O . ARG B 2 73 ? 13.597 132.064 45.370 1.00 24.92 560 ARG C O 1
ATOM 2989 N N . GLN B 2 74 ? 14.969 131.261 43.818 1.00 28.32 561 GLN C N 1
ATOM 2990 C CA . GLN B 2 74 ? 14.230 130.031 43.592 1.00 26.71 561 GLN C CA 1
ATOM 2991 C C . GLN B 2 74 ? 13.873 129.204 44.828 1.00 28.70 561 GLN C C 1
ATOM 2992 O O . GLN B 2 74 ? 12.722 128.795 44.981 1.00 22.18 561 GLN C O 1
ATOM 2998 N N . ILE B 2 75 ? 14.846 128.978 45.713 1.00 23.09 562 ILE C N 1
ATOM 2999 C CA . ILE B 2 75 ? 14.621 128.109 46.873 1.00 21.18 562 ILE C CA 1
ATOM 3000 C C . ILE B 2 75 ? 13.766 128.703 47.958 1.00 23.33 562 ILE C C 1
ATOM 3001 O O . ILE B 2 75 ? 13.386 127.982 48.884 1.00 22.90 562 ILE C O 1
ATOM 3006 N N . ARG B 2 76 ? 13.555 130.019 47.897 1.00 25.68 563 ARG C N 1
ATOM 3007 C CA . ARG B 2 76 ? 12.707 130.737 48.869 1.00 30.42 563 ARG C CA 1
ATOM 3008 C C . ARG B 2 76 ? 11.251 130.828 48.436 1.00 31.44 563 ARG C C 1
ATOM 3009 O O . ARG B 2 76 ? 10.420 131.357 49.168 1.00 34.48 563 ARG C O 1
ATOM 3017 N N . GLN B 2 77 ? 10.967 130.303 47.245 1.00 31.36 564 GLN C N 1
ATOM 3018 C CA . GLN B 2 77 ? 9.633 130.282 46.684 1.00 27.04 564 GLN C CA 1
ATOM 3019 C C . GLN B 2 77 ? 8.762 129.331 47.431 1.00 25.82 564 GLN C C 1
ATOM 3020 O O . GLN B 2 77 ? 9.216 128.358 48.018 1.00 27.41 564 GLN C O 1
ATOM 3026 N N . GLY B 2 78 ? 7.482 129.624 47.405 1.00 28.34 565 GLY C N 1
ATOM 3027 C CA . GLY B 2 78 ? 6.555 128.767 48.104 1.00 33.17 565 GLY C CA 1
ATOM 3028 C C . GLY B 2 78 ? 6.386 129.424 49.445 1.00 33.87 565 GLY C C 1
ATOM 3029 O O . GLY B 2 78 ? 7.062 130.418 49.748 1.00 35.89 565 GLY C O 1
ATOM 3030 N N . ASN B 2 79 ? 5.403 128.969 50.201 1.00 29.17 566 ASN C N 1
ATOM 3031 C CA . ASN B 2 79 ? 5.176 129.546 51.499 1.00 33.59 566 ASN C CA 1
ATOM 3032 C C . ASN B 2 79 ? 6.018 128.774 52.509 1.00 35.17 566 ASN C C 1
ATOM 3033 O O . ASN B 2 79 ? 6.690 127.792 52.145 1.00 38.20 566 ASN C O 1
ATOM 3038 N N . THR B 2 80 ? 5.996 129.234 53.761 1.00 37.16 567 THR C N 1
ATOM 3039 C CA . THR B 2 80 ? 6.747 128.603 54.848 1.00 36.90 567 THR C CA 1
ATOM 3040 C C . THR B 2 80 ? 6.345 127.141 55.161 1.00 35.68 567 THR C C 1
ATOM 3041 O O . THR B 2 80 ? 7.196 126.326 55.484 1.00 37.78 567 THR C O 1
ATOM 3045 N N . LYS B 2 81 ? 5.064 126.794 55.081 1.00 33.25 568 LYS C N 1
ATOM 3046 C CA . LYS B 2 81 ? 4.693 125.404 55.306 1.00 37.81 568 LYS C CA 1
ATOM 3047 C C . LYS B 2 81 ? 5.122 124.456 54.183 1.00 36.93 568 LYS C C 1
ATOM 3048 O O . LYS B 2 81 ? 5.376 123.276 54.435 1.00 37.27 568 LYS C O 1
ATOM 3054 N N . GLN B 2 82 ? 5.170 124.946 52.946 1.00 34.21 569 GLN C N 1
ATOM 3055 C CA . GLN B 2 82 ? 5.568 124.095 51.834 1.00 33.49 569 GLN C CA 1
ATOM 3056 C C . GLN B 2 82 ? 7.049 123.782 51.961 1.00 30.86 569 GLN C C 1
ATOM 3057 O O . GLN B 2 82 ? 7.463 122.638 51.755 1.00 26.06 569 GLN C O 1
ATOM 3063 N N . ARG B 2 83 ? 7.839 124.799 52.319 1.00 28.83 570 ARG C N 1
ATOM 3064 C CA . ARG B 2 83 ? 9.279 124.593 52.448 1.00 32.70 570 ARG C CA 1
ATOM 3065 C C . ARG B 2 83 ? 9.666 123.770 53.644 1.00 33.67 570 ARG C C 1
ATOM 3066 O O . ARG B 2 83 ? 10.675 123.084 53.606 1.00 38.03 570 ARG C O 1
ATOM 3074 N N . ILE B 2 84 ? 8.890 123.872 54.719 1.00 34.32 571 ILE C N 1
ATOM 3075 C CA . ILE B 2 84 ? 9.140 123.071 55.916 1.00 36.33 571 ILE C CA 1
ATOM 3076 C C . ILE B 2 84 ? 8.785 121.589 55.614 1.00 36.27 571 ILE C C 1
ATOM 3077 O O . ILE B 2 84 ? 9.440 120.650 56.098 1.00 33.96 571 ILE C O 1
ATOM 3082 N N . ASP B 2 85 ? 7.791 121.393 54.751 1.00 37.70 572 ASP C N 1
ATOM 3083 C CA . ASP B 2 85 ? 7.336 120.061 54.370 1.00 33.88 572 ASP C CA 1
ATOM 3084 C C . ASP B 2 85 ? 8.345 119.359 53.473 1.00 34.65 572 ASP C C 1
ATOM 3085 O O . ASP B 2 85 ? 8.461 118.119 53.495 1.00 35.68 572 ASP C O 1
ATOM 3090 N N . GLU B 2 86 ? 8.983 120.143 52.603 1.00 33.90 573 GLU C N 1
ATOM 3091 C CA . GLU B 2 86 ? 10.009 119.617 51.722 1.00 29.09 573 GLU C CA 1
ATOM 3092 C C . GLU B 2 86 ? 11.197 119.221 52.586 1.00 25.35 573 GLU C C 1
ATOM 3093 O O . GLU B 2 86 ? 11.802 118.194 52.353 1.00 29.33 573 GLU C O 1
ATOM 3099 N N . PHE B 2 87 ? 11.510 120.057 53.581 1.00 21.20 574 PHE C N 1
ATOM 3100 C CA . PHE B 2 87 ? 12.585 119.798 54.535 1.00 27.19 574 PHE C CA 1
ATOM 3101 C C . PHE B 2 87 ? 12.391 118.450 55.222 1.00 30.66 574 PHE C C 1
ATOM 3102 O O . PHE B 2 87 ? 13.334 117.650 55.299 1.00 28.64 574 PHE C O 1
ATOM 3110 N N . GLU B 2 88 ? 11.178 118.209 55.733 1.00 33.67 575 GLU C N 1
ATOM 3111 C CA . GLU B 2 88 ? 10.895 116.955 56.417 1.00 33.41 575 GLU C CA 1
ATOM 3112 C C . GLU B 2 88 ? 10.979 115.778 55.460 1.00 33.92 575 GLU C C 1
ATOM 3113 O O . GLU B 2 88 ? 11.362 114.670 55.849 1.00 36.17 575 GLU C O 1
ATOM 3119 N N . SER B 2 89 ? 10.657 116.020 54.197 1.00 38.31 576 SER C N 1
ATOM 3120 C CA . SER B 2 89 ? 10.693 114.944 53.214 1.00 38.08 576 SER C CA 1
ATOM 3121 C C . SER B 2 89 ? 12.090 114.665 52.676 1.00 37.46 576 SER C C 1
ATOM 3122 O O . SER B 2 89 ? 12.257 113.767 51.870 1.00 40.20 576 SER C O 1
ATOM 3134 N N . THR C 1 1 ? 7.928 89.710 85.949 1.00 62.04 4 THR B N 1
ATOM 3135 C CA . THR C 1 1 ? 8.377 89.739 84.523 1.00 62.80 4 THR B CA 1
ATOM 3136 C C . THR C 1 1 ? 8.269 91.063 83.740 1.00 61.13 4 THR B C 1
ATOM 3137 O O . THR C 1 1 ? 7.315 91.850 83.854 1.00 49.45 4 THR B O 1
ATOM 3141 N N . ILE C 1 2 ? 9.281 91.243 82.895 1.00 62.12 5 ILE B N 1
ATOM 3142 C CA . ILE C 1 2 ? 9.442 92.389 82.018 1.00 53.77 5 ILE B CA 1
ATOM 3143 C C . ILE C 1 2 ? 8.916 92.090 80.598 1.00 46.22 5 ILE B C 1
ATOM 3144 O O . ILE C 1 2 ? 9.191 91.046 79.995 1.00 37.01 5 ILE B O 1
ATOM 3149 N N . SER C 1 3 ? 8.033 92.974 80.155 1.00 40.70 6 SER B N 1
ATOM 3150 C CA . SER C 1 3 ? 7.375 92.864 78.869 1.00 40.26 6 SER B CA 1
ATOM 3151 C C . SER C 1 3 ? 8.321 93.296 77.769 1.00 40.24 6 SER B C 1
ATOM 3152 O O . SER C 1 3 ? 8.886 94.395 77.841 1.00 35.70 6 SER B O 1
ATOM 3155 N N . VAL C 1 4 ? 8.462 92.448 76.747 1.00 38.71 7 VAL B N 1
ATOM 3156 C CA . VAL C 1 4 ? 9.350 92.715 75.603 1.00 38.91 7 VAL B CA 1
ATOM 3157 C C . VAL C 1 4 ? 8.704 92.441 74.250 1.00 36.70 7 VAL B C 1
ATOM 3158 O O . VAL C 1 4 ? 7.952 91.481 74.068 1.00 37.24 7 VAL B O 1
ATOM 3162 N N . ARG C 1 5 ? 9.031 93.298 73.295 1.00 38.87 8 ARG B N 1
ATOM 3163 C CA . ARG C 1 5 ? 8.543 93.147 71.943 1.00 37.33 8 ARG B CA 1
ATOM 3164 C C . ARG C 1 5 ? 9.741 93.215 70.995 1.00 33.95 8 ARG B C 1
ATOM 3165 O O . ARG C 1 5 ? 10.529 94.149 71.068 1.00 26.47 8 ARG B O 1
ATOM 3173 N N . VAL C 1 6 ? 9.925 92.175 70.185 1.00 29.36 9 VAL B N 1
ATOM 3174 C CA . VAL C 1 6 ? 11.029 92.135 69.240 1.00 28.14 9 VAL B CA 1
ATOM 3175 C C . VAL C 1 6 ? 10.507 92.074 67.823 1.00 29.87 9 VAL B C 1
ATOM 3176 O O . VAL C 1 6 ? 9.829 91.111 67.438 1.00 29.37 9 VAL B O 1
ATOM 3180 N N . THR C 1 7 ? 10.861 93.089 67.035 1.00 27.17 10 THR B N 1
ATOM 3181 C CA . THR C 1 7 ? 10.447 93.135 65.657 1.00 24.68 10 THR B CA 1
ATOM 3182 C C . THR C 1 7 ? 11.524 92.816 64.648 1.00 21.94 10 THR B C 1
ATOM 3183 O O . THR C 1 7 ? 12.560 93.445 64.649 1.00 19.83 10 THR B O 1
ATOM 3187 N N . THR C 1 8 ? 11.279 91.809 63.812 1.00 24.58 11 THR B N 1
ATOM 3188 C CA . THR C 1 8 ? 12.187 91.456 62.714 1.00 25.97 11 THR B CA 1
ATOM 3189 C C . THR C 1 8 ? 11.660 92.255 61.490 1.00 26.00 11 THR B C 1
ATOM 3190 O O . THR C 1 8 ? 10.699 93.025 61.595 1.00 26.21 11 THR B O 1
ATOM 3202 N N . ASP C 1 10 ? 9.835 91.244 59.125 1.00 21.82 13 ASP B N 1
ATOM 3203 C CA . ASP C 1 10 ? 8.483 90.884 58.736 1.00 24.74 13 ASP B CA 1
ATOM 3204 C C . ASP C 1 10 ? 7.688 90.164 59.801 1.00 26.15 13 ASP B C 1
ATOM 3205 O O . ASP C 1 10 ? 6.761 89.429 59.487 1.00 28.26 13 ASP B O 1
ATOM 3210 N N . ALA C 1 11 ? 8.077 90.311 61.055 1.00 24.82 14 ALA B N 1
ATOM 3211 C CA . ALA C 1 11 ? 7.340 89.619 62.095 1.00 28.35 14 ALA B CA 1
ATOM 3212 C C . ALA C 1 11 ? 7.538 90.311 63.423 1.00 30.68 14 ALA B C 1
ATOM 3213 O O . ALA C 1 11 ? 8.476 91.069 63.623 1.00 35.13 14 ALA B O 1
ATOM 3215 N N . GLU C 1 12 ? 6.580 90.127 64.307 1.00 37.32 15 GLU B N 1
ATOM 3216 C CA . GLU C 1 12 ? 6.661 90.737 65.622 1.00 39.39 15 GLU B CA 1
ATOM 3217 C C . GLU C 1 12 ? 6.502 89.660 66.699 1.00 38.61 15 GLU B C 1
ATOM 3218 O O . GLU C 1 12 ? 5.651 88.768 66.610 1.00 32.60 15 GLU B O 1
ATOM 3224 N N . LEU C 1 13 ? 7.391 89.708 67.677 1.00 36.52 16 LEU B N 1
ATOM 3225 C CA . LEU C 1 13 ? 7.386 88.722 68.733 1.00 38.35 16 LEU B CA 1
ATOM 3226 C C . LEU C 1 13 ? 7.209 89.375 70.078 1.00 34.99 16 LEU B C 1
ATOM 3227 O O . LEU C 1 13 ? 7.801 90.407 70.352 1.00 35.48 16 LEU B O 1
ATOM 3232 N N . GLU C 1 14 ? 6.365 88.781 70.908 1.00 37.27 17 GLU B N 1
ATOM 3233 C CA . GLU C 1 14 ? 6.171 89.290 72.252 1.00 44.35 17 GLU B CA 1
ATOM 3234 C C . GLU C 1 14 ? 6.685 88.287 73.303 1.00 48.97 17 GLU B C 1
ATOM 3235 O O . GLU C 1 14 ? 6.312 87.110 73.292 1.00 50.40 17 GLU B O 1
ATOM 3241 N N . PHE C 1 15 ? 7.649 88.733 74.108 1.00 51.71 18 PHE B N 1
ATOM 3242 C CA . PHE C 1 15 ? 8.260 87.910 75.155 1.00 54.00 18 PHE B CA 1
ATOM 3243 C C . PHE C 1 15 ? 8.074 88.536 76.544 1.00 53.40 18 PHE B C 1
ATOM 3244 O O . PHE C 1 15 ? 7.819 89.733 76.669 1.00 49.17 18 PHE B O 1
ATOM 3252 N N . ALA C 1 16 ? 8.112 87.689 77.571 1.00 57.44 19 ALA B N 1
ATOM 3253 C CA . ALA C 1 16 ? 8.036 88.127 78.968 1.00 57.32 19 ALA B CA 1
ATOM 3254 C C . ALA C 1 16 ? 9.322 87.549 79.582 1.00 53.27 19 ALA B C 1
ATOM 3255 O O . ALA C 1 16 ? 9.534 86.338 79.584 1.00 51.70 19 ALA B O 1
ATOM 3257 N N . ILE C 1 17 ? 10.217 88.429 80.008 1.00 48.26 20 ILE B N 1
ATOM 3258 C CA . ILE C 1 17 ? 11.493 88.010 80.560 1.00 48.67 20 ILE B CA 1
ATOM 3259 C C . ILE C 1 17 ? 11.701 88.346 82.039 1.00 54.21 20 ILE B C 1
ATOM 3260 O O . ILE C 1 17 ? 11.251 89.381 82.515 1.00 50.49 20 ILE B O 1
ATOM 3265 N N . GLN C 1 18 ? 12.449 87.503 82.750 1.00 63.64 21 GLN B N 1
ATOM 3266 C CA . GLN C 1 18 ? 12.751 87.776 84.156 1.00 68.32 21 GLN B CA 1
ATOM 3267 C C . GLN C 1 18 ? 13.820 88.876 84.190 1.00 67.42 21 GLN B C 1
ATOM 3268 O O . GLN C 1 18 ? 14.491 89.130 83.191 1.00 68.36 21 GLN B O 1
ATOM 3274 N N . PRO C 1 19 ? 13.956 89.578 85.320 1.00 67.04 22 PRO B N 1
ATOM 3275 C CA . PRO C 1 19 ? 14.950 90.656 85.443 1.00 66.77 22 PRO B CA 1
ATOM 3276 C C . PRO C 1 19 ? 16.370 90.142 85.257 1.00 65.65 22 PRO B C 1
ATOM 3277 O O . PRO C 1 19 ? 17.271 90.878 84.851 1.00 66.90 22 PRO B O 1
ATOM 3281 N N . ASN C 1 20 ? 16.534 88.854 85.527 1.00 64.09 23 ASN B N 1
ATOM 3282 C CA . ASN C 1 20 ? 17.812 88.175 85.436 1.00 64.39 23 ASN B CA 1
ATOM 3283 C C . ASN C 1 20 ? 18.308 87.994 83.991 1.00 61.07 23 ASN B C 1
ATOM 3284 O O . ASN C 1 20 ? 19.519 87.807 83.769 1.00 55.66 23 ASN B O 1
ATOM 3289 N N . THR C 1 21 ? 17.378 88.061 83.028 1.00 56.90 24 THR B N 1
ATOM 3290 C CA . THR C 1 21 ? 17.678 87.852 81.602 1.00 49.32 24 THR B CA 1
ATOM 3291 C C . THR C 1 21 ? 18.763 88.759 81.027 1.00 44.74 24 THR B C 1
ATOM 3292 O O . THR C 1 21 ? 18.782 89.970 81.274 1.00 44.04 24 THR B O 1
ATOM 3296 N N . THR C 1 22 ? 19.698 88.109 80.329 1.00 45.51 25 THR B N 1
ATOM 3297 C CA . THR C 1 22 ? 20.859 88.711 79.656 1.00 42.74 25 THR B CA 1
ATOM 3298 C C . THR C 1 22 ? 20.474 88.941 78.187 1.00 37.76 25 THR B C 1
ATOM 3299 O O . THR C 1 22 ? 19.499 88.364 77.710 1.00 33.45 25 THR B O 1
ATOM 3303 N N . GLY C 1 23 ? 21.258 89.731 77.457 1.00 35.00 26 GLY B N 1
ATOM 3304 C CA . GLY C 1 23 ? 20.951 89.936 76.057 1.00 34.64 26 GLY B CA 1
ATOM 3305 C C . GLY C 1 23 ? 21.008 88.621 75.302 1.00 35.04 26 GLY B C 1
ATOM 3306 O O . GLY C 1 23 ? 20.196 88.370 74.440 1.00 32.96 26 GLY B O 1
ATOM 3307 N N . LYS C 1 24 ? 21.968 87.772 75.661 1.00 37.65 27 LYS B N 1
ATOM 3308 C CA . LYS C 1 24 ? 22.165 86.463 75.040 1.00 38.46 27 LYS B CA 1
ATOM 3309 C C . LYS C 1 24 ? 20.921 85.570 75.196 1.00 33.70 27 LYS B C 1
ATOM 3310 O O . LYS C 1 24 ? 20.546 84.872 74.268 1.00 30.71 27 LYS B O 1
ATOM 3316 N N . GLN C 1 25 ? 20.281 85.576 76.359 1.00 31.15 28 GLN B N 1
ATOM 3317 C CA . GLN C 1 25 ? 19.125 84.708 76.540 1.00 34.72 28 GLN B CA 1
ATOM 3318 C C . GLN C 1 25 ? 17.937 85.176 75.719 1.00 33.69 28 GLN B C 1
ATOM 3319 O O . GLN C 1 25 ? 17.148 84.351 75.220 1.00 35.23 28 GLN B O 1
ATOM 3325 N N . LEU C 1 26 ? 17.784 86.504 75.643 1.00 30.64 29 LEU B N 1
ATOM 3326 C CA . LEU C 1 26 ? 16.738 87.131 74.838 1.00 26.88 29 LEU B CA 1
ATOM 3327 C C . LEU C 1 26 ? 16.984 86.853 73.341 1.00 26.08 29 LEU B C 1
ATOM 3328 O O . LEU C 1 26 ? 16.064 86.462 72.642 1.00 35.67 29 LEU B O 1
ATOM 3333 N N . PHE C 1 27 ? 18.232 86.964 72.875 1.00 23.30 30 PHE B N 1
ATOM 3334 C CA . PHE C 1 27 ? 18.580 86.712 71.468 1.00 23.78 30 PHE B CA 1
ATOM 3335 C C . PHE C 1 27 ? 18.274 85.257 71.059 1.00 22.37 30 PHE B C 1
ATOM 3336 O O . PHE C 1 27 ? 17.694 84.981 69.995 1.00 23.47 30 PHE B O 1
ATOM 3344 N N . ASP C 1 28 ? 18.529 84.342 71.989 1.00 32.35 31 ASP B N 1
ATOM 3345 C CA . ASP C 1 28 ? 18.301 82.912 71.777 1.00 32.21 31 ASP B CA 1
ATOM 3346 C C . ASP C 1 28 ? 16.811 82.580 71.651 1.00 31.75 31 ASP B C 1
ATOM 3347 O O . ASP C 1 28 ? 16.440 81.685 70.885 1.00 35.34 31 ASP B O 1
ATOM 3352 N N . GLN C 1 29 ? 15.955 83.280 72.393 1.00 27.47 32 GLN B N 1
ATOM 3353 C CA . GLN C 1 29 ? 14.517 83.028 72.282 1.00 31.29 32 GLN B CA 1
ATOM 3354 C C . GLN C 1 29 ? 13.998 83.456 70.921 1.00 28.20 32 GLN B C 1
ATOM 3355 O O . GLN C 1 29 ? 13.163 82.798 70.335 1.00 32.92 32 GLN B O 1
ATOM 3361 N N . VAL C 1 30 ? 14.461 84.618 70.482 1.00 32.58 33 VAL B N 1
ATOM 3362 C CA . VAL C 1 30 ? 14.136 85.212 69.191 1.00 27.78 33 VAL B CA 1
ATOM 3363 C C . VAL C 1 30 ? 14.549 84.279 68.050 1.00 26.78 33 VAL B C 1
ATOM 3364 O O . VAL C 1 30 ? 13.694 83.838 67.278 1.00 22.76 33 VAL B O 1
ATOM 3368 N N . VAL C 1 31 ? 15.849 83.983 67.931 1.00 22.02 34 VAL B N 1
ATOM 3369 C CA . VAL C 1 31 ? 16.284 83.114 66.828 1.00 22.95 34 VAL B CA 1
ATOM 3370 C C . VAL C 1 31 ? 15.605 81.755 66.883 1.00 25.33 34 VAL B C 1
ATOM 3371 O O . VAL C 1 31 ? 15.224 81.225 65.844 1.00 26.61 34 VAL B O 1
ATOM 3375 N N . LYS C 1 32 ? 15.402 81.238 68.108 1.00 31.36 35 LYS B N 1
ATOM 3376 C CA . LYS C 1 32 ? 14.732 79.958 68.363 1.00 33.35 35 LYS B CA 1
ATOM 3377 C C . LYS C 1 32 ? 13.301 79.988 67.799 1.00 35.13 35 LYS B C 1
ATOM 3378 O O . LYS C 1 32 ? 12.886 79.113 67.012 1.00 33.27 35 LYS B O 1
ATOM 3384 N N . THR C 1 33 ? 12.563 81.013 68.222 1.00 31.41 36 THR B N 1
ATOM 3385 C CA . THR C 1 33 ? 11.193 81.247 67.805 1.00 29.41 36 THR B CA 1
ATOM 3386 C C . THR C 1 33 ? 11.002 81.403 66.312 1.00 29.47 36 THR B C 1
ATOM 3387 O O . THR C 1 33 ? 10.010 80.867 65.780 1.00 28.71 36 THR B O 1
ATOM 3391 N N . ILE C 1 34 ? 11.889 82.160 65.636 1.00 24.84 37 ILE B N 1
ATOM 3392 C CA . ILE C 1 34 ? 11.775 82.336 64.173 1.00 20.21 37 ILE B CA 1
ATOM 3393 C C . ILE C 1 34 ? 12.454 81.230 63.334 1.00 22.30 37 ILE B C 1
ATOM 3394 O O . ILE C 1 34 ? 12.349 81.221 62.104 1.00 24.22 37 ILE B O 1
ATOM 3399 N N . GLY C 1 35 ? 13.112 80.269 63.996 1.00 20.34 38 GLY B N 1
ATOM 3400 C CA . GLY C 1 35 ? 13.745 79.162 63.263 1.00 15.93 38 GLY B CA 1
ATOM 3401 C C . GLY C 1 35 ? 15.010 79.510 62.520 1.00 19.57 38 GLY B C 1
ATOM 3402 O O . GLY C 1 35 ? 15.317 78.919 61.476 1.00 24.59 38 GLY B O 1
ATOM 3403 N N . LEU C 1 36 ? 15.771 80.439 63.098 1.00 20.97 39 LEU B N 1
ATOM 3404 C CA . LEU C 1 36 ? 16.992 80.950 62.478 1.00 24.18 39 LEU B CA 1
ATOM 3405 C C . LEU C 1 36 ? 18.266 80.381 63.115 1.00 17.70 39 LEU B C 1
ATOM 3406 O O . LEU C 1 36 ? 18.521 80.573 64.310 1.00 21.61 39 LEU B O 1
ATOM 3411 N N . ARG C 1 37 ? 19.037 79.653 62.312 1.00 24.00 40 ARG B N 1
ATOM 3412 C CA . ARG C 1 37 ? 20.318 79.057 62.733 1.00 21.94 40 ARG B CA 1
ATOM 3413 C C . ARG C 1 37 ? 21.576 79.882 62.354 1.00 23.29 40 ARG B C 1
ATOM 3414 O O . ARG C 1 37 ? 22.544 79.849 63.105 1.00 19.89 40 ARG B O 1
ATOM 3422 N N . GLU C 1 38 ? 21.535 80.691 61.280 1.00 16.20 41 GLU B N 1
ATOM 3423 C CA . GLU C 1 38 ? 22.687 81.532 60.879 1.00 18.93 41 GLU B CA 1
ATOM 3424 C C . GLU C 1 38 ? 22.672 82.838 61.665 1.00 17.25 41 GLU B C 1
ATOM 3425 O O . GLU C 1 38 ? 22.632 83.924 61.111 1.00 22.49 41 GLU B O 1
ATOM 3431 N N . VAL C 1 39 ? 22.825 82.698 62.966 1.00 14.42 42 VAL B N 1
ATOM 3432 C CA . VAL C 1 39 ? 22.727 83.779 63.919 1.00 14.77 42 VAL B CA 1
ATOM 3433 C C . VAL C 1 39 ? 23.832 84.813 63.978 1.00 13.19 42 VAL B C 1
ATOM 3434 O O . VAL C 1 39 ? 23.644 85.889 64.511 1.00 15.00 42 VAL B O 1
ATOM 3438 N N . TRP C 1 40 ? 25.023 84.408 63.598 1.00 14.45 43 TRP B N 1
ATOM 3439 C CA . TRP C 1 40 ? 26.192 85.282 63.630 1.00 20.78 43 TRP B CA 1
ATOM 3440 C C . TRP C 1 40 ? 26.061 86.644 62.950 1.00 22.54 43 TRP B C 1
ATOM 3441 O O . TRP C 1 40 ? 26.741 87.576 63.320 1.00 22.45 43 TRP B O 1
ATOM 3452 N N . PHE C 1 41 ? 25.209 86.745 61.944 1.00 22.66 44 PHE B N 1
ATOM 3453 C CA . PHE C 1 41 ? 24.997 87.991 61.232 1.00 16.11 44 PHE B CA 1
ATOM 3454 C C . PHE C 1 41 ? 24.116 88.975 61.989 1.00 19.74 44 PHE B C 1
ATOM 3455 O O . PHE C 1 41 ? 24.193 90.184 61.762 1.00 17.36 44 PHE B O 1
ATOM 3463 N N . PHE C 1 42 ? 23.304 88.460 62.905 1.00 17.56 45 PHE B N 1
ATOM 3464 C CA . PHE C 1 42 ? 22.329 89.268 63.608 1.00 16.63 45 PHE B CA 1
ATOM 3465 C C . PHE C 1 42 ? 22.558 89.851 64.985 1.00 19.95 45 PHE B C 1
ATOM 3466 O O . PHE C 1 42 ? 23.398 89.401 65.774 1.00 16.24 45 PHE B O 1
ATOM 3474 N N . GLY C 1 43 ? 21.702 90.802 65.311 1.00 15.63 46 GLY B N 1
ATOM 3475 C CA . GLY C 1 43 ? 21.781 91.439 66.600 1.00 15.36 46 GLY B CA 1
ATOM 3476 C C . GLY C 1 43 ? 20.456 92.074 66.957 1.00 24.01 46 GLY B C 1
ATOM 3477 O O . GLY C 1 43 ? 19.545 92.116 66.125 1.00 22.95 46 GLY B O 1
ATOM 3478 N N . LEU C 1 44 ? 20.325 92.542 68.196 1.00 19.46 47 LEU B N 1
ATOM 3479 C CA . LEU C 1 44 ? 19.100 93.207 68.649 1.00 26.56 47 LEU B CA 1
ATOM 3480 C C . LEU C 1 44 ? 19.424 94.688 68.904 1.00 27.51 47 LEU B C 1
ATOM 3481 O O . LEU C 1 44 ? 20.330 95.028 69.674 1.00 30.16 47 LEU B O 1
ATOM 3486 N N . GLN C 1 45 ? 18.697 95.575 68.250 1.00 23.21 48 GLN B N 1
ATOM 3487 C CA . GLN C 1 45 ? 18.952 96.988 68.401 1.00 27.03 48 GLN B CA 1
ATOM 3488 C C . GLN C 1 45 ? 17.855 97.612 69.236 1.00 25.87 48 GLN B C 1
ATOM 3489 O O . GLN C 1 45 ? 16.728 97.164 69.199 1.00 21.86 48 GLN B O 1
ATOM 3495 N N . TYR C 1 46 ? 18.185 98.647 69.997 1.00 28.63 49 TYR B N 1
ATOM 3496 C CA . TYR C 1 46 ? 17.183 99.311 70.816 1.00 25.25 49 TYR B CA 1
ATOM 3497 C C . TYR C 1 46 ? 17.514 100.795 70.852 1.00 29.13 49 TYR B C 1
ATOM 3498 O O . TYR C 1 46 ? 18.565 101.207 70.394 1.00 24.99 49 TYR B O 1
ATOM 3507 N N . GLN C 1 47 ? 16.572 101.601 71.321 1.00 32.34 50 GLN B N 1
ATOM 3508 C CA . GLN C 1 47 ? 16.786 103.028 71.471 1.00 29.63 50 GLN B CA 1
ATOM 3509 C C . GLN C 1 47 ? 17.128 103.239 72.932 1.00 30.95 50 GLN B C 1
ATOM 3510 O O . GLN C 1 47 ? 16.333 102.902 73.810 1.00 33.05 50 GLN B O 1
ATOM 3516 N N . ASP C 1 48 ? 18.324 103.732 73.231 1.00 35.65 51 ASP B N 1
ATOM 3517 C CA . ASP C 1 48 ? 18.640 103.937 74.642 1.00 41.63 51 ASP B CA 1
ATOM 3518 C C . ASP C 1 48 ? 17.934 105.163 75.281 1.00 43.83 51 ASP B C 1
ATOM 3519 O O . ASP C 1 48 ? 17.152 105.858 74.611 1.00 38.19 51 ASP B O 1
ATOM 3524 N N . THR C 1 49 ? 18.238 105.408 76.563 1.00 49.78 52 THR B N 1
ATOM 3525 C CA . THR C 1 49 ? 17.686 106.515 77.372 1.00 49.63 52 THR B CA 1
ATOM 3526 C C . THR C 1 49 ? 17.911 107.845 76.671 1.00 51.04 52 THR B C 1
ATOM 3527 O O . THR C 1 49 ? 17.013 108.686 76.591 1.00 50.53 52 THR B O 1
ATOM 3531 N N . LYS C 1 50 ? 19.126 107.990 76.141 1.00 50.63 53 LYS B N 1
ATOM 3532 C CA . LYS C 1 50 ? 19.568 109.186 75.431 1.00 51.53 53 LYS B CA 1
ATOM 3533 C C . LYS C 1 50 ? 18.925 109.305 74.037 1.00 52.16 53 LYS B C 1
ATOM 3534 O O . LYS C 1 50 ? 18.969 110.376 73.426 1.00 56.79 53 LYS B O 1
ATOM 3540 N N . GLY C 1 51 ? 18.336 108.216 73.536 1.00 47.50 54 GLY B N 1
ATOM 3541 C CA . GLY C 1 51 ? 17.736 108.221 72.204 1.00 42.03 54 GLY B CA 1
ATOM 3542 C C . GLY C 1 51 ? 18.629 107.646 71.075 1.00 44.55 54 GLY B C 1
ATOM 3543 O O . GLY C 1 51 ? 18.348 107.797 69.882 1.00 39.50 54 GLY B O 1
ATOM 3544 N N . PHE C 1 52 ? 19.719 106.980 71.443 1.00 43.73 55 PHE B N 1
ATOM 3545 C CA . PHE C 1 52 ? 20.635 106.399 70.459 1.00 43.76 55 PHE B CA 1
ATOM 3546 C C . PHE C 1 52 ? 20.329 104.934 70.108 1.00 42.95 55 PHE B C 1
ATOM 3547 O O . PHE C 1 52 ? 19.936 104.154 70.976 1.00 34.23 55 PHE B O 1
ATOM 3555 N N . SER C 1 53 ? 20.463 104.590 68.818 1.00 42.50 56 SER B N 1
ATOM 3556 C CA . SER C 1 53 ? 20.272 103.218 68.360 1.00 39.56 56 SER B CA 1
ATOM 3557 C C . SER C 1 53 ? 21.503 102.498 68.881 1.00 38.24 56 SER B C 1
ATOM 3558 O O . SER C 1 53 ? 22.633 102.941 68.659 1.00 41.68 56 SER B O 1
ATOM 3561 N N . THR C 1 54 ? 21.266 101.414 69.615 1.00 31.15 57 THR B N 1
ATOM 3562 C CA . THR C 1 54 ? 22.331 100.683 70.259 1.00 26.85 57 THR B CA 1
ATOM 3563 C C . THR C 1 54 ? 22.149 99.165 70.129 1.00 27.36 57 THR B C 1
ATOM 3564 O O . THR C 1 54 ? 21.024 98.640 70.159 1.00 19.76 57 THR B O 1
ATOM 3568 N N . TRP C 1 55 ? 23.260 98.462 69.923 1.00 24.31 58 TRP B N 1
ATOM 3569 C CA . TRP C 1 55 ? 23.180 97.009 69.893 1.00 26.44 58 TRP B CA 1
ATOM 3570 C C . TRP C 1 55 ? 23.249 96.507 71.355 1.00 28.50 58 TRP B C 1
ATOM 3571 O O . TRP C 1 55 ? 24.086 96.935 72.153 1.00 26.52 58 TRP B O 1
ATOM 3582 N N . LEU C 1 56 ? 22.301 95.661 71.717 1.00 25.83 59 LEU B N 1
ATOM 3583 C CA . LEU C 1 56 ? 22.232 95.072 73.042 1.00 28.81 59 LEU B CA 1
ATOM 3584 C C . LEU C 1 56 ? 23.453 94.142 73.228 1.00 32.96 59 LEU B C 1
ATOM 3585 O O . LEU C 1 56 ? 23.701 93.257 72.396 1.00 35.94 59 LEU B O 1
ATOM 3590 N N . LYS C 1 57 ? 24.230 94.351 74.292 1.00 34.78 60 LYS B N 1
ATOM 3591 C CA . LYS C 1 57 ? 25.378 93.483 74.564 1.00 34.40 60 LYS B CA 1
ATOM 3592 C C . LYS C 1 57 ? 24.761 92.153 74.988 1.00 30.83 60 LYS B C 1
ATOM 3593 O O . LYS C 1 57 ? 23.760 92.124 75.704 1.00 33.47 60 LYS B O 1
ATOM 3599 N N . LEU C 1 58 ? 25.329 91.054 74.512 1.00 33.72 61 LEU B N 1
ATOM 3600 C CA . LEU C 1 58 ? 24.804 89.737 74.845 1.00 36.87 61 LEU B CA 1
ATOM 3601 C C . LEU C 1 58 ? 25.242 89.138 76.193 1.00 40.39 61 LEU B C 1
ATOM 3602 O O . LEU C 1 58 ? 24.532 88.324 76.785 1.00 39.00 61 LEU B O 1
ATOM 3607 N N . ASN C 1 59 ? 26.423 89.545 76.650 1.00 44.56 62 ASN B N 1
ATOM 3608 C CA . ASN C 1 59 ? 27.046 89.108 77.909 1.00 48.11 62 ASN B CA 1
ATOM 3609 C C . ASN C 1 59 ? 26.456 89.759 79.193 1.00 49.71 62 ASN B C 1
ATOM 3610 O O . ASN C 1 59 ? 26.608 89.217 80.285 1.00 53.46 62 ASN B O 1
ATOM 3615 N N . LYS C 1 60 ? 25.793 90.912 79.048 1.00 46.24 63 LYS B N 1
ATOM 3616 C CA . LYS C 1 60 ? 25.181 91.649 80.148 1.00 43.59 63 LYS B CA 1
ATOM 3617 C C . LYS C 1 60 ? 23.689 91.378 80.273 1.00 47.53 63 LYS B C 1
ATOM 3618 O O . LYS C 1 60 ? 23.061 90.878 79.340 1.00 51.73 63 LYS B O 1
ATOM 3624 N N . LYS C 1 61 ? 23.111 91.781 81.407 1.00 50.54 64 LYS B N 1
ATOM 3625 C CA . LYS C 1 61 ? 21.660 91.649 81.663 1.00 49.43 64 LYS B CA 1
ATOM 3626 C C . LYS C 1 61 ? 20.942 92.696 80.788 1.00 44.40 64 LYS B C 1
ATOM 3627 O O . LYS C 1 61 ? 21.496 93.758 80.517 1.00 44.67 64 LYS B O 1
ATOM 3629 N N . VAL C 1 62 ? 19.700 92.443 80.392 1.00 45.15 65 VAL B N 1
ATOM 3630 C CA . VAL C 1 62 ? 18.966 93.407 79.551 1.00 45.85 65 VAL B CA 1
ATOM 3631 C C . VAL C 1 62 ? 18.624 94.660 80.359 1.00 48.22 65 VAL B C 1
ATOM 3632 O O . VAL C 1 62 ? 18.614 95.785 79.840 1.00 43.66 65 VAL B O 1
ATOM 3636 N N . THR C 1 63 ? 18.269 94.438 81.621 1.00 56.57 66 THR B N 1
ATOM 3637 C CA . THR C 1 63 ? 17.902 95.526 82.523 1.00 58.73 66 THR B CA 1
ATOM 3638 C C . THR C 1 63 ? 19.086 96.431 82.904 1.00 55.29 66 THR B C 1
ATOM 3639 O O . THR C 1 63 ? 18.923 97.644 83.082 1.00 50.09 66 THR B O 1
ATOM 3643 N N . ALA C 1 64 ? 20.289 95.860 82.918 1.00 55.20 67 ALA B N 1
ATOM 3644 C CA . ALA C 1 64 ? 21.498 96.621 83.244 1.00 52.68 67 ALA B CA 1
ATOM 3645 C C . ALA C 1 64 ? 22.021 97.490 82.077 1.00 51.56 67 ALA B C 1
ATOM 3646 O O . ALA C 1 64 ? 23.049 98.151 82.215 1.00 53.51 67 ALA B O 1
ATOM 3648 N N . GLN C 1 65 ? 21.348 97.459 80.921 1.00 47.62 68 GLN B N 1
ATOM 3649 C CA . GLN C 1 65 ? 21.758 98.279 79.768 1.00 46.60 68 GLN B CA 1
ATOM 3650 C C . GLN C 1 65 ? 20.817 99.472 79.751 1.00 48.29 68 GLN B C 1
ATOM 3651 O O . GLN C 1 65 ? 19.742 99.403 80.351 1.00 48.86 68 GLN B O 1
ATOM 3657 N N . ASP C 1 66 ? 21.204 100.562 79.093 1.00 49.81 69 ASP B N 1
ATOM 3658 C CA . ASP C 1 66 ? 20.376 101.763 79.133 1.00 49.36 69 ASP B CA 1
ATOM 3659 C C . ASP C 1 66 ? 19.124 101.736 78.291 1.00 51.67 69 ASP B C 1
ATOM 3660 O O . ASP C 1 66 ? 18.797 102.714 77.636 1.00 51.59 69 ASP B O 1
ATOM 3662 N N . VAL C 1 67 ? 18.384 100.632 78.365 1.00 55.36 70 VAL B N 1
ATOM 3663 C CA . VAL C 1 67 ? 17.135 100.485 77.630 1.00 53.67 70 VAL B CA 1
ATOM 3664 C C . VAL C 1 67 ? 16.110 101.520 78.086 1.00 56.15 70 VAL B C 1
ATOM 3665 O O . VAL C 1 67 ? 15.891 101.725 79.293 1.00 54.68 70 VAL B O 1
ATOM 3669 N N . ARG C 1 68 ? 15.515 102.175 77.091 1.00 56.82 71 ARG B N 1
ATOM 3670 C CA . ARG C 1 68 ? 14.501 103.205 77.268 1.00 57.78 71 ARG B CA 1
ATOM 3671 C C . ARG C 1 68 ? 13.350 102.665 78.122 1.00 61.35 71 ARG B C 1
ATOM 3672 O O . ARG C 1 68 ? 12.419 102.047 77.599 1.00 62.44 71 ARG B O 1
ATOM 3680 N N . LYS C 1 69 ? 13.449 102.870 79.441 1.00 66.01 72 LYS B N 1
ATOM 3681 C CA . LYS C 1 69 ? 12.437 102.405 80.391 1.00 62.56 72 LYS B CA 1
ATOM 3682 C C . LYS C 1 69 ? 11.049 102.738 79.868 1.00 62.86 72 LYS B C 1
ATOM 3683 O O . LYS C 1 69 ? 10.691 103.904 79.672 1.00 61.47 72 LYS B O 1
ATOM 3685 N N . GLU C 1 70 ? 10.353 101.676 79.483 1.00 66.21 73 GLU B N 1
ATOM 3686 C CA . GLU C 1 70 ? 8.984 101.726 78.973 1.00 62.77 73 GLU B CA 1
ATOM 3687 C C . GLU C 1 70 ? 8.502 100.286 78.907 1.00 57.65 73 GLU B C 1
ATOM 3688 O O . GLU C 1 70 ? 9.264 99.360 79.198 1.00 60.13 73 GLU B O 1
ATOM 3694 N N . SER C 1 71 ? 7.261 100.081 78.499 1.00 47.08 74 SER B N 1
ATOM 3695 C CA . SER C 1 71 ? 6.734 98.725 78.443 1.00 47.70 74 SER B CA 1
ATOM 3696 C C . SER C 1 71 ? 5.711 98.548 77.302 1.00 47.73 74 SER B C 1
ATOM 3697 O O . SER C 1 71 ? 4.800 99.360 77.142 1.00 52.53 74 SER B O 1
ATOM 3700 N N . PRO C 1 72 ? 5.915 97.531 76.440 1.00 47.33 75 PRO B N 1
ATOM 3701 C CA . PRO C 1 72 ? 7.062 96.628 76.552 1.00 43.03 75 PRO B CA 1
ATOM 3702 C C . PRO C 1 72 ? 8.362 97.283 76.070 1.00 42.58 75 PRO B C 1
ATOM 3703 O O . PRO C 1 72 ? 8.362 98.412 75.555 1.00 43.08 75 PRO B O 1
ATOM 3707 N N . LEU C 1 73 ? 9.481 96.625 76.346 1.00 37.56 76 LEU B N 1
ATOM 3708 C CA . LEU C 1 73 ? 10.765 97.100 75.877 1.00 35.99 76 LEU B CA 1
ATOM 3709 C C . LEU C 1 73 ? 10.744 96.778 74.364 1.00 36.49 76 LEU B C 1
ATOM 3710 O O . LEU C 1 73 ? 10.327 95.692 73.957 1.00 31.38 76 LEU B O 1
ATOM 3715 N N . LEU C 1 74 ? 11.123 97.751 73.542 1.00 32.78 77 LEU B N 1
ATOM 3716 C CA . LEU C 1 74 ? 11.111 97.554 72.120 1.00 28.16 77 LEU B CA 1
ATOM 3717 C C . LEU C 1 74 ? 12.476 97.310 71.522 1.00 26.72 77 LEU B C 1
ATOM 3718 O O . LEU C 1 74 ? 13.351 98.167 71.615 1.00 33.41 77 LEU B O 1
ATOM 3723 N N . PHE C 1 75 ? 12.637 96.169 70.850 1.00 23.11 78 PHE B N 1
ATOM 3724 C CA . PHE C 1 75 ? 13.908 95.826 70.161 1.00 25.47 78 PHE B CA 1
ATOM 3725 C C . PHE C 1 75 ? 13.671 95.524 68.697 1.00 22.88 78 PHE B C 1
ATOM 3726 O O . PHE C 1 75 ? 12.637 94.993 68.335 1.00 22.11 78 PHE B O 1
ATOM 3734 N N . LYS C 1 76 ? 14.654 95.821 67.865 1.00 23.56 79 LYS B N 1
ATOM 3735 C CA . LYS C 1 76 ? 14.595 95.497 66.451 1.00 21.92 79 LYS B CA 1
ATOM 3736 C C . LYS C 1 76 ? 15.658 94.439 66.150 1.00 20.28 79 LYS B C 1
ATOM 3737 O O . LYS C 1 76 ? 16.848 94.616 66.473 1.00 21.57 79 LYS B O 1
ATOM 3743 N N . PHE C 1 77 ? 15.233 93.305 65.611 1.00 16.53 80 PHE B N 1
ATOM 3744 C CA . PHE C 1 77 ? 16.183 92.257 65.219 1.00 17.43 80 PHE B CA 1
ATOM 3745 C C . PHE C 1 77 ? 16.601 92.580 63.779 1.00 18.98 80 PHE B C 1
ATOM 3746 O O . PHE C 1 77 ? 15.768 92.685 62.844 1.00 20.51 80 PHE B O 1
ATOM 3754 N N . ARG C 1 78 ? 17.902 92.781 63.627 1.00 19.62 81 ARG B N 1
ATOM 3755 C CA . ARG C 1 78 ? 18.512 93.175 62.362 1.00 17.75 81 ARG B CA 1
ATOM 3756 C C . ARG C 1 78 ? 19.908 92.591 62.163 1.00 16.71 81 ARG B C 1
ATOM 3757 O O . ARG C 1 78 ? 20.566 92.203 63.114 1.00 19.84 81 ARG B O 1
ATOM 3765 N N . ALA C 1 79 ? 20.336 92.525 60.910 1.00 16.06 82 ALA B N 1
ATOM 3766 C CA . ALA C 1 79 ? 21.644 92.018 60.557 1.00 17.07 82 ALA B CA 1
ATOM 3767 C C . ALA C 1 79 ? 22.623 93.132 60.915 1.00 21.13 82 ALA B C 1
ATOM 3768 O O . ALA C 1 79 ? 22.383 94.312 60.618 1.00 20.54 82 ALA B O 1
ATOM 3770 N N . LYS C 1 80 ? 23.620 92.777 61.712 1.00 18.08 83 LYS B N 1
ATOM 3771 C CA . LYS C 1 80 ? 24.657 93.694 62.106 1.00 15.21 83 LYS B CA 1
ATOM 3772 C C . LYS C 1 80 ? 25.869 93.474 61.163 1.00 16.75 83 LYS B C 1
ATOM 3773 O O . LYS C 1 80 ? 26.612 94.419 60.847 1.00 15.41 83 LYS B O 1
ATOM 3779 N N . PHE C 1 81 ? 26.005 92.250 60.661 1.00 15.49 84 PHE B N 1
ATOM 3780 C CA . PHE C 1 81 ? 27.092 91.871 59.754 1.00 17.89 84 PHE B CA 1
ATOM 3781 C C . PHE C 1 81 ? 26.479 91.309 58.506 1.00 20.96 84 PHE B C 1
ATOM 3782 O O . PHE C 1 81 ? 25.399 90.693 58.540 1.00 19.88 84 PHE B O 1
ATOM 3790 N N . TYR C 1 82 ? 27.181 91.531 57.402 1.00 19.99 85 TYR B N 1
ATOM 3791 C CA . TYR C 1 82 ? 26.771 91.052 56.096 1.00 15.76 85 TYR B CA 1
ATOM 3792 C C . TYR C 1 82 ? 27.740 90.009 55.586 1.00 20.91 85 TYR B C 1
ATOM 3793 O O . TYR C 1 82 ? 28.963 90.120 55.818 1.00 17.64 85 TYR B O 1
ATOM 3802 N N . PRO C 1 83 ? 27.219 89.018 54.825 1.00 18.31 86 PRO B N 1
ATOM 3803 C CA . PRO C 1 83 ? 28.062 87.976 54.246 1.00 19.41 86 PRO B CA 1
ATOM 3804 C C . PRO C 1 83 ? 28.858 88.650 53.108 1.00 23.97 86 PRO B C 1
ATOM 3805 O O . PRO C 1 83 ? 28.481 89.746 52.616 1.00 20.03 86 PRO B O 1
ATOM 3809 N N . GLU C 1 84 ? 29.943 87.996 52.689 1.00 22.24 87 GLU B N 1
ATOM 3810 C CA . GLU C 1 84 ? 30.769 88.497 51.575 1.00 19.95 87 GLU B CA 1
ATOM 3811 C C . GLU C 1 84 ? 30.086 88.129 50.270 1.00 21.28 87 GLU B C 1
ATOM 3812 O O . GLU C 1 84 ? 30.138 88.875 49.288 1.00 24.32 87 GLU B O 1
ATOM 3818 N N . ASP C 1 85 ? 29.367 87.018 50.307 1.00 23.33 88 ASP B N 1
ATOM 3819 C CA . ASP C 1 85 ? 28.676 86.511 49.139 1.00 24.99 88 ASP B CA 1
ATOM 3820 C C . ASP C 1 85 ? 27.381 85.819 49.587 1.00 22.84 88 ASP B C 1
ATOM 3821 O O . ASP C 1 85 ? 27.399 84.855 50.340 1.00 20.67 88 ASP B O 1
ATOM 3826 N N . VAL C 1 86 ? 26.245 86.324 49.121 1.00 18.01 89 VAL B N 1
ATOM 3827 C CA . VAL C 1 86 ? 24.974 85.789 49.541 1.00 21.68 89 VAL B CA 1
ATOM 3828 C C . VAL C 1 86 ? 24.683 84.355 49.104 1.00 30.15 89 VAL B C 1
ATOM 3829 O O . VAL C 1 86 ? 24.167 83.558 49.905 1.00 35.25 89 VAL B O 1
ATOM 3833 N N . SER C 1 87 ? 25.022 84.017 47.856 1.00 32.00 90 SER B N 1
ATOM 3834 C CA . SER C 1 87 ? 24.777 82.671 47.334 1.00 34.98 90 SER B CA 1
ATOM 3835 C C . SER C 1 87 ? 25.512 81.564 48.122 1.00 37.42 90 SER B C 1
ATOM 3836 O O . SER C 1 87 ? 24.994 80.454 48.298 1.00 37.65 90 SER B O 1
ATOM 3839 N N . GLU C 1 88 ? 26.674 81.902 48.674 1.00 32.11 91 GLU B N 1
ATOM 3840 C CA . GLU C 1 88 ? 27.428 80.945 49.485 1.00 38.41 91 GLU B CA 1
ATOM 3841 C C . GLU C 1 88 ? 27.008 80.903 50.956 1.00 36.31 91 GLU B C 1
ATOM 3842 O O . GLU C 1 88 ? 26.900 79.843 51.577 1.00 36.29 91 GLU B O 1
ATOM 3848 N N . GLU C 1 89 ? 26.793 82.076 51.514 1.00 31.25 92 GLU B N 1
ATOM 3849 C CA . GLU C 1 89 ? 26.529 82.176 52.933 1.00 33.75 92 GLU B CA 1
ATOM 3850 C C . GLU C 1 89 ? 25.147 82.290 53.524 1.00 38.36 92 GLU B C 1
ATOM 3851 O O . GLU C 1 89 ? 25.008 82.294 54.749 1.00 47.18 92 GLU B O 1
ATOM 3857 N N . LEU C 1 90 ? 24.124 82.463 52.708 1.00 34.27 93 LEU B N 1
ATOM 3858 C CA . LEU C 1 90 ? 22.814 82.584 53.299 1.00 33.33 93 LEU B CA 1
ATOM 3859 C C . LEU C 1 90 ? 21.949 81.376 52.934 1.00 38.00 93 LEU B C 1
ATOM 3860 O O . LEU C 1 90 ? 21.013 81.485 52.139 1.00 37.99 93 LEU B O 1
ATOM 3865 N N . ILE C 1 91 ? 22.257 80.246 53.582 1.00 33.30 94 ILE B N 1
ATOM 3866 C CA . ILE C 1 91 ? 21.593 78.970 53.345 1.00 30.20 94 ILE B CA 1
ATOM 3867 C C . ILE C 1 91 ? 20.099 78.859 53.647 1.00 23.71 94 ILE B C 1
ATOM 3868 O O . ILE C 1 91 ? 19.367 78.214 52.910 1.00 29.91 94 ILE B O 1
ATOM 3873 N N . GLN C 1 92 ? 19.617 79.471 54.709 1.00 22.62 95 GLN B N 1
ATOM 3874 C CA . GLN C 1 92 ? 18.208 79.324 55.021 1.00 21.89 95 GLN B CA 1
ATOM 3875 C C . GLN C 1 92 ? 17.275 80.317 54.355 1.00 26.01 95 GLN B C 1
ATOM 3876 O O . GLN C 1 92 ? 17.672 81.428 54.015 1.00 23.27 95 GLN B O 1
ATOM 3882 N N . ASP C 1 93 ? 16.007 79.926 54.261 1.00 27.27 96 ASP B N 1
ATOM 3883 C CA . ASP C 1 93 ? 14.948 80.749 53.690 1.00 31.63 96 ASP B CA 1
ATOM 3884 C C . ASP C 1 93 ? 14.732 81.970 54.581 1.00 28.09 96 ASP B C 1
ATOM 3885 O O . ASP C 1 93 ? 14.638 83.088 54.084 1.00 29.15 96 ASP B O 1
ATOM 3890 N N . ILE C 1 94 ? 14.634 81.760 55.891 1.00 24.17 97 ILE B N 1
ATOM 3891 C CA . ILE C 1 94 ? 14.420 82.887 56.794 1.00 24.88 97 ILE B CA 1
ATOM 3892 C C . ILE C 1 94 ? 15.622 83.865 56.757 1.00 24.15 97 ILE B C 1
ATOM 3893 O O . ILE C 1 94 ? 15.444 85.079 56.742 1.00 20.79 97 ILE B O 1
ATOM 3898 N N . THR C 1 95 ? 16.843 83.345 56.672 1.00 23.12 98 THR B N 1
ATOM 3899 C CA . THR C 1 95 ? 18.008 84.222 56.599 1.00 23.83 98 THR B CA 1
ATOM 3900 C C . THR C 1 95 ? 17.990 85.115 55.349 1.00 17.89 98 THR B C 1
ATOM 3901 O O . THR C 1 95 ? 18.232 86.332 55.434 1.00 20.25 98 THR B O 1
ATOM 3905 N N . GLN C 1 96 ? 17.732 84.502 54.196 1.00 14.85 99 GLN B N 1
ATOM 3906 C CA . GLN C 1 96 ? 17.665 85.218 52.934 1.00 19.56 99 GLN B CA 1
ATOM 3907 C C . GLN C 1 96 ? 16.592 86.268 52.960 1.00 19.51 99 GLN B C 1
ATOM 3908 O O . GLN C 1 96 ? 16.841 87.399 52.574 1.00 25.27 99 GLN B O 1
ATOM 3914 N N . ARG C 1 97 ? 15.411 85.898 53.441 1.00 21.28 100 ARG B N 1
ATOM 3915 C CA . ARG C 1 97 ? 14.290 86.811 53.509 1.00 23.80 100 ARG B CA 1
ATOM 3916 C C . ARG C 1 97 ? 14.609 88.011 54.401 1.00 24.70 100 ARG B C 1
ATOM 3917 O O . ARG C 1 97 ? 14.275 89.142 54.061 1.00 17.67 100 ARG B O 1
ATOM 3925 N N . LEU C 1 98 ? 15.230 87.761 55.554 1.00 22.64 101 LEU B N 1
ATOM 3926 C CA . LEU C 1 98 ? 15.564 88.843 56.473 1.00 20.02 101 LEU B CA 1
ATOM 3927 C C . LEU C 1 98 ? 16.598 89.807 55.923 1.00 18.80 101 LEU B C 1
ATOM 3928 O O . LEU C 1 98 ? 16.460 91.008 56.105 1.00 18.26 101 LEU B O 1
ATOM 3933 N N . PHE C 1 99 ? 17.613 89.289 55.238 1.00 19.84 102 PHE B N 1
ATOM 3934 C CA . PHE C 1 99 ? 18.636 90.133 54.614 1.00 18.08 102 PHE B CA 1
ATOM 3935 C C . PHE C 1 99 ? 17.966 90.917 53.451 1.00 15.83 102 PHE B C 1
ATOM 3936 O O . PHE C 1 99 ? 18.122 92.115 53.349 1.00 15.49 102 PHE B O 1
ATOM 3944 N N . PHE C 1 100 ? 17.155 90.243 52.648 1.00 12.50 103 PHE B N 1
ATOM 3945 C CA . PHE C 1 100 ? 16.470 90.856 51.513 1.00 14.93 103 PHE B CA 1
ATOM 3946 C C . PHE C 1 100 ? 15.585 92.022 51.939 1.00 11.50 103 PHE B C 1
ATOM 3947 O O . PHE C 1 100 ? 15.677 93.115 51.390 1.00 14.28 103 PHE B O 1
ATOM 3955 N N . LEU C 1 101 ? 14.746 91.803 52.936 1.00 12.87 104 LEU B N 1
ATOM 3956 C CA . LEU C 1 101 ? 13.893 92.872 53.410 1.00 18.59 104 LEU B CA 1
ATOM 3957 C C . LEU C 1 101 ? 14.687 94.049 53.965 1.00 17.00 104 LEU B C 1
ATOM 3958 O O . LEU C 1 101 ? 14.380 95.192 53.687 1.00 13.71 104 LEU B O 1
ATOM 3963 N N . GLN C 1 102 ? 15.759 93.774 54.685 1.00 16.38 105 GLN B N 1
ATOM 3964 C CA . GLN C 1 102 ? 16.572 94.844 55.240 1.00 14.80 105 GLN B CA 1
ATOM 3965 C C . GLN C 1 102 ? 17.298 95.627 54.168 1.00 15.32 105 GLN B C 1
ATOM 3966 O O . GLN C 1 102 ? 17.293 96.872 54.216 1.00 16.41 105 GLN B O 1
ATOM 3972 N N . VAL C 1 103 ? 17.935 94.908 53.229 1.00 13.93 106 VAL B N 1
ATOM 3973 C CA . VAL C 1 103 ? 18.686 95.506 52.131 1.00 12.86 106 VAL B CA 1
ATOM 3974 C C . VAL C 1 103 ? 17.746 96.333 51.258 1.00 15.91 106 VAL B C 1
ATOM 3975 O O . VAL C 1 103 ? 18.071 97.483 50.921 1.00 10.61 106 VAL B O 1
ATOM 3979 N N . LYS C 1 104 ? 16.592 95.742 50.904 1.00 11.70 107 LYS B N 1
ATOM 3980 C CA . LYS C 1 104 ? 15.544 96.429 50.117 1.00 16.10 107 LYS B CA 1
ATOM 3981 C C . LYS C 1 104 ? 15.141 97.759 50.802 1.00 12.71 107 LYS B C 1
ATOM 3982 O O . LYS C 1 104 ? 14.985 98.794 50.145 1.00 12.24 107 LYS B O 1
ATOM 3988 N N . GLU C 1 105 ? 14.990 97.713 52.131 1.00 14.97 108 GLU B N 1
ATOM 3989 C CA . GLU C 1 105 ? 14.624 98.875 52.914 1.00 15.51 108 GLU B CA 1
ATOM 3990 C C . GLU C 1 105 ? 15.640 99.988 52.768 1.00 15.27 108 GLU B C 1
ATOM 3991 O O . GLU C 1 105 ? 15.265 101.140 52.619 1.00 16.60 108 GLU B O 1
ATOM 3997 N N . GLY C 1 106 ? 16.921 99.637 52.748 1.00 16.00 109 GLY B N 1
ATOM 3998 C CA . GLY C 1 106 ? 17.985 100.621 52.599 1.00 14.72 109 GLY B CA 1
ATOM 3999 C C . GLY C 1 106 ? 18.026 101.163 51.182 1.00 10.43 109 GLY B C 1
ATOM 4000 O O . GLY C 1 106 ? 18.383 102.322 50.975 1.00 16.05 109 GLY B O 1
ATOM 4001 N N . ILE C 1 107 ? 17.734 100.320 50.190 1.00 13.98 110 ILE B N 1
ATOM 4002 C CA . ILE C 1 107 ? 17.681 100.793 48.812 1.00 12.40 110 ILE B CA 1
ATOM 4003 C C . ILE C 1 107 ? 16.479 101.753 48.611 1.00 14.51 110 ILE B C 1
ATOM 4004 O O . ILE C 1 107 ? 16.629 102.881 48.114 1.00 12.81 110 ILE B O 1
ATOM 4009 N N . LEU C 1 108 ? 15.324 101.343 49.102 1.00 13.77 111 LEU B N 1
ATOM 4010 C CA . LEU C 1 108 ? 14.114 102.130 48.976 1.00 13.06 111 LEU B CA 1
ATOM 4011 C C . LEU C 1 108 ? 14.181 103.456 49.693 1.00 18.70 111 LEU B C 1
ATOM 4012 O O . LEU C 1 108 ? 13.550 104.407 49.256 1.00 16.56 111 LEU B O 1
ATOM 4017 N N . ASN C 1 109 ? 14.938 103.524 50.786 1.00 16.04 112 ASN B N 1
ATOM 4018 C CA . ASN C 1 109 ? 15.098 104.764 51.542 1.00 15.83 112 ASN B CA 1
ATOM 4019 C C . ASN C 1 109 ? 16.314 105.578 51.187 1.00 13.19 112 ASN B C 1
ATOM 4020 O O . ASN C 1 109 ? 16.610 106.519 51.863 1.00 16.54 112 ASN B O 1
ATOM 4025 N N . ASP C 1 110 ? 17.040 105.152 50.163 1.00 13.67 113 ASP B N 1
ATOM 4026 C CA . ASP C 1 110 ? 18.247 105.801 49.678 1.00 19.83 113 ASP B CA 1
ATOM 4027 C C . ASP C 1 110 ? 19.399 105.860 50.662 1.00 22.91 113 ASP B C 1
ATOM 4028 O O . ASP C 1 110 ? 20.152 106.851 50.676 1.00 25.33 113 ASP B O 1
ATOM 4033 N N . ASP C 1 111 ? 19.517 104.825 51.502 1.00 23.84 114 ASP B N 1
ATOM 4034 C CA . ASP C 1 111 ? 20.643 104.704 52.450 1.00 19.20 114 ASP B CA 1
ATOM 4035 C C . ASP C 1 111 ? 21.785 104.150 51.632 1.00 14.42 114 ASP B C 1
ATOM 4036 O O . ASP C 1 111 ? 22.942 104.497 51.873 1.00 20.46 114 ASP B O 1
ATOM 4041 N N . ILE C 1 112 ? 21.433 103.290 50.663 1.00 16.79 115 ILE B N 1
ATOM 4042 C CA . ILE C 1 112 ? 22.385 102.666 49.729 1.00 18.66 115 ILE B CA 1
ATOM 4043 C C . ILE C 1 112 ? 22.048 103.251 48.363 1.00 15.66 115 ILE B C 1
ATOM 4044 O O . ILE C 1 112 ? 20.967 102.989 47.840 1.00 19.81 115 ILE B O 1
ATOM 4049 N N . TYR C 1 113 ? 22.982 103.969 47.756 1.00 16.35 116 TYR B N 1
ATOM 4050 C CA . TYR C 1 113 ? 22.718 104.527 46.437 1.00 19.08 116 TYR B CA 1
ATOM 4051 C C . TYR C 1 113 ? 22.574 103.379 45.434 1.00 18.72 116 TYR B C 1
ATOM 4052 O O . TYR C 1 113 ? 23.363 102.429 45.428 1.00 18.74 116 TYR B O 1
ATOM 4061 N N . CYS C 1 114 ? 21.602 103.506 44.553 1.00 13.50 117 CYS B N 1
ATOM 4062 C CA . CYS C 1 114 ? 21.367 102.505 43.545 1.00 11.21 117 CYS B CA 1
ATOM 4063 C C . CYS C 1 114 ? 20.949 103.269 42.300 1.00 14.17 117 CYS B C 1
ATOM 4064 O O . CYS C 1 114 ? 20.019 104.099 42.368 1.00 18.81 117 CYS B O 1
ATOM 4067 N N . PRO C 1 115 ? 21.649 103.070 41.164 1.00 15.09 118 PRO B N 1
ATOM 4068 C CA . PRO C 1 115 ? 21.277 103.773 39.916 1.00 14.64 118 PRO B CA 1
ATOM 4069 C C . PRO C 1 115 ? 19.861 103.356 39.430 1.00 14.50 118 PRO B C 1
ATOM 4070 O O . PRO C 1 115 ? 19.383 102.267 39.726 1.00 13.89 118 PRO B O 1
ATOM 4074 N N . PRO C 1 116 ? 19.185 104.220 38.665 1.00 21.47 119 PRO B N 1
ATOM 4075 C CA . PRO C 1 116 ? 17.817 103.904 38.194 1.00 16.89 119 PRO B CA 1
ATOM 4076 C C . PRO C 1 116 ? 17.552 102.583 37.469 1.00 13.61 119 PRO B C 1
ATOM 4077 O O . PRO C 1 116 ? 16.578 101.892 37.787 1.00 16.45 119 PRO B O 1
ATOM 4081 N N . GLU C 1 117 ? 18.391 102.222 36.508 1.00 12.55 120 GLU B N 1
ATOM 4082 C CA . GLU C 1 117 ? 18.182 100.966 35.799 1.00 19.05 120 GLU B CA 1
ATOM 4083 C C . GLU C 1 117 ? 18.193 99.766 36.775 1.00 17.85 120 GLU B C 1
ATOM 4084 O O . GLU C 1 117 ? 17.316 98.896 36.734 1.00 16.54 120 GLU B O 1
ATOM 4090 N N . THR C 1 118 ? 19.191 99.729 37.650 1.00 17.56 121 THR B N 1
ATOM 4091 C CA . THR C 1 118 ? 19.283 98.677 38.654 1.00 16.16 121 THR B CA 1
ATOM 4092 C C . THR C 1 118 ? 18.083 98.742 39.619 1.00 17.19 121 THR B C 1
ATOM 4093 O O . THR C 1 118 ? 17.510 97.688 39.962 1.00 12.14 121 THR B O 1
ATOM 4097 N N . ALA C 1 119 ? 17.682 99.960 40.028 1.00 13.50 122 ALA B N 1
ATOM 4098 C CA . ALA C 1 119 ? 16.537 100.093 40.941 1.00 11.40 122 ALA B CA 1
ATOM 4099 C C . ALA C 1 119 ? 15.251 99.496 40.329 1.00 13.15 122 ALA B C 1
ATOM 4100 O O . ALA C 1 119 ? 14.443 98.894 41.045 1.00 20.02 122 ALA B O 1
ATOM 4102 N N . VAL C 1 120 ? 15.055 99.647 39.018 1.00 13.56 123 VAL B N 1
ATOM 4103 C CA . VAL C 1 120 ? 13.866 99.080 38.399 1.00 11.52 123 VAL B CA 1
ATOM 4104 C C . VAL C 1 120 ? 13.977 97.555 38.255 1.00 16.59 123 VAL B C 1
ATOM 4105 O O . VAL C 1 120 ? 12.990 96.827 38.430 1.00 14.24 123 VAL B O 1
ATOM 4109 N N . LEU C 1 121 ? 15.186 97.064 37.993 1.00 14.83 124 LEU B N 1
ATOM 4110 C CA . LEU C 1 121 ? 15.363 95.624 37.874 1.00 12.14 124 LEU B CA 1
ATOM 4111 C C . LEU C 1 121 ? 15.134 95.035 39.252 1.00 18.99 124 LEU B C 1
ATOM 4112 O O . LEU C 1 121 ? 14.366 94.077 39.396 1.00 13.53 124 LEU B O 1
ATOM 4117 N N . LEU C 1 122 ? 15.702 95.663 40.280 1.00 13.53 125 LEU B N 1
ATOM 4118 C CA . LEU C 1 122 ? 15.498 95.168 41.641 1.00 15.67 125 LEU B CA 1
ATOM 4119 C C . LEU C 1 122 ? 13.986 95.173 41.996 1.00 12.68 125 LEU B C 1
ATOM 4120 O O . LEU C 1 122 ? 13.457 94.204 42.579 1.00 14.18 125 LEU B O 1
ATOM 4125 N N . ALA C 1 123 ? 13.304 96.272 41.703 1.00 11.59 126 ALA B N 1
ATOM 4126 C CA . ALA C 1 123 ? 11.858 96.372 41.966 1.00 16.04 126 ALA B CA 1
ATOM 4127 C C . ALA C 1 123 ? 11.064 95.180 41.353 1.00 19.10 126 ALA B C 1
ATOM 4128 O O . ALA C 1 123 ? 10.161 94.639 41.996 1.00 15.98 126 ALA B O 1
ATOM 4130 N N . SER C 1 124 ? 11.423 94.794 40.118 1.00 15.31 127 SER B N 1
ATOM 4131 C CA . SER C 1 124 ? 10.772 93.696 39.410 1.00 17.70 127 SER B CA 1
ATOM 4132 C C . SER C 1 124 ? 10.999 92.320 40.095 1.00 20.29 127 SER B C 1
ATOM 4133 O O . SER C 1 124 ? 10.074 91.482 40.164 1.00 14.41 127 SER B O 1
ATOM 4136 N N . TYR C 1 125 ? 12.216 92.088 40.618 1.00 17.37 128 TYR B N 1
ATOM 4137 C CA . TYR C 1 125 ? 12.510 90.861 41.363 1.00 16.82 128 TYR B CA 1
ATOM 4138 C C . TYR C 1 125 ? 11.740 90.879 42.712 1.00 18.56 128 TYR B C 1
ATOM 4139 O O . TYR C 1 125 ? 11.243 89.830 43.157 1.00 20.76 128 TYR B O 1
ATOM 4148 N N . ALA C 1 126 ? 11.688 92.044 43.381 1.00 13.49 129 ALA B N 1
ATOM 4149 C CA . ALA C 1 126 ? 10.926 92.196 44.620 1.00 16.69 129 ALA B CA 1
ATOM 4150 C C . ALA C 1 126 ? 9.416 91.878 44.351 1.00 14.56 129 ALA B C 1
ATOM 4151 O O . ALA C 1 126 ? 8.764 91.262 45.180 1.00 16.29 129 ALA B O 1
ATOM 4153 N N . VAL C 1 127 ? 8.901 92.281 43.181 1.00 18.47 130 VAL B N 1
ATOM 4154 C CA . VAL C 1 127 ? 7.518 92.030 42.758 1.00 18.79 130 VAL B CA 1
ATOM 4155 C C . VAL C 1 127 ? 7.293 90.525 42.479 1.00 20.71 130 VAL B C 1
ATOM 4156 O O . VAL C 1 127 ? 6.307 89.920 42.967 1.00 14.55 130 VAL B O 1
ATOM 4160 N N . GLN C 1 128 ? 8.242 89.890 41.796 1.00 17.46 131 GLN B N 1
ATOM 4161 C CA . GLN C 1 128 ? 8.123 88.447 41.551 1.00 19.78 131 GLN B CA 1
ATOM 4162 C C . GLN C 1 128 ? 8.107 87.686 42.897 1.00 23.03 131 GLN B C 1
ATOM 4163 O O . GLN C 1 128 ? 7.296 86.804 43.121 1.00 16.72 131 GLN B O 1
ATOM 4169 N N . SER C 1 129 ? 8.975 88.093 43.811 1.00 19.40 132 SER B N 1
ATOM 4170 C CA . SER C 1 129 ? 9.042 87.522 45.122 1.00 23.16 132 SER B CA 1
ATOM 4171 C C . SER C 1 129 ? 7.719 87.712 45.944 1.00 22.15 132 SER B C 1
ATOM 4172 O O . SER C 1 129 ? 7.261 86.814 46.637 1.00 25.47 132 SER B O 1
ATOM 4175 N N . LYS C 1 130 ? 7.126 88.885 45.890 1.00 18.51 133 LYS B N 1
ATOM 4176 C CA . LYS C 1 130 ? 5.914 89.127 46.629 1.00 15.73 133 LYS B CA 1
ATOM 4177 C C . LYS C 1 130 ? 4.711 88.445 46.000 1.00 18.65 133 LYS B C 1
ATOM 4178 O O . LYS C 1 130 ? 4.017 87.680 46.661 1.00 25.28 133 LYS B O 1
ATOM 4184 N N . TYR C 1 131 ? 4.530 88.637 44.699 1.00 19.92 134 TYR B N 1
ATOM 4185 C CA . TYR C 1 131 ? 3.361 88.127 43.979 1.00 24.96 134 TYR B CA 1
ATOM 4186 C C . TYR C 1 131 ? 3.458 86.784 43.268 1.00 28.01 134 TYR B C 1
ATOM 4187 O O . TYR C 1 131 ? 2.436 86.194 42.940 1.00 31.50 134 TYR B O 1
ATOM 4196 N N . GLY C 1 132 ? 4.659 86.274 43.061 1.00 20.98 135 GLY B N 1
ATOM 4197 C CA . GLY C 1 132 ? 4.793 85.030 42.321 1.00 20.03 135 GLY B CA 1
ATOM 4198 C C . GLY C 1 132 ? 4.540 85.406 40.876 1.00 14.21 135 GLY B C 1
ATOM 4199 O O . GLY C 1 132 ? 4.531 86.593 40.583 1.00 15.51 135 GLY B O 1
ATOM 4200 N N . ASP C 1 133 ? 4.311 84.444 39.984 1.00 14.62 136 ASP B N 1
ATOM 4201 C CA . ASP C 1 133 ? 4.103 84.733 38.548 1.00 23.13 136 ASP B CA 1
ATOM 4202 C C . ASP C 1 133 ? 3.007 85.719 38.238 1.00 27.42 136 ASP B C 1
ATOM 4203 O O . ASP C 1 133 ? 1.924 85.670 38.839 1.00 27.58 136 ASP B O 1
ATOM 4208 N N . PHE C 1 134 ? 3.274 86.600 37.277 1.00 25.12 137 PHE B N 1
ATOM 4209 C CA . PHE C 1 134 ? 2.255 87.581 36.918 1.00 24.58 137 PHE B CA 1
ATOM 4210 C C . PHE C 1 134 ? 1.081 86.744 36.399 1.00 29.49 137 PHE B C 1
ATOM 4211 O O . PHE C 1 134 ? 1.292 85.727 35.720 1.00 27.46 137 PHE B O 1
ATOM 4219 N N . ASN C 1 135 ? -0.125 87.124 36.824 1.00 27.84 138 ASN B N 1
ATOM 4220 C CA . ASN C 1 135 ? -1.374 86.483 36.436 1.00 29.20 138 ASN B CA 1
ATOM 4221 C C . ASN C 1 135 ? -2.368 87.574 35.989 1.00 26.92 138 ASN B C 1
ATOM 4222 O O . ASN C 1 135 ? -2.899 88.295 36.836 1.00 28.26 138 ASN B O 1
ATOM 4227 N N . LYS C 1 136 ? -2.694 87.639 34.697 1.00 27.14 139 LYS B N 1
ATOM 4228 C CA . LYS C 1 136 ? -3.616 88.681 34.215 1.00 35.64 139 LYS B CA 1
ATOM 4229 C C . LYS C 1 136 ? -4.969 88.749 34.936 1.00 36.54 139 LYS B C 1
ATOM 4230 O O . LYS C 1 136 ? -5.621 89.809 34.927 1.00 39.28 139 LYS B O 1
ATOM 4232 N N . GLU C 1 137 ? -5.341 87.648 35.605 1.00 42.55 140 GLU B N 1
ATOM 4233 C CA . GLU C 1 137 ? -6.618 87.512 36.340 1.00 44.74 140 GLU B CA 1
ATOM 4234 C C . GLU C 1 137 ? -6.676 88.109 37.715 1.00 41.50 140 GLU B C 1
ATOM 4235 O O . GLU C 1 137 ? -7.725 88.548 38.176 1.00 33.77 140 GLU B O 1
ATOM 4241 N N . VAL C 1 138 ? -5.542 88.034 38.385 1.00 39.85 141 VAL B N 1
ATOM 4242 C CA . VAL C 1 138 ? -5.380 88.501 39.747 1.00 35.70 141 VAL B CA 1
ATOM 4243 C C . VAL C 1 138 ? -4.728 89.876 39.808 1.00 33.70 141 VAL B C 1
ATOM 4244 O O . VAL C 1 138 ? -5.156 90.768 40.542 1.00 31.53 141 VAL B O 1
ATOM 4248 N N . HIS C 1 139 ? -3.705 90.031 38.984 1.00 27.87 142 HIS B N 1
ATOM 4249 C CA . HIS C 1 139 ? -2.921 91.238 38.941 1.00 29.07 142 HIS B CA 1
ATOM 4250 C C . HIS C 1 139 ? -3.445 92.209 37.926 1.00 29.32 142 HIS B C 1
ATOM 4251 O O . HIS C 1 139 ? -2.865 92.375 36.868 1.00 33.01 142 HIS B O 1
ATOM 4258 N N . LYS C 1 140 ? -4.557 92.853 38.273 1.00 34.45 143 LYS B N 1
ATOM 4259 C CA . LYS C 1 140 ? -5.211 93.845 37.410 1.00 33.63 143 LYS B CA 1
ATOM 4260 C C . LYS C 1 140 ? -4.577 95.207 37.656 1.00 33.75 143 LYS B C 1
ATOM 4261 O O . LYS C 1 140 ? -3.816 95.404 38.605 1.00 29.67 143 LYS B O 1
ATOM 4267 N N . SER C 1 141 ? -4.932 96.149 36.799 1.00 30.63 144 SER B N 1
ATOM 4268 C CA . SER C 1 141 ? -4.479 97.519 36.880 1.00 31.05 144 SER B CA 1
ATOM 4269 C C . SER C 1 141 ? -4.541 97.974 38.344 1.00 33.27 144 SER B C 1
ATOM 4270 O O . SER C 1 141 ? -5.585 97.863 39.009 1.00 31.69 144 SER B O 1
ATOM 4273 N N . GLY C 1 142 ? -3.392 98.414 38.859 1.00 30.81 145 GLY B N 1
ATOM 4274 C CA . GLY C 1 142 ? -3.314 98.885 40.229 1.00 20.91 145 GLY B CA 1
ATOM 4275 C C . GLY C 1 142 ? -2.804 97.863 41.239 1.00 19.56 145 GLY B C 1
ATOM 4276 O O . GLY C 1 142 ? -2.685 98.209 42.398 1.00 19.74 145 GLY B O 1
ATOM 4277 N N . TYR C 1 143 ? -2.465 96.638 40.847 1.00 18.08 146 TYR B N 1
ATOM 4278 C CA . TYR C 1 143 ? -1.997 95.683 41.848 1.00 18.81 146 TYR B CA 1
ATOM 4279 C C . TYR C 1 143 ? -0.709 96.087 42.630 1.00 16.15 146 TYR B C 1
ATOM 4280 O O . TYR C 1 143 ? -0.492 95.673 43.768 1.00 18.75 146 TYR B O 1
ATOM 4289 N N . LEU C 1 144 ? 0.053 97.004 42.058 1.00 18.90 147 LEU B N 1
ATOM 4290 C CA . LEU C 1 144 ? 1.289 97.500 42.664 1.00 18.83 147 LEU B CA 1
ATOM 4291 C C . LEU C 1 144 ? 1.134 98.884 43.303 1.00 17.65 147 LEU B C 1
ATOM 4292 O O . LEU C 1 144 ? 2.116 99.491 43.755 1.00 20.55 147 LEU B O 1
ATOM 4297 N N . ALA C 1 145 ? -0.103 99.359 43.395 1.00 16.52 148 ALA B N 1
ATOM 4298 C CA . ALA C 1 145 ? -0.386 100.690 43.923 1.00 19.25 148 ALA B CA 1
ATOM 4299 C C . ALA C 1 145 ? 0.051 100.969 45.370 1.00 17.83 148 ALA B C 1
ATOM 4300 O O . ALA C 1 145 ? 0.398 102.101 45.706 1.00 22.76 148 ALA B O 1
ATOM 4302 N N . GLY C 1 146 ? 0.038 99.936 46.214 1.00 22.07 149 GLY B N 1
ATOM 4303 C CA . GLY C 1 146 ? 0.418 100.091 47.611 1.00 19.13 149 GLY B CA 1
ATOM 4304 C C . GLY C 1 146 ? 1.855 99.665 47.919 1.00 21.34 149 GLY B C 1
ATOM 4305 O O . GLY C 1 146 ? 2.266 99.673 49.053 1.00 23.02 149 GLY B O 1
ATOM 4306 N N . ASP C 1 147 ? 2.629 99.346 46.891 1.00 18.34 150 ASP B N 1
ATOM 4307 C CA . ASP C 1 147 ? 4.026 98.935 47.045 1.00 18.62 150 ASP B CA 1
ATOM 4308 C C . ASP C 1 147 ? 5.060 100.079 46.913 1.00 1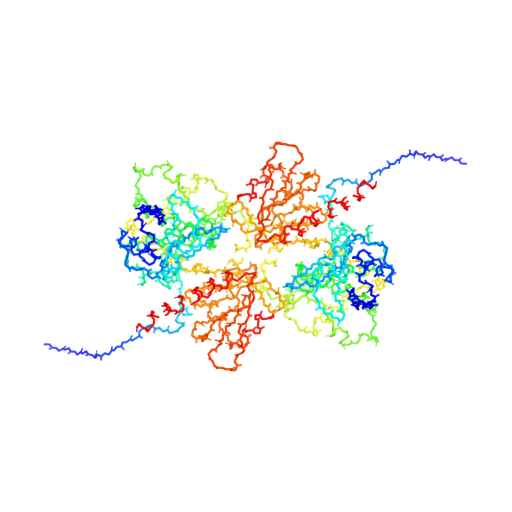8.35 150 ASP B C 1
ATOM 4309 O O . ASP C 1 147 ? 4.939 100.939 46.036 1.00 23.65 150 ASP B O 1
ATOM 4314 N N . LYS C 1 148 ? 6.103 100.059 47.741 1.00 16.13 151 LYS B N 1
ATOM 4315 C CA . LYS C 1 148 ? 7.172 101.049 47.613 1.00 18.91 151 LYS B CA 1
ATOM 4316 C C . LYS C 1 148 ? 8.164 100.317 46.672 1.00 19.14 151 LYS B C 1
ATOM 4317 O O . LYS C 1 148 ? 8.924 99.435 47.095 1.00 18.56 151 LYS B O 1
ATOM 4323 N N . LEU C 1 149 ? 8.086 100.641 45.379 1.00 16.45 152 LEU B N 1
ATOM 4324 C CA . LEU C 1 149 ? 8.888 99.979 44.388 1.00 14.59 152 LEU B CA 1
ATOM 4325 C C . LEU C 1 149 ? 10.222 100.640 44.126 1.00 14.83 152 LEU B C 1
ATOM 4326 O O . LEU C 1 149 ? 11.164 99.945 43.802 1.00 13.21 152 LEU B O 1
ATOM 4331 N N . LEU C 1 150 ? 10.300 101.969 44.277 1.00 14.12 153 LEU B N 1
ATOM 4332 C CA . LEU C 1 150 ? 11.525 102.709 43.962 1.00 13.50 153 LEU B CA 1
ATOM 4333 C C . LEU C 1 150 ? 11.890 103.803 44.922 1.00 11.96 153 LEU B C 1
ATOM 4334 O O . LEU C 1 150 ? 11.066 104.217 45.702 1.00 12.04 153 LEU B O 1
ATOM 4339 N N . PRO C 1 151 ? 13.201 104.160 44.980 1.00 12.19 154 PRO B N 1
ATOM 4340 C CA . PRO C 1 151 ? 13.648 105.242 45.868 1.00 14.08 154 PRO B CA 1
ATOM 4341 C C . PRO C 1 151 ? 13.104 106.545 45.302 1.00 18.08 154 PRO B C 1
ATOM 4342 O O . PRO C 1 151 ? 13.039 106.697 44.086 1.00 14.73 154 PRO B O 1
ATOM 4346 N N . GLN C 1 152 ? 12.655 107.448 46.170 1.00 22.53 155 GLN B N 1
ATOM 4347 C CA . GLN C 1 152 ? 12.100 108.732 45.752 1.00 20.21 155 GLN B CA 1
ATOM 4348 C C . GLN C 1 152 ? 12.941 109.424 44.663 1.00 17.21 155 GLN B C 1
ATOM 4349 O O . GLN C 1 152 ? 12.397 109.988 43.733 1.00 20.74 155 GLN B O 1
ATOM 4355 N N . ARG C 1 153 ? 14.262 109.371 44.784 1.00 18.25 156 ARG B N 1
ATOM 4356 C CA . ARG C 1 153 ? 15.178 109.984 43.813 1.00 17.52 156 ARG B CA 1
ATOM 4357 C C . ARG C 1 153 ? 14.904 109.500 42.376 1.00 18.81 156 ARG B C 1
ATOM 4358 O O . ARG C 1 153 ? 14.944 110.288 41.429 1.00 19.02 156 ARG B O 1
ATOM 4366 N N . VAL C 1 154 ? 14.652 108.197 42.204 1.00 20.39 157 VAL B N 1
ATOM 4367 C CA . VAL C 1 154 ? 14.369 107.653 40.866 1.00 20.63 157 VAL B CA 1
ATOM 4368 C C . VAL C 1 154 ? 13.013 108.236 40.341 1.00 21.34 157 VAL B C 1
ATOM 4369 O O . VAL C 1 154 ? 12.942 108.785 39.220 1.00 22.16 157 VAL B O 1
ATOM 4373 N N . LEU C 1 155 ? 11.995 108.273 41.201 1.00 23.11 158 LEU B N 1
ATOM 4374 C CA . LEU C 1 155 ? 10.690 108.824 40.804 1.00 24.69 158 LEU B CA 1
ATOM 4375 C C . LEU C 1 155 ? 10.829 110.303 40.331 1.00 30.32 158 LEU B C 1
ATOM 4376 O O . LEU C 1 155 ? 10.336 110.675 39.256 1.00 30.41 158 LEU B O 1
ATOM 4381 N N . GLU C 1 156 ? 11.587 111.100 41.089 1.00 30.25 159 GLU B N 1
ATOM 4382 C CA . GLU C 1 156 ? 11.820 112.523 40.798 1.00 33.57 159 GLU B CA 1
ATOM 4383 C C . GLU C 1 156 ? 12.650 112.831 39.558 1.00 34.22 159 GLU B C 1
ATOM 4384 O O . GLU C 1 156 ? 12.666 113.962 39.074 1.00 38.93 159 GLU B O 1
ATOM 4390 N N . GLN C 1 157 ? 13.381 111.844 39.078 1.00 30.07 160 GLN B N 1
ATOM 4391 C CA . GLN C 1 157 ? 14.193 112.037 37.897 1.00 29.68 160 GLN B CA 1
ATOM 4392 C C . GLN C 1 157 ? 13.568 111.610 36.622 1.00 30.96 160 GLN B C 1
ATOM 4393 O O . GLN C 1 157 ? 14.140 111.908 35.591 1.00 31.83 160 GLN B O 1
ATOM 4399 N N . HIS C 1 158 ? 12.450 110.864 36.674 1.00 23.52 161 HIS B N 1
ATOM 4400 C CA . HIS C 1 158 ? 11.803 110.402 35.448 1.00 20.94 161 HIS B CA 1
ATOM 4401 C C . HIS C 1 158 ? 10.435 111.025 35.349 1.00 21.60 161 HIS B C 1
ATOM 4402 O O . HIS C 1 158 ? 9.764 111.247 36.355 1.00 23.70 161 HIS B O 1
ATOM 4409 N N . LYS C 1 159 ? 10.118 111.441 34.131 1.00 21.18 162 LYS B N 1
ATOM 4410 C CA . LYS C 1 159 ? 8.847 112.073 33.820 1.00 24.24 162 LYS B CA 1
ATOM 4411 C C . LYS C 1 159 ? 7.829 110.963 33.535 1.00 22.80 162 LYS B C 1
ATOM 4412 O O . LYS C 1 159 ? 7.542 110.608 32.373 1.00 25.39 162 LYS B O 1
ATOM 4418 N N . LEU C 1 160 ? 7.436 110.318 34.643 1.00 24.63 163 LEU B N 1
ATOM 4419 C CA . LEU C 1 160 ? 6.487 109.196 34.671 1.00 22.19 163 LEU B CA 1
ATOM 4420 C C . LEU C 1 160 ? 5.617 109.295 35.900 1.00 21.30 163 LEU B C 1
ATOM 4421 O O . LEU C 1 160 ? 6.099 109.644 36.985 1.00 21.15 163 LEU B O 1
ATOM 4426 N N . ASN C 1 161 ? 4.333 108.950 35.756 1.00 21.68 164 ASN B N 1
ATOM 4427 C CA . ASN C 1 161 ? 3.435 108.978 36.892 1.00 22.52 164 ASN B CA 1
ATOM 4428 C C . ASN C 1 161 ? 3.381 107.573 37.435 1.00 18.00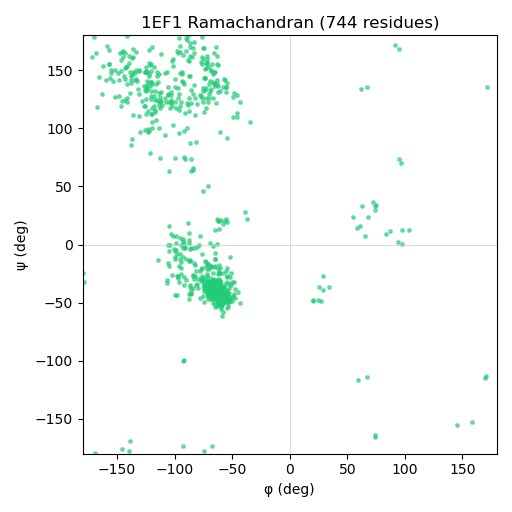 164 ASN B C 1
ATOM 4429 O O . ASN C 1 161 ? 3.994 106.615 36.901 1.00 21.15 164 ASN B O 1
ATOM 4434 N N . LYS C 1 162 ? 2.623 107.471 38.507 1.00 25.08 165 LYS B N 1
ATOM 4435 C CA . LYS C 1 162 ? 2.451 106.231 39.210 1.00 27.90 165 LYS B CA 1
ATOM 4436 C C . LYS C 1 162 ? 1.997 105.122 38.262 1.00 24.97 165 LYS B C 1
ATOM 4437 O O . LYS C 1 162 ? 2.564 104.048 38.215 1.00 22.29 165 LYS B O 1
ATOM 4443 N N . ASP C 1 163 ? 1.014 105.403 37.441 1.00 27.83 166 ASP B N 1
ATOM 4444 C CA . ASP C 1 163 ? 0.509 104.381 36.545 1.00 27.57 166 ASP B CA 1
ATOM 4445 C C . ASP C 1 163 ? 1.516 103.925 35.519 1.00 29.40 166 ASP B C 1
ATOM 4446 O O . ASP C 1 163 ? 1.616 102.725 35.267 1.00 26.41 166 ASP B O 1
ATOM 4451 N N . GLN C 1 164 ? 2.292 104.867 34.967 1.00 25.46 167 GLN B N 1
ATOM 4452 C CA . GLN C 1 164 ? 3.299 104.561 33.954 1.00 24.67 167 GLN B CA 1
ATOM 4453 C C . GLN C 1 164 ? 4.379 103.672 34.617 1.00 20.92 167 GLN B C 1
ATOM 4454 O O . GLN C 1 164 ? 4.813 102.664 34.033 1.00 21.11 167 GLN B O 1
ATOM 4460 N N . TRP C 1 165 ? 4.757 104.031 35.853 1.00 18.24 168 TRP B N 1
ATOM 4461 C CA . TRP C 1 165 ? 5.727 103.246 36.579 1.00 24.35 168 TRP B CA 1
ATOM 4462 C C . TRP C 1 165 ? 5.226 101.789 36.804 1.00 20.52 168 TRP B C 1
ATOM 4463 O O . TRP C 1 165 ? 5.965 100.820 36.574 1.00 23.72 168 TRP B O 1
ATOM 4474 N N . GLU C 1 166 ? 3.963 101.639 37.203 1.00 21.16 169 GLU B N 1
ATOM 4475 C CA . GLU C 1 166 ? 3.383 100.310 37.419 1.00 19.53 169 GLU B CA 1
ATOM 4476 C C . GLU C 1 166 ? 3.340 99.470 36.151 1.00 22.21 169 GLU B C 1
ATOM 4477 O O . GLU C 1 166 ? 3.667 98.291 36.158 1.00 26.31 169 GLU B O 1
ATOM 4483 N N . GLU C 1 167 ? 3.047 100.118 35.029 1.00 22.59 170 GLU B N 1
ATOM 4484 C CA . GLU C 1 167 ? 2.977 99.448 33.743 1.00 21.67 170 GLU B CA 1
ATOM 4485 C C . GLU C 1 167 ? 4.340 98.956 33.289 1.00 21.41 170 GLU B C 1
ATOM 4486 O O . GLU C 1 167 ? 4.452 97.903 32.655 1.00 23.76 170 GLU B O 1
ATOM 4492 N N . ARG C 1 168 ? 5.358 99.793 33.510 1.00 20.00 171 ARG B N 1
ATOM 4493 C CA . ARG C 1 168 ? 6.715 99.468 33.080 1.00 16.70 171 ARG B CA 1
ATOM 4494 C C . ARG C 1 168 ? 7.228 98.317 33.914 1.00 19.16 171 ARG B C 1
ATOM 4495 O O . ARG C 1 168 ? 7.787 97.354 33.376 1.00 19.74 171 ARG B O 1
ATOM 4503 N N . ILE C 1 169 ? 6.928 98.385 35.213 1.00 18.73 172 ILE B N 1
ATOM 4504 C CA . ILE C 1 169 ? 7.340 97.366 36.177 1.00 21.59 172 ILE B CA 1
ATOM 4505 C C . ILE C 1 169 ? 6.614 96.042 35.953 1.00 23.67 172 ILE B C 1
ATOM 4506 O O . ILE C 1 169 ? 7.217 94.961 36.106 1.00 21.27 172 ILE B O 1
ATOM 4511 N N . GLN C 1 170 ? 5.376 96.130 35.464 1.00 18.70 173 GLN B N 1
ATOM 4512 C CA . GLN C 1 170 ? 4.557 94.934 35.184 1.00 15.40 173 GLN B CA 1
ATOM 4513 C C . GLN C 1 170 ? 5.175 94.187 34.015 1.00 13.85 173 GLN B C 1
ATOM 4514 O O . GLN C 1 170 ? 5.184 92.960 33.972 1.00 20.02 173 GLN B O 1
ATOM 4520 N N . VAL C 1 171 ? 5.752 94.915 33.076 1.00 16.19 174 VAL B N 1
ATOM 4521 C CA . VAL C 1 171 ? 6.367 94.236 31.961 1.00 23.13 174 VAL B CA 1
ATOM 4522 C C . VAL C 1 171 ? 7.526 93.394 32.460 1.00 21.53 174 VAL B C 1
ATOM 4523 O O . VAL C 1 171 ? 7.672 92.223 32.085 1.00 18.97 174 VAL B O 1
ATOM 4527 N N . TRP C 1 172 ? 8.294 93.973 33.379 1.00 18.83 175 TRP B N 1
ATOM 4528 C CA . TRP C 1 172 ? 9.440 93.306 33.951 1.00 13.69 175 TRP B CA 1
ATOM 4529 C C . TRP C 1 172 ? 9.051 92.174 34.858 1.00 15.80 175 TRP B C 1
ATOM 4530 O O . TRP C 1 172 ? 9.753 91.139 34.877 1.00 19.63 175 TRP B O 1
ATOM 4541 N N . HIS C 1 173 ? 7.969 92.368 35.628 1.00 14.18 176 HIS B N 1
ATOM 4542 C CA . HIS C 1 173 ? 7.431 91.317 36.526 1.00 20.76 176 HIS B CA 1
ATOM 4543 C C . HIS C 1 173 ? 7.186 90.086 35.647 1.00 24.11 176 HIS B C 1
ATOM 4544 O O . HIS C 1 173 ? 7.650 88.978 35.938 1.00 16.08 176 HIS B O 1
ATOM 4551 N N . GLU C 1 174 ? 6.407 90.329 34.587 1.00 25.15 177 GLU B N 1
ATOM 4552 C CA . GLU C 1 174 ? 6.012 89.334 33.592 1.00 25.36 177 GLU B CA 1
ATOM 4553 C C . GLU C 1 174 ? 7.228 88.601 33.006 1.00 25.16 177 GLU B C 1
ATOM 4554 O O . GLU C 1 174 ? 7.172 87.392 32.714 1.00 27.38 177 GLU B O 1
ATOM 4560 N N . GLU C 1 175 ? 8.339 89.329 32.872 1.00 22.49 178 GLU B N 1
ATOM 4561 C CA . GLU C 1 175 ? 9.593 88.775 32.341 1.00 20.19 178 GLU B CA 1
ATOM 4562 C C . GLU C 1 175 ? 10.242 87.632 33.151 1.00 17.43 178 GLU B C 1
ATOM 4563 O O . GLU C 1 175 ? 10.863 86.714 32.570 1.00 20.24 178 GLU B O 1
ATOM 4569 N N . HIS C 1 176 ? 10.029 87.671 34.469 1.00 17.90 179 HIS B N 1
ATOM 4570 C CA . HIS C 1 176 ? 10.570 86.719 35.406 1.00 20.93 179 HIS B CA 1
ATOM 4571 C C . HIS C 1 176 ? 9.676 85.526 35.553 1.00 20.94 179 HIS B C 1
ATOM 4572 O O . HIS C 1 176 ? 9.886 84.747 36.478 1.00 19.43 179 HIS B O 1
ATOM 4579 N N . ARG C 1 177 ? 8.665 85.410 34.688 1.00 24.86 180 ARG B N 1
ATOM 4580 C CA . ARG C 1 177 ? 7.704 84.297 34.740 1.00 26.06 180 ARG B CA 1
ATOM 4581 C C . ARG C 1 177 ? 8.418 82.954 34.911 1.00 25.19 180 ARG B C 1
ATOM 4582 O O . ARG C 1 177 ? 9.411 82.658 34.221 1.00 25.52 180 ARG B O 1
ATOM 4590 N N . GLY C 1 178 ? 7.956 82.202 35.908 1.00 25.78 181 GLY B N 1
ATOM 4591 C CA . GLY C 1 178 ? 8.539 80.906 36.227 1.00 30.86 181 GLY B CA 1
ATOM 4592 C C . GLY C 1 178 ? 9.611 80.869 37.312 1.00 30.94 181 GLY B C 1
ATOM 4593 O O . GLY C 1 178 ? 9.990 79.814 37.822 1.00 26.94 181 GLY B O 1
ATOM 4602 N N . LEU C 1 180 ? 10.993 81.008 40.899 1.00 22.17 183 LEU B N 1
ATOM 4603 C CA . LEU C 1 180 ? 10.438 80.847 42.240 1.00 19.34 183 LEU B CA 1
ATOM 4604 C C . LEU C 1 180 ? 10.692 82.074 43.057 1.00 23.14 183 LEU B C 1
ATOM 4605 O O . LEU C 1 180 ? 11.631 82.837 42.754 1.00 23.18 183 LEU B O 1
ATOM 4610 N N . ARG C 1 181 ? 9.859 82.268 44.078 1.00 23.96 184 ARG B N 1
ATOM 4611 C CA . ARG C 1 181 ? 9.931 83.425 44.970 1.00 29.14 184 ARG B CA 1
ATOM 4612 C C . ARG C 1 181 ? 11.287 83.564 45.666 1.00 29.71 184 ARG B C 1
ATOM 4613 O O . ARG C 1 181 ? 11.832 84.662 45.741 1.00 33.04 184 ARG B O 1
ATOM 4621 N N . GLU C 1 182 ? 11.836 82.431 46.107 1.00 28.75 185 GLU B N 1
ATOM 4622 C CA . GLU C 1 182 ? 13.148 82.319 46.782 1.00 25.25 185 GLU B CA 1
ATOM 4623 C C . GLU C 1 182 ? 14.296 82.670 45.822 1.00 23.38 185 GLU B C 1
ATOM 4624 O O . GLU C 1 182 ? 15.357 83.117 46.247 1.00 21.10 185 GLU B O 1
ATOM 4630 N N . ASP C 1 183 ? 14.124 82.347 44.542 1.00 21.88 186 ASP B N 1
ATOM 4631 C CA . ASP C 1 183 ? 15.144 82.667 43.557 1.00 23.97 186 ASP B CA 1
ATOM 4632 C C . ASP C 1 183 ? 15.155 84.157 43.173 1.00 20.68 186 ASP B C 1
ATOM 4633 O O . ASP C 1 183 ? 16.219 84.692 42.749 1.00 20.41 186 ASP B O 1
ATOM 4638 N N . ALA C 1 184 ? 13.980 84.804 43.296 1.00 18.55 187 ALA B N 1
ATOM 4639 C CA . ALA C 1 184 ? 13.832 86.235 43.005 1.00 15.72 187 ALA B CA 1
ATOM 4640 C C . ALA C 1 184 ? 14.524 87.000 44.160 1.00 15.89 187 ALA B C 1
ATOM 4641 O O . ALA C 1 184 ? 15.248 87.979 43.944 1.00 19.53 187 ALA B O 1
ATOM 4643 N N . VAL C 1 185 ? 14.334 86.506 45.371 1.00 13.02 188 VAL B N 1
ATOM 4644 C CA . VAL C 1 185 ? 14.950 87.078 46.563 1.00 16.71 188 VAL B CA 1
ATOM 4645 C C . VAL C 1 185 ? 16.482 86.972 46.422 1.00 17.72 188 VAL B C 1
ATOM 4646 O O . VAL C 1 185 ? 17.202 87.934 46.604 1.00 15.07 188 VAL B O 1
ATOM 4650 N N . LEU C 1 186 ? 16.976 85.798 46.059 1.00 17.30 189 LEU B N 1
ATOM 4651 C CA . LEU C 1 186 ? 18.412 85.608 45.913 1.00 18.70 189 LEU B CA 1
ATOM 4652 C C . LEU C 1 186 ? 18.985 86.438 44.734 1.00 23.29 189 LEU B C 1
ATOM 4653 O O . LEU C 1 186 ? 20.054 87.041 44.847 1.00 17.90 189 LEU B O 1
ATOM 4658 N N . GLU C 1 187 ? 18.279 86.476 43.606 1.00 26.06 190 GLU B N 1
ATOM 4659 C CA . GLU C 1 187 ? 18.746 87.273 42.464 1.00 23.25 190 GLU B CA 1
ATOM 4660 C C . GLU C 1 187 ? 18.835 88.762 42.838 1.00 21.53 190 GLU B C 1
ATOM 4661 O O . GLU C 1 187 ? 19.756 89.464 42.415 1.00 17.81 190 GLU B O 1
ATOM 4667 N N . TYR C 1 188 ? 17.862 89.224 43.624 1.00 17.37 191 TYR B N 1
ATOM 4668 C CA . TYR C 1 188 ? 17.821 90.600 44.125 1.00 16.66 191 TYR B CA 1
ATOM 4669 C C . TYR C 1 188 ? 19.095 90.888 44.936 1.00 19.96 191 TYR B C 1
ATOM 4670 O O . TYR C 1 188 ? 19.782 91.885 44.685 1.00 13.80 191 TYR B O 1
ATOM 4679 N N . LEU C 1 189 ? 19.389 90.014 45.916 1.00 20.69 192 LEU B N 1
ATOM 4680 C CA . LEU C 1 189 ? 20.561 90.132 46.801 1.00 18.72 192 LEU B CA 1
ATOM 4681 C C . LEU C 1 189 ? 21.902 90.037 46.016 1.00 15.36 192 LEU B C 1
ATOM 4682 O O . LEU C 1 189 ? 22.859 90.744 46.344 1.00 12.63 192 LEU B O 1
ATOM 4687 N N . LYS C 1 190 ? 21.954 89.205 44.964 1.00 12.87 193 LYS B N 1
ATOM 4688 C CA . LYS C 1 190 ? 23.173 89.062 44.158 1.00 19.30 193 LYS B CA 1
ATOM 4689 C C . LYS C 1 190 ? 23.484 90.360 43.432 1.00 17.98 193 LYS B C 1
ATOM 4690 O O . LYS C 1 190 ? 24.629 90.752 43.335 1.00 17.29 193 LYS B O 1
ATOM 4696 N N . ILE C 1 191 ? 22.450 91.071 43.000 1.00 11.69 194 ILE B N 1
ATOM 4697 C CA . ILE C 1 191 ? 22.659 92.325 42.307 1.00 12.62 194 ILE B CA 1
ATOM 4698 C C . ILE C 1 191 ? 22.987 93.420 43.329 1.00 10.22 194 ILE B C 1
ATOM 4699 O O . ILE C 1 191 ? 23.939 94.191 43.156 1.00 9.98 194 ILE B O 1
ATOM 4704 N N . ALA C 1 192 ? 22.196 93.463 44.412 1.00 12.78 195 ALA B N 1
ATOM 4705 C CA . ALA C 1 192 ? 22.384 94.451 45.450 1.00 13.14 195 ALA B CA 1
ATOM 4706 C C . ALA C 1 192 ? 23.778 94.389 46.117 1.00 16.26 195 ALA B C 1
ATOM 4707 O O . ALA C 1 192 ? 24.342 95.431 46.432 1.00 15.92 195 ALA B O 1
ATOM 4709 N N . GLN C 1 193 ? 24.348 93.198 46.330 1.00 16.01 196 GLN B N 1
ATOM 4710 C CA . GLN C 1 193 ? 25.633 93.155 47.011 1.00 16.49 196 GLN B CA 1
ATOM 4711 C C . GLN C 1 193 ? 26.797 93.797 46.275 1.00 15.16 196 GLN B C 1
ATOM 4712 O O . GLN C 1 193 ? 27.837 94.049 46.891 1.00 19.40 196 GLN B O 1
ATOM 4718 N N . ASP C 1 194 ? 26.612 94.100 44.985 1.00 14.97 197 ASP B N 1
ATOM 4719 C CA . ASP C 1 194 ? 27.647 94.754 44.148 1.00 17.32 197 ASP B CA 1
ATOM 4720 C C . ASP C 1 194 ? 27.649 96.275 44.225 1.00 15.99 197 ASP B C 1
ATOM 4721 O O . ASP C 1 194 ? 28.551 96.935 43.715 1.00 14.97 197 ASP B O 1
ATOM 4726 N N . LEU C 1 195 ? 26.588 96.828 44.788 1.00 12.09 198 LEU B N 1
ATOM 4727 C CA . LEU C 1 195 ? 26.484 98.256 44.970 1.00 15.48 198 LEU B CA 1
ATOM 4728 C C . LEU C 1 195 ? 27.592 98.694 45.911 1.00 16.05 198 LEU B C 1
ATOM 4729 O O . LEU C 1 195 ? 27.901 98.042 46.917 1.00 14.04 198 LEU B O 1
ATOM 4734 N N . GLU C 1 196 ? 28.187 99.821 45.558 1.00 15.02 199 GLU B N 1
ATOM 4735 C CA . GLU C 1 196 ? 29.283 100.410 46.316 1.00 12.78 199 GLU B CA 1
ATOM 4736 C C . GLU C 1 196 ? 29.032 100.654 47.785 1.00 17.78 199 GLU B C 1
ATOM 4737 O O . GLU C 1 196 ? 29.920 100.428 48.595 1.00 20.13 199 GLU B O 1
ATOM 4751 N N . TYR C 1 198 ? 26.627 99.149 49.529 1.00 13.16 201 TYR B N 1
ATOM 4752 C CA . TYR C 1 198 ? 26.063 97.959 50.176 1.00 16.42 201 TYR B CA 1
ATOM 4753 C C . TYR C 1 198 ? 26.949 97.420 51.323 1.00 16.09 201 TYR B C 1
ATOM 4754 O O . TYR C 1 198 ? 28.161 97.321 51.177 1.00 16.01 201 TYR B O 1
ATOM 4763 N N . GLY C 1 199 ? 26.335 97.106 52.455 1.00 12.63 202 GLY B N 1
ATOM 4764 C CA . GLY C 1 199 ? 27.059 96.520 53.568 1.00 13.93 202 GLY B CA 1
ATOM 4765 C C . GLY C 1 199 ? 28.116 97.378 54.253 1.00 17.47 202 GLY B C 1
ATOM 4766 O O . GLY C 1 199 ? 28.829 96.890 55.131 1.00 19.14 202 GLY B O 1
ATOM 4767 N N . VAL C 1 200 ? 28.203 98.657 53.896 1.00 22.06 203 VAL B N 1
ATOM 4768 C CA . VAL C 1 200 ? 29.175 99.535 54.529 1.00 15.99 203 VAL B CA 1
ATOM 4769 C C . VAL C 1 200 ? 28.620 100.354 55.690 1.00 16.61 203 VAL B C 1
ATOM 4770 O O . VAL C 1 200 ? 27.581 100.976 55.541 1.00 16.30 203 VAL B O 1
ATOM 4774 N N . ASN C 1 201 ? 29.324 100.323 56.834 1.00 12.67 204 ASN B N 1
ATOM 4775 C CA . ASN C 1 201 ? 28.998 101.127 58.038 1.00 15.06 204 ASN B CA 1
ATOM 4776 C C . ASN C 1 201 ? 29.901 102.361 57.866 1.00 16.94 204 ASN B C 1
ATOM 4777 O O . ASN C 1 201 ? 31.151 102.240 57.893 1.00 14.72 204 ASN B O 1
ATOM 4782 N N . TYR C 1 202 ? 29.275 103.532 57.775 1.00 12.99 205 TYR B N 1
ATOM 4783 C CA . TYR C 1 202 ? 29.983 104.786 57.543 1.00 15.22 205 TYR B CA 1
ATOM 4784 C C . TYR C 1 202 ? 30.022 105.591 58.801 1.00 14.51 205 TYR B C 1
ATOM 4785 O O . TYR C 1 202 ? 29.017 105.724 59.453 1.00 18.67 205 TYR B O 1
ATOM 4794 N N . PHE C 1 203 ? 31.196 106.148 59.100 1.00 18.08 206 PHE B N 1
ATOM 4795 C CA . PHE C 1 203 ? 31.416 106.975 60.275 1.00 15.59 206 PHE B CA 1
ATOM 4796 C C . PHE C 1 203 ? 32.139 108.263 59.926 1.00 20.10 206 PHE B C 1
ATOM 4797 O O . PHE C 1 203 ? 33.069 108.286 59.114 1.00 18.15 206 PHE B O 1
ATOM 4805 N N . SER C 1 204 ? 31.622 109.363 60.454 1.00 19.45 207 SER B N 1
ATOM 4806 C CA . SER C 1 204 ? 32.255 110.630 60.239 1.00 24.09 207 SER B CA 1
ATOM 4807 C C . SER C 1 204 ? 33.530 110.707 61.130 1.00 28.26 207 SER B C 1
ATOM 4808 O O . SER C 1 204 ? 33.486 110.481 62.357 1.00 24.97 207 SER B O 1
ATOM 4811 N N . ILE C 1 205 ? 34.661 110.935 60.462 1.00 24.19 208 ILE B N 1
ATOM 4812 C CA . ILE C 1 205 ? 35.966 111.018 61.092 1.00 24.49 208 ILE B CA 1
ATOM 4813 C C . ILE C 1 205 ? 36.880 112.183 60.566 1.00 21.39 208 ILE B C 1
ATOM 4814 O O . ILE C 1 205 ? 36.632 112.782 59.508 1.00 18.16 208 ILE B O 1
ATOM 4819 N N . LYS C 1 206 ? 37.894 112.552 61.353 1.00 19.90 209 LYS B N 1
ATOM 4820 C CA . LYS C 1 206 ? 38.828 113.603 60.940 1.00 19.74 209 LYS B CA 1
ATOM 4821 C C . LYS C 1 206 ? 40.244 113.066 61.015 1.00 26.78 209 LYS B C 1
ATOM 4822 O O . LYS C 1 206 ? 40.530 112.154 61.812 1.00 25.47 209 LYS B O 1
ATOM 4828 N N . ASN C 1 207 ? 41.107 113.563 60.124 1.00 27.83 210 ASN B N 1
ATOM 4829 C CA . ASN C 1 207 ? 42.534 113.218 60.169 1.00 31.60 210 ASN B CA 1
ATOM 4830 C C . ASN C 1 207 ? 43.263 114.249 61.106 1.00 28.53 210 ASN B C 1
ATOM 4831 O O . ASN C 1 207 ? 42.609 115.092 61.729 1.00 23.49 210 ASN B O 1
ATOM 4836 N N . LYS C 1 208 ? 44.571 114.118 61.299 1.00 33.77 211 LYS B N 1
ATOM 4837 C CA . LYS C 1 208 ? 45.321 115.069 62.158 1.00 32.72 211 LYS B CA 1
ATOM 4838 C C . LYS C 1 208 ? 45.011 116.549 61.868 1.00 28.84 211 LYS B C 1
ATOM 4839 O O . LYS C 1 208 ? 44.738 117.305 62.783 1.00 33.39 211 LYS B O 1
ATOM 4845 N N . LYS C 1 209 ? 44.990 116.943 60.596 1.00 31.54 212 LYS B N 1
ATOM 4846 C CA . LYS C 1 209 ? 44.723 118.333 60.232 1.00 32.44 212 LYS B CA 1
ATOM 4847 C C . LYS C 1 209 ? 43.261 118.789 60.282 1.00 31.55 212 LYS B C 1
ATOM 4848 O O . LYS C 1 209 ? 42.942 119.921 59.881 1.00 34.81 212 LYS B O 1
ATOM 4854 N N . GLY C 1 210 ? 42.381 117.927 60.788 1.00 29.60 213 GLY B N 1
ATOM 4855 C CA . GLY C 1 210 ? 40.979 118.285 60.899 1.00 26.77 213 GLY B CA 1
ATOM 4856 C C . GLY C 1 210 ? 40.120 118.104 59.661 1.00 26.95 213 GLY B C 1
ATOM 4857 O O . GLY C 1 210 ? 38.997 118.582 59.654 1.00 26.45 213 GLY B O 1
ATOM 4858 N N . SER C 1 211 ? 40.622 117.464 58.606 1.00 26.51 214 SER B N 1
ATOM 4859 C CA . SER C 1 211 ? 39.783 117.250 57.424 1.00 24.27 214 SER B CA 1
ATOM 4860 C C . SER C 1 211 ? 38.645 116.300 57.782 1.00 24.50 214 SER B C 1
ATOM 4861 O O . SER C 1 211 ? 38.831 115.316 58.514 1.00 25.58 214 SER B O 1
ATOM 4864 N N . GLU C 1 212 ? 37.472 116.616 57.255 1.00 22.98 215 GLU B N 1
ATOM 4865 C CA . GLU C 1 212 ? 36.258 115.838 57.452 1.00 26.04 215 GLU B CA 1
ATOM 4866 C C . GLU C 1 212 ? 36.217 114.718 56.391 1.00 18.21 215 GLU B C 1
ATOM 4867 O O . GLU C 1 212 ? 36.284 114.969 55.185 1.00 20.65 215 GLU B O 1
ATOM 4873 N N . LEU C 1 213 ? 36.150 113.475 56.844 1.00 24.43 216 LEU B N 1
ATOM 4874 C CA . LEU C 1 213 ? 36.174 112.322 55.929 1.00 25.32 216 LEU B CA 1
ATOM 4875 C C . LEU C 1 213 ? 35.216 111.236 56.427 1.00 21.34 216 LEU B C 1
ATOM 4876 O O . LEU C 1 213 ? 34.554 111.436 57.449 1.00 19.40 216 LEU B O 1
ATOM 4881 N N . TRP C 1 214 ? 35.114 110.120 55.691 1.00 17.59 217 TRP B N 1
ATOM 4882 C CA . TRP C 1 214 ? 34.257 109.000 56.123 1.00 17.25 217 TRP B CA 1
ATOM 4883 C C . TRP C 1 214 ? 35.062 107.738 56.297 1.00 16.25 217 TRP B C 1
ATOM 4884 O O . TRP C 1 214 ? 35.900 107.408 55.454 1.00 20.13 217 TRP B O 1
ATOM 4895 N N . LEU C 1 215 ? 34.866 107.058 57.411 1.00 14.15 218 LEU B N 1
ATOM 4896 C CA . LEU C 1 215 ? 35.484 105.770 57.534 1.00 14.43 218 LEU B CA 1
ATOM 4897 C C . LEU C 1 215 ? 34.337 104.803 57.195 1.00 18.55 218 LEU B C 1
ATOM 4898 O O . LEU C 1 215 ? 33.197 104.980 57.650 1.00 17.05 218 LEU B O 1
ATOM 4903 N N . GLY C 1 216 ? 34.644 103.803 56.377 1.00 18.34 219 GLY B N 1
ATOM 4904 C CA . GLY C 1 216 ? 33.681 102.753 56.078 1.00 15.75 219 GLY B CA 1
ATOM 4905 C C . GLY C 1 216 ? 34.213 101.411 56.637 1.00 17.72 219 GLY B C 1
ATOM 4906 O O . GLY C 1 216 ? 35.387 101.059 56.418 1.00 14.65 219 GLY B O 1
ATOM 4907 N N . VAL C 1 217 ? 33.410 100.755 57.4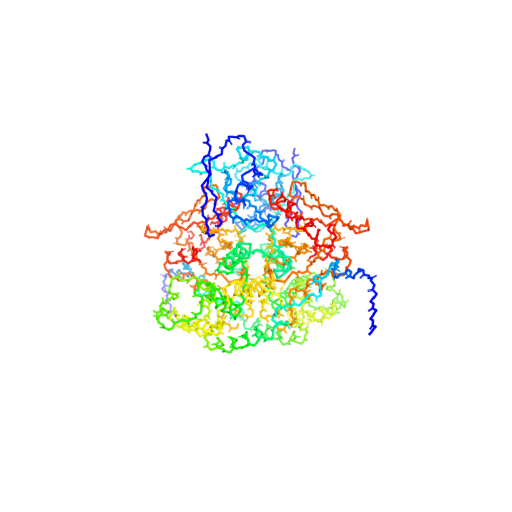83 1.00 16.42 220 VAL B N 1
ATOM 4908 C CA . VAL C 1 217 ? 33.716 99.433 58.037 1.00 18.47 220 VAL B CA 1
ATOM 4909 C C . VAL C 1 217 ? 32.724 98.411 57.419 1.00 15.82 220 VAL B C 1
ATOM 4910 O O . VAL C 1 217 ? 31.490 98.554 57.511 1.00 15.79 220 VAL B O 1
ATOM 4914 N N . ASP C 1 218 ? 33.257 97.426 56.726 1.00 16.08 221 ASP B N 1
ATOM 4915 C CA . ASP C 1 218 ? 32.417 96.402 56.175 1.00 18.57 221 ASP B CA 1
ATOM 4916 C C . ASP C 1 218 ? 33.016 95.015 56.319 1.00 18.54 221 ASP B C 1
ATOM 4917 O O . ASP C 1 218 ? 34.053 94.856 57.005 1.00 20.08 221 ASP B O 1
ATOM 4922 N N . ALA C 1 219 ? 32.420 94.032 55.636 1.00 16.75 222 ALA B N 1
ATOM 4923 C CA . ALA C 1 219 ? 32.893 92.642 55.739 1.00 21.26 222 ALA B CA 1
ATOM 4924 C C . ALA C 1 219 ? 34.315 92.430 55.248 1.00 22.04 222 ALA B C 1
ATOM 4925 O O . ALA C 1 219 ? 34.993 91.515 55.709 1.00 23.41 222 ALA B O 1
ATOM 4927 N N . LEU C 1 220 ? 34.781 93.292 54.351 1.00 23.93 223 LEU B N 1
ATOM 4928 C CA . LEU C 1 220 ? 36.106 93.120 53.750 1.00 25.58 223 LEU B CA 1
ATOM 4929 C C . LEU C 1 220 ? 37.253 93.977 54.206 1.00 23.53 223 LEU B C 1
ATOM 4930 O O . LEU C 1 220 ? 38.357 93.823 53.701 1.00 28.48 223 LEU B O 1
ATOM 4935 N N . GLY C 1 221 ? 37.021 94.875 55.148 1.00 15.90 224 GLY B N 1
ATOM 4936 C CA . GLY C 1 221 ? 38.096 95.739 55.611 1.00 19.28 224 GLY B CA 1
ATOM 4937 C C . GLY C 1 221 ? 37.666 97.131 55.993 1.00 23.23 224 GLY B C 1
ATOM 4938 O O . GLY C 1 221 ? 36.489 97.348 56.302 1.00 17.32 224 GLY B O 1
ATOM 4939 N N . LEU C 1 222 ? 38.613 98.071 55.932 1.00 21.57 225 LEU B N 1
ATOM 4940 C CA . LEU C 1 222 ? 38.392 99.471 56.319 1.00 18.63 225 LEU B CA 1
ATOM 4941 C C . LEU C 1 222 ? 38.655 100.336 55.096 1.00 19.11 225 LEU B C 1
ATOM 4942 O O . LEU C 1 222 ? 39.626 100.126 54.382 1.00 16.84 225 LEU B O 1
ATOM 4947 N N . ASN C 1 223 ? 37.817 101.334 54.874 1.00 16.73 226 ASN B N 1
ATOM 4948 C CA . ASN C 1 223 ? 37.971 102.192 53.713 1.00 17.17 226 ASN B CA 1
ATOM 4949 C C . ASN C 1 223 ? 37.824 103.617 54.132 1.00 17.23 226 ASN B C 1
ATOM 4950 O O . ASN C 1 223 ? 37.016 103.918 55.000 1.00 17.21 226 ASN B O 1
ATOM 4955 N N . ILE C 1 224 ? 38.547 104.499 53.446 1.00 12.17 227 ILE B N 1
ATOM 4956 C CA . ILE C 1 224 ? 38.471 105.911 53.731 1.00 12.93 227 ILE B CA 1
ATOM 4957 C C . ILE C 1 224 ? 37.830 106.600 52.501 1.00 13.68 227 ILE B C 1
ATOM 4958 O O . ILE C 1 224 ? 38.260 106.401 51.342 1.00 11.17 227 ILE B O 1
ATOM 4963 N N . TYR C 1 225 ? 36.811 107.427 52.751 1.00 16.36 228 TYR B N 1
ATOM 4964 C CA . TYR C 1 225 ? 36.135 108.157 51.665 1.00 17.77 228 TYR B CA 1
ATOM 4965 C C . TYR C 1 225 ? 36.284 109.685 51.859 1.00 19.55 228 TYR B C 1
ATOM 4966 O O . TYR C 1 225 ? 36.565 110.216 52.957 1.00 18.31 228 TYR B O 1
ATOM 4975 N N . GLU C 1 226 ? 36.240 110.341 50.717 1.00 17.06 229 GLU B N 1
ATOM 4976 C CA . GLU C 1 226 ? 36.231 111.771 50.604 1.00 21.74 229 GLU B CA 1
ATOM 4977 C C . GLU C 1 226 ? 34.833 112.122 51.192 1.00 20.98 229 GLU B C 1
ATOM 4978 O O . GLU C 1 226 ? 33.932 111.275 51.169 1.00 19.51 229 GLU B O 1
ATOM 4984 N N . GLN C 1 227 ? 34.685 113.309 51.799 1.00 22.32 230 GLN B N 1
ATOM 4985 C CA . GLN C 1 227 ? 33.418 113.723 52.420 1.00 19.12 230 GLN B CA 1
ATOM 4986 C C . GLN C 1 227 ? 32.184 113.668 51.516 1.00 18.04 230 GLN B C 1
ATOM 4987 O O . GLN C 1 227 ? 31.099 113.343 51.986 1.00 19.48 230 GLN B O 1
ATOM 4993 N N . ASN C 1 228 ? 32.368 114.065 50.249 1.00 18.62 231 ASN B N 1
ATOM 4994 C CA . ASN C 1 228 ? 31.306 114.125 49.253 1.00 17.40 231 ASN B CA 1
ATOM 4995 C C . ASN C 1 228 ? 31.066 112.891 48.421 1.00 18.26 231 ASN B C 1
ATOM 4996 O O . ASN C 1 228 ? 30.065 112.811 47.718 1.00 24.77 231 ASN B O 1
ATOM 5001 N N . ASP C 1 229 ? 31.990 111.940 48.466 1.00 18.37 232 ASP B N 1
ATOM 5002 C CA . ASP C 1 229 ? 31.832 110.738 47.650 1.00 18.03 232 ASP B CA 1
ATOM 5003 C C . ASP C 1 229 ? 31.841 109.441 48.522 1.00 22.23 232 ASP B C 1
ATOM 5004 O O . ASP C 1 229 ? 32.897 108.944 48.891 1.00 15.85 232 ASP B O 1
ATOM 5009 N N . ARG C 1 230 ? 30.656 108.906 48.857 1.00 16.55 233 ARG B N 1
ATOM 5010 C CA . ARG C 1 230 ? 30.607 107.651 49.630 1.00 18.34 233 ARG B CA 1
ATOM 5011 C C . ARG C 1 230 ? 30.503 106.390 48.733 1.00 11.91 233 ARG B C 1
ATOM 5012 O O . ARG C 1 230 ? 30.382 105.288 49.246 1.00 13.72 233 ARG B O 1
ATOM 5020 N N . LEU C 1 231 ? 30.570 106.543 47.408 1.00 10.03 234 LEU B N 1
ATOM 5021 C CA . LEU C 1 231 ? 30.532 105.404 46.512 1.00 11.78 234 LEU B CA 1
ATOM 5022 C C . LEU C 1 231 ? 31.940 104.831 46.277 1.00 17.89 234 LEU B C 1
ATOM 5023 O O . LEU C 1 231 ? 32.165 103.643 46.384 1.00 20.81 234 LEU B O 1
ATOM 5028 N N . THR C 1 232 ? 32.903 105.710 46.085 1.00 11.13 235 THR B N 1
ATOM 5029 C CA . THR C 1 232 ? 34.262 105.297 45.722 1.00 17.78 235 THR B CA 1
ATOM 5030 C C . THR C 1 232 ? 35.259 105.734 46.748 1.00 16.38 235 THR B C 1
ATOM 5031 O O . THR C 1 232 ? 35.606 106.911 46.887 1.00 19.92 235 THR B O 1
ATOM 5035 N N . PRO C 1 233 ? 35.705 104.766 47.521 1.00 13.66 236 PRO B N 1
ATOM 5036 C CA . PRO C 1 233 ? 36.669 104.988 48.569 1.00 16.57 236 PRO B CA 1
ATOM 5037 C C . PRO C 1 233 ? 38.011 105.350 47.910 1.00 16.98 236 PRO B C 1
ATOM 5038 O O . PRO C 1 233 ? 38.285 104.975 46.774 1.00 13.77 236 PRO B O 1
ATOM 5042 N N . LYS C 1 234 ? 38.804 106.167 48.600 1.00 20.73 237 LYS B N 1
ATOM 5043 C CA . LYS C 1 234 ? 40.096 106.584 48.103 1.00 14.90 237 LYS B CA 1
ATOM 5044 C C . LYS C 1 234 ? 41.262 105.720 48.645 1.00 16.97 237 LYS B C 1
ATOM 5045 O O . LYS C 1 234 ? 42.252 105.484 47.934 1.00 13.40 237 LYS B O 1
ATOM 5051 N N . ILE C 1 235 ? 41.122 105.218 49.867 1.00 15.60 238 ILE B N 1
ATOM 5052 C CA . ILE C 1 235 ? 42.177 104.420 50.541 1.00 18.99 238 ILE B CA 1
ATOM 5053 C C . ILE C 1 235 ? 41.549 103.245 51.213 1.00 16.22 238 ILE B C 1
ATOM 5054 O O . ILE C 1 235 ? 40.418 103.342 51.655 1.00 16.03 238 ILE B O 1
ATOM 5059 N N . GLY C 1 236 ? 42.267 102.128 51.253 1.00 15.14 239 GLY B N 1
ATOM 5060 C CA . GLY C 1 236 ? 41.729 100.956 51.899 1.00 15.97 239 GLY B CA 1
ATOM 5061 C C . GLY C 1 236 ? 42.757 100.102 52.568 1.00 14.77 239 GLY B C 1
ATOM 5062 O O . GLY C 1 236 ? 43.922 100.130 52.176 1.00 10.82 239 GLY B O 1
ATOM 5063 N N . PHE C 1 237 ? 42.329 99.436 53.636 1.00 19.19 240 PHE B N 1
ATOM 5064 C CA . PHE C 1 237 ? 43.180 98.544 54.434 1.00 17.39 240 PHE B CA 1
ATOM 5065 C C . PHE C 1 237 ? 42.493 97.200 54.518 1.00 21.89 240 PHE B C 1
ATOM 5066 O O . PHE C 1 237 ? 41.313 97.127 54.831 1.00 19.34 240 PHE B O 1
ATOM 5074 N N . PRO C 1 238 ? 43.141 96.148 54.015 1.00 21.52 241 PRO B N 1
ATOM 5075 C CA . PRO C 1 238 ? 42.476 94.846 54.140 1.00 20.99 241 PRO B CA 1
ATOM 5076 C C . PRO C 1 238 ? 42.658 94.398 55.608 1.00 19.75 241 PRO B C 1
ATOM 5077 O O . PRO C 1 238 ? 43.514 94.939 56.317 1.00 22.54 241 PRO B O 1
ATOM 5081 N N . TRP C 1 239 ? 41.845 93.456 56.086 1.00 25.61 242 TRP B N 1
ATOM 5082 C CA . TRP C 1 239 ? 41.928 92.965 57.493 1.00 25.75 242 TRP B CA 1
ATOM 5083 C C . TRP C 1 239 ? 43.304 92.414 57.877 1.00 33.21 242 TRP B C 1
ATOM 5084 O O . TRP C 1 239 ? 43.861 92.774 58.923 1.00 32.08 242 TRP B O 1
ATOM 5095 N N . SER C 1 240 ? 43.893 91.624 56.980 1.00 35.59 243 SER B N 1
ATOM 5096 C CA . SER C 1 240 ? 45.186 91.021 57.248 1.00 38.74 243 SER B CA 1
ATOM 5097 C C . SER C 1 240 ? 46.333 91.998 57.429 1.00 41.61 243 SER B C 1
ATOM 5098 O O . SER C 1 240 ? 47.460 91.558 57.630 1.00 44.31 243 SER B O 1
ATOM 5101 N N . GLU C 1 241 ? 46.064 93.307 57.343 1.00 38.88 244 GLU B N 1
ATOM 5102 C CA . GLU C 1 241 ? 47.116 94.330 57.546 1.00 39.52 244 GLU B CA 1
ATOM 5103 C C . GLU C 1 241 ? 46.987 94.990 58.889 1.00 39.41 244 GLU B C 1
ATOM 5104 O O . GLU C 1 241 ? 47.822 95.849 59.236 1.00 34.18 244 GLU B O 1
ATOM 5110 N N . ILE C 1 242 ? 45.906 94.646 59.597 1.00 33.99 245 ILE B N 1
ATOM 5111 C CA . ILE C 1 242 ? 45.632 95.208 60.908 1.00 32.77 245 ILE B CA 1
ATOM 5112 C C . ILE C 1 242 ? 45.932 94.155 61.960 1.00 30.16 245 ILE B C 1
ATOM 5113 O O . ILE C 1 242 ? 45.457 93.015 61.875 1.00 29.17 245 ILE B O 1
ATOM 5118 N N . ARG C 1 243 ? 46.710 94.557 62.956 1.00 37.32 246 ARG B N 1
ATOM 5119 C CA . ARG C 1 243 ? 47.031 93.677 64.079 1.00 43.62 246 ARG B CA 1
ATOM 5120 C C . ARG C 1 243 ? 46.291 94.077 65.367 1.00 32.74 246 ARG B C 1
ATOM 5121 O O . ARG C 1 243 ? 45.890 93.219 66.114 1.00 33.42 246 ARG B O 1
ATOM 5129 N N . ASN C 1 244 ? 46.010 95.361 65.550 1.00 28.40 247 ASN B N 1
ATOM 5130 C CA . ASN C 1 244 ? 45.354 95.825 66.750 1.00 28.72 247 ASN B CA 1
ATOM 5131 C C . ASN C 1 244 ? 44.633 97.117 66.432 1.00 30.14 247 ASN B C 1
ATOM 5132 O O . ASN C 1 244 ? 45.075 97.897 65.600 1.00 30.95 247 ASN B O 1
ATOM 5137 N N . ILE C 1 245 ? 43.538 97.336 67.154 1.00 32.06 248 ILE B N 1
ATOM 5138 C CA . ILE C 1 245 ? 42.701 98.525 67.052 1.00 30.01 248 ILE B CA 1
ATOM 5139 C C . ILE C 1 245 ? 42.374 98.878 68.465 1.00 31.26 248 ILE B C 1
ATOM 5140 O O . ILE C 1 245 ? 42.157 97.984 69.285 1.00 37.44 248 ILE B O 1
ATOM 5145 N N . SER C 1 246 ? 42.283 100.172 68.741 1.00 30.68 249 SER B N 1
ATOM 5146 C CA . SER C 1 246 ? 41.980 100.654 70.084 1.00 28.04 249 SER B CA 1
ATOM 5147 C C . SER C 1 246 ? 41.657 102.132 70.051 1.00 25.78 249 SER B C 1
ATOM 5148 O O . SER C 1 246 ? 41.909 102.788 69.040 1.00 29.80 249 SER B O 1
ATOM 5151 N N . PHE C 1 247 ? 41.071 102.648 71.129 1.00 26.92 250 PHE B N 1
ATOM 5152 C CA . PHE C 1 247 ? 40.724 104.066 71.207 1.00 33.01 250 PHE B CA 1
ATOM 5153 C C . PHE C 1 247 ? 40.884 104.684 72.575 1.00 38.64 250 PHE B C 1
ATOM 5154 O O . PHE C 1 247 ? 40.714 104.029 73.619 1.00 42.73 250 PHE B O 1
ATOM 5162 N N . ASN C 1 248 ? 41.293 105.944 72.560 1.00 43.72 251 ASN B N 1
ATOM 5163 C CA . ASN C 1 248 ? 41.415 106.686 73.791 1.00 46.95 251 ASN B CA 1
ATOM 5164 C C . ASN C 1 248 ? 40.539 107.930 73.625 1.00 46.79 251 ASN B C 1
ATOM 5165 O O . ASN C 1 248 ? 40.935 108.938 73.011 1.00 43.20 251 ASN B O 1
ATOM 5170 N N . ASP C 1 249 ? 39.323 107.828 74.149 1.00 44.83 252 ASP B N 1
ATOM 5171 C CA . ASP C 1 249 ? 38.345 108.901 74.016 1.00 53.03 252 ASP B CA 1
ATOM 5172 C C . ASP C 1 249 ? 37.926 109.048 72.534 1.00 53.70 252 ASP B C 1
ATOM 5173 O O . ASP C 1 249 ? 37.314 108.121 71.980 1.00 53.56 252 ASP B O 1
ATOM 5178 N N . LYS C 1 250 ? 38.265 110.189 71.913 1.00 52.94 253 LYS B N 1
ATOM 5179 C CA . LYS C 1 250 ? 37.937 110.487 70.504 1.00 45.52 253 LYS B CA 1
ATOM 5180 C C . LYS C 1 250 ? 38.968 109.895 69.568 1.00 41.39 253 LYS B C 1
ATOM 5181 O O . LYS C 1 250 ? 38.677 109.617 68.424 1.00 41.37 253 LYS B O 1
ATOM 5187 N N . LYS C 1 251 ? 40.183 109.721 70.061 1.00 43.66 254 LYS B N 1
ATOM 5188 C CA . LYS C 1 251 ? 41.254 109.166 69.260 1.00 45.19 254 LYS B CA 1
ATOM 5189 C C . LYS C 1 251 ? 41.120 107.652 69.077 1.00 42.70 254 LYS B C 1
ATOM 5190 O O . LYS C 1 251 ? 40.884 106.916 70.034 1.00 39.23 254 LYS B O 1
ATOM 5196 N N . PHE C 1 252 ? 41.316 107.211 67.833 1.00 35.39 255 PHE B N 1
ATOM 5197 C CA . PHE C 1 252 ? 41.256 105.819 67.483 1.00 28.11 255 PHE B CA 1
ATOM 5198 C C . PHE C 1 252 ? 42.582 105.518 66.832 1.00 26.73 255 PHE B C 1
ATOM 5199 O O . PHE C 1 252 ? 43.059 106.296 66.020 1.00 34.81 255 PHE B O 1
ATOM 5207 N N . VAL C 1 253 ? 43.194 104.404 67.204 1.00 28.77 256 VAL B N 1
ATOM 5208 C CA . VAL C 1 253 ? 44.500 104.014 66.662 1.00 30.45 256 VAL B CA 1
ATOM 5209 C C . VAL C 1 253 ? 44.461 102.600 66.043 1.00 25.79 256 VAL B C 1
ATOM 5210 O O . VAL C 1 253 ? 44.018 101.622 66.652 1.00 33.80 256 VAL B O 1
ATOM 5214 N N . ILE C 1 254 ? 44.993 102.480 64.846 1.00 28.15 257 ILE B N 1
ATOM 5215 C CA . ILE C 1 254 ? 45.013 101.205 64.190 1.00 30.65 257 ILE B CA 1
ATOM 5216 C C . ILE C 1 254 ? 46.452 100.821 63.927 1.00 35.57 257 ILE B C 1
ATOM 5217 O O . ILE C 1 254 ? 47.146 101.472 63.158 1.00 41.94 257 ILE B O 1
ATOM 5222 N N . LYS C 1 255 ? 46.909 99.786 64.621 1.00 37.64 258 LYS B N 1
ATOM 5223 C CA . LYS C 1 255 ? 48.280 99.336 64.498 1.00 37.75 258 LYS B CA 1
ATOM 5224 C C . LYS C 1 255 ? 48.469 98.294 63.386 1.00 40.71 258 LYS B C 1
ATOM 5225 O O . LYS C 1 255 ? 47.851 97.219 63.407 1.00 40.43 258 LYS B O 1
ATOM 5231 N N . PRO C 1 256 ? 49.356 98.587 62.406 1.00 48.42 259 PRO B N 1
ATOM 5232 C CA . PRO C 1 256 ? 49.640 97.680 61.283 1.00 49.70 259 PRO B CA 1
ATOM 5233 C C . PRO C 1 256 ? 50.534 96.491 61.630 1.00 51.88 259 PRO B C 1
ATOM 5234 O O . PRO C 1 256 ? 51.318 96.567 62.584 1.00 58.71 259 PRO B O 1
ATOM 5238 N N . ILE C 1 257 ? 50.416 95.405 60.860 1.00 52.63 260 ILE B N 1
ATOM 5239 C CA . ILE C 1 257 ? 51.206 94.185 61.081 1.00 52.78 260 ILE B CA 1
ATOM 5240 C C . ILE C 1 257 ? 52.637 94.207 60.500 1.00 59.64 260 ILE B C 1
ATOM 5241 O O . ILE C 1 257 ? 52.885 93.773 59.374 1.00 59.32 260 ILE B O 1
ATOM 5246 N N . ASP C 1 258 ? 53.568 94.702 61.314 1.00 69.11 261 ASP B N 1
ATOM 5247 C CA . ASP C 1 258 ? 55.004 94.821 61.012 1.00 74.36 261 ASP B CA 1
ATOM 5248 C C . ASP C 1 258 ? 55.650 95.666 62.145 1.00 74.76 261 ASP B C 1
ATOM 5249 O O . ASP C 1 258 ? 55.734 95.229 63.309 1.00 73.23 261 ASP B O 1
ATOM 5254 N N . LYS C 1 259 ? 56.116 96.859 61.800 1.00 73.68 262 LYS B N 1
ATOM 5255 C CA . LYS C 1 259 ? 56.681 97.787 62.760 1.00 73.40 262 LYS B CA 1
ATOM 5256 C C . LYS C 1 259 ? 57.067 99.061 61.998 1.00 70.77 262 LYS B C 1
ATOM 5257 O O . LYS C 1 259 ? 56.898 100.185 62.493 1.00 61.85 262 LYS B O 1
ATOM 5263 N N . LYS C 1 260 ? 57.464 98.885 60.742 1.00 68.18 263 LYS B N 1
ATOM 5264 C CA . LYS C 1 260 ? 57.918 100.016 59.968 1.00 68.03 263 LYS B CA 1
ATOM 5265 C C . LYS C 1 260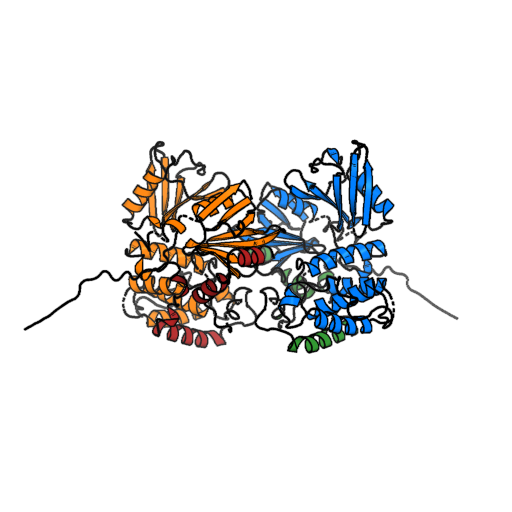 ? 56.833 100.993 59.510 1.00 65.07 263 LYS B C 1
ATOM 5266 O O . LYS C 1 260 ? 57.133 102.147 59.180 1.00 57.48 263 LYS B O 1
ATOM 5272 N N . ALA C 1 261 ? 55.571 100.568 59.518 1.00 62.36 264 ALA B N 1
ATOM 5273 C CA . ALA C 1 261 ? 54.508 101.485 59.118 1.00 54.04 264 ALA B CA 1
ATOM 5274 C C . ALA C 1 261 ? 53.914 102.089 60.368 1.00 53.41 264 ALA B C 1
ATOM 5275 O O . ALA C 1 261 ? 53.599 101.363 61.324 1.00 55.85 264 ALA B O 1
ATOM 5277 N N . PRO C 1 262 ? 53.701 103.420 60.361 1.00 48.43 265 PRO B N 1
ATOM 5278 C CA . PRO C 1 262 ? 53.147 104.176 61.485 1.00 51.92 265 PRO B CA 1
ATOM 5279 C C . PRO C 1 262 ? 51.685 103.755 61.798 1.00 50.70 265 PRO B C 1
ATOM 5280 O O . PRO C 1 262 ? 51.077 102.940 61.099 1.00 43.73 265 PRO B O 1
ATOM 5284 N N . ASP C 1 263 ? 51.173 104.238 62.917 1.00 50.33 266 ASP B N 1
ATOM 5285 C CA . ASP C 1 263 ? 49.816 103.933 63.286 1.00 46.50 266 ASP B CA 1
ATOM 5286 C C . ASP C 1 263 ? 48.848 104.716 62.420 1.00 44.57 266 ASP B C 1
ATOM 5287 O O . ASP C 1 263 ? 49.100 105.878 62.040 1.00 41.15 266 ASP B O 1
ATOM 5292 N N . PHE C 1 264 ? 47.743 104.073 62.081 1.00 35.78 267 PHE B N 1
ATOM 5293 C CA . PHE C 1 264 ? 46.746 104.761 61.301 1.00 32.56 267 PHE B CA 1
ATOM 5294 C C . PHE C 1 264 ? 45.851 105.355 62.377 1.00 29.58 267 PHE B C 1
ATOM 5295 O O . PHE C 1 264 ? 45.224 104.623 63.139 1.00 33.49 267 PHE B O 1
ATOM 5303 N N . VAL C 1 265 ? 45.835 106.679 62.486 1.00 33.13 268 VAL B N 1
ATOM 5304 C CA . VAL C 1 265 ? 45.030 107.314 63.543 1.00 32.40 268 VAL B CA 1
ATOM 5305 C C . VAL C 1 265 ? 44.031 108.321 63.018 1.00 30.10 268 VAL B C 1
ATOM 5306 O O . VAL C 1 265 ? 44.299 109.049 62.057 1.00 33.02 268 VAL B O 1
ATOM 5310 N N . PHE C 1 266 ? 42.852 108.316 63.626 1.00 27.23 269 PHE B N 1
ATOM 5311 C CA . PHE C 1 266 ? 41.793 109.212 63.223 1.00 24.54 269 PHE B CA 1
ATOM 5312 C C . PHE C 1 266 ? 41.010 109.541 64.454 1.00 24.50 269 PHE B C 1
ATOM 5313 O O . PHE C 1 266 ? 41.164 108.883 65.488 1.00 28.28 269 PHE B O 1
ATOM 5321 N N . TYR C 1 267 ? 40.206 110.591 64.343 1.00 25.91 270 TYR B N 1
ATOM 5322 C CA . TYR C 1 267 ? 39.414 111.132 65.440 1.00 30.34 270 TYR B CA 1
ATOM 5323 C C . TYR C 1 267 ? 37.921 111.120 65.164 1.00 29.98 270 TYR B C 1
ATOM 5324 O O . TYR C 1 267 ? 37.506 111.663 64.158 1.00 27.08 270 TYR B O 1
ATOM 5333 N N . ALA C 1 268 ? 37.145 110.498 66.063 1.00 34.81 271 ALA B N 1
ATOM 5334 C CA . ALA C 1 268 ? 35.685 110.421 65.996 1.00 34.16 271 ALA B CA 1
ATOM 5335 C C . ALA C 1 268 ? 35.111 111.568 66.816 1.00 37.36 271 ALA B C 1
ATOM 5336 O O . ALA C 1 268 ? 35.670 111.940 67.833 1.00 38.07 271 ALA B O 1
ATOM 5338 N N . PRO C 1 269 ? 33.948 112.099 66.418 1.00 37.96 272 PRO B N 1
ATOM 5339 C CA . PRO C 1 269 ? 33.320 113.207 67.142 1.00 39.48 272 PRO B CA 1
ATOM 5340 C C . PRO C 1 269 ? 32.779 112.855 68.538 1.00 41.71 272 PRO B C 1
ATOM 5341 O O . PRO C 1 269 ? 32.584 113.750 69.363 1.00 38.62 272 PRO B O 1
ATOM 5345 N N . ARG C 1 270 ? 32.569 111.555 68.789 1.00 39.63 273 ARG B N 1
ATOM 5346 C CA . ARG C 1 270 ? 32.029 111.019 70.053 1.00 35.34 273 ARG B CA 1
ATOM 5347 C C . ARG C 1 270 ? 32.708 109.685 70.443 1.00 32.57 273 ARG B C 1
ATOM 5348 O O . ARG C 1 270 ? 33.198 108.947 69.595 1.00 28.80 273 ARG B O 1
ATOM 5356 N N . LEU C 1 271 ? 32.756 109.379 71.737 1.00 31.81 274 LEU B N 1
ATOM 5357 C CA . LEU C 1 271 ? 33.372 108.133 72.178 1.00 32.52 274 LEU B CA 1
ATOM 5358 C C . LEU C 1 271 ? 32.432 106.966 71.819 1.00 29.35 274 LEU B C 1
ATOM 5359 O O . LEU C 1 271 ? 32.863 105.817 71.637 1.00 28.77 274 LEU B O 1
ATOM 5364 N N . ARG C 1 272 ? 31.135 107.275 71.783 1.00 33.10 275 ARG B N 1
ATOM 5365 C CA . ARG C 1 272 ? 30.087 106.310 71.444 1.00 34.22 275 ARG B CA 1
ATOM 5366 C C . ARG C 1 272 ? 30.367 105.675 70.061 1.00 32.13 275 ARG B C 1
ATOM 5367 O O . ARG C 1 272 ? 30.207 104.451 69.873 1.00 33.10 275 ARG B O 1
ATOM 5375 N N . ILE C 1 273 ? 30.766 106.542 69.118 1.00 33.99 276 ILE B N 1
ATOM 5376 C CA . ILE C 1 273 ? 31.103 106.211 67.719 1.00 31.17 276 ILE B CA 1
ATOM 5377 C C . ILE C 1 273 ? 32.291 105.225 67.688 1.00 29.31 276 ILE B C 1
ATOM 5378 O O . ILE C 1 273 ? 32.198 104.163 67.071 1.00 26.26 276 ILE B O 1
ATOM 5383 N N . ASN C 1 274 ? 33.368 105.558 68.416 1.00 30.49 277 ASN B N 1
ATOM 5384 C CA . ASN C 1 274 ? 34.558 104.708 68.518 1.00 24.66 277 ASN B CA 1
ATOM 5385 C C . ASN C 1 274 ? 34.228 103.337 69.128 1.00 18.59 277 ASN B C 1
ATOM 5386 O O . ASN C 1 274 ? 34.817 102.321 68.746 1.00 23.64 277 ASN B O 1
ATOM 5391 N N . LYS C 1 275 ? 33.322 103.303 70.095 1.00 19.64 278 LYS B N 1
ATOM 5392 C CA . LYS C 1 275 ? 32.953 102.021 70.652 1.00 25.99 278 LYS B CA 1
ATOM 5393 C C . LYS C 1 275 ? 32.257 101.151 69.601 1.00 25.66 278 LYS B C 1
ATOM 5394 O O . LYS C 1 275 ? 32.491 99.924 69.559 1.00 26.53 278 LYS B O 1
ATOM 5400 N N . ARG C 1 276 ? 31.462 101.800 68.726 1.00 29.83 279 ARG B N 1
ATOM 5401 C CA . ARG C 1 276 ? 30.721 101.127 67.645 1.00 28.82 279 ARG B CA 1
ATOM 5402 C C . ARG C 1 276 ? 31.701 100.664 66.576 1.00 20.45 279 ARG B C 1
ATOM 5403 O O . ARG C 1 276 ? 31.609 99.554 66.093 1.00 21.19 279 ARG B O 1
ATOM 5411 N N . ILE C 1 277 ? 32.662 101.514 66.249 1.00 18.47 280 ILE B N 1
ATOM 5412 C CA . ILE C 1 277 ? 33.688 101.169 65.284 1.00 21.24 280 ILE B CA 1
ATOM 5413 C C . ILE C 1 277 ? 34.462 99.930 65.760 1.00 24.97 280 ILE B C 1
ATOM 5414 O O . ILE C 1 277 ? 34.700 98.992 64.976 1.00 21.15 280 ILE B O 1
ATOM 5419 N N . LEU C 1 278 ? 34.834 99.905 67.042 1.00 25.48 281 LEU B N 1
ATOM 5420 C CA . LEU C 1 278 ? 35.595 98.776 67.583 1.00 27.05 281 LEU B CA 1
ATOM 5421 C C . LEU C 1 278 ? 34.787 97.481 67.501 1.00 20.39 281 LEU B C 1
ATOM 5422 O O . LEU C 1 278 ? 35.249 96.461 66.974 1.00 21.80 281 LEU B O 1
ATOM 5427 N N . ALA C 1 279 ? 33.551 97.552 67.963 1.00 22.85 282 ALA B N 1
ATOM 5428 C CA . ALA C 1 279 ? 32.657 96.402 67.937 1.00 22.47 282 ALA B CA 1
ATOM 5429 C C . ALA C 1 279 ? 32.540 95.871 66.488 1.00 25.35 282 ALA B C 1
ATOM 5430 O O . ALA C 1 279 ? 32.739 94.675 66.217 1.00 23.23 282 ALA B O 1
ATOM 5432 N N . LEU C 1 280 ? 32.325 96.786 65.541 1.00 26.01 283 LEU B N 1
ATOM 5433 C CA . LEU C 1 280 ? 32.183 96.417 64.133 1.00 23.20 283 LEU B CA 1
ATOM 5434 C C . LEU C 1 280 ? 33.431 95.836 63.508 1.00 15.86 283 LEU B C 1
ATOM 5435 O O . LEU C 1 280 ? 33.337 94.884 62.733 1.00 21.38 283 LEU B O 1
ATOM 5440 N N . CYS C 1 281 ? 34.596 96.430 63.792 1.00 18.15 284 CYS B N 1
ATOM 5441 C CA . CYS C 1 281 ? 35.865 95.894 63.252 1.00 22.43 284 CYS B CA 1
ATOM 5442 C C . CYS C 1 281 ? 36.122 94.462 63.737 1.00 22.17 284 CYS B C 1
ATOM 5443 O O . CYS C 1 281 ? 36.438 93.571 62.942 1.00 23.62 284 CYS B O 1
ATOM 5454 N N . GLY C 1 283 ? 33.956 92.202 64.947 1.00 18.55 286 GLY B N 1
ATOM 5455 C CA . GLY C 1 283 ? 33.028 91.253 64.355 1.00 18.12 286 GLY B CA 1
ATOM 5456 C C . GLY C 1 283 ? 33.288 90.877 62.908 1.00 14.60 286 GLY B C 1
ATOM 5457 O O . GLY C 1 283 ? 33.231 89.709 62.520 1.00 21.97 286 GLY B O 1
ATOM 5458 N N . ASN C 1 284 ? 33.506 91.888 62.082 1.00 19.33 287 ASN B N 1
ATOM 5459 C CA . ASN C 1 284 ? 33.806 91.664 60.679 1.00 19.53 287 ASN B CA 1
ATOM 5460 C C . ASN C 1 284 ? 35.132 90.966 60.537 1.00 16.22 287 ASN B C 1
ATOM 5461 O O . ASN C 1 284 ? 35.263 90.088 59.708 1.00 20.90 287 ASN B O 1
ATOM 5466 N N . HIS C 1 285 ? 36.134 91.375 61.305 1.00 20.06 288 HIS B N 1
ATOM 5467 C CA . HIS C 1 285 ? 37.433 90.689 61.212 1.00 21.81 288 HIS B CA 1
ATOM 5468 C C . HIS C 1 285 ? 37.328 89.162 61.509 1.00 18.96 288 HIS B C 1
ATOM 5469 O O . HIS C 1 285 ? 37.773 88.328 60.723 1.00 19.96 288 HIS B O 1
ATOM 5476 N N . GLU C 1 286 ? 36.666 88.832 62.612 1.00 27.11 289 GLU B N 1
ATOM 5477 C CA . GLU C 1 286 ? 36.448 87.459 63.046 1.00 31.35 289 GLU B CA 1
ATOM 5478 C C . GLU C 1 286 ? 35.690 86.611 62.005 1.00 29.65 289 GLU B C 1
ATOM 5479 O O . GLU C 1 286 ? 36.075 85.472 61.696 1.00 25.69 289 GLU B O 1
ATOM 5485 N N . LEU C 1 287 ? 34.604 87.146 61.460 1.00 22.64 290 LEU B N 1
ATOM 5486 C CA . LEU C 1 287 ? 33.881 86.372 60.479 1.00 17.88 290 LEU B CA 1
ATOM 5487 C C . LEU C 1 287 ? 34.701 86.230 59.183 1.00 22.57 290 LEU B C 1
ATOM 5488 O O . LEU C 1 287 ? 34.605 85.230 58.452 1.00 19.66 290 LEU B O 1
ATOM 5493 N N . TYR C 1 288 ? 35.489 87.255 58.870 1.00 20.89 291 TYR B N 1
ATOM 5494 C CA . TYR C 1 288 ? 36.298 87.252 57.650 1.00 21.46 291 TYR B CA 1
ATOM 5495 C C . TYR C 1 288 ? 37.301 86.082 57.698 1.00 22.30 291 TYR B C 1
ATOM 5496 O O . TYR C 1 288 ? 37.420 85.283 56.738 1.00 15.56 291 TYR B O 1
ATOM 5513 N N . ARG C 1 290 ? 37.219 83.488 59.892 1.00 26.14 293 ARG B N 1
ATOM 5514 C CA . ARG C 1 290 ? 36.429 82.256 60.050 1.00 29.97 293 ARG B CA 1
ATOM 5515 C C . ARG C 1 290 ? 36.015 81.643 58.680 1.00 30.10 293 ARG B C 1
ATOM 5516 O O . ARG C 1 290 ? 36.044 80.420 58.519 1.00 29.53 293 ARG B O 1
ATOM 5524 N N . ARG C 1 291 ? 35.707 82.473 57.675 1.00 26.82 294 ARG B N 1
ATOM 5525 C CA . ARG C 1 291 ? 35.299 81.966 56.349 1.00 21.46 294 ARG B CA 1
ATOM 5526 C C . ARG C 1 291 ? 36.458 81.292 55.624 1.00 28.15 294 ARG B C 1
ATOM 5527 O O . ARG C 1 291 ? 36.253 80.361 54.825 1.00 25.18 294 ARG B O 1
ATOM 5535 N N . ARG C 1 292 ? 37.665 81.816 55.870 1.00 27.78 295 ARG B N 1
ATOM 5536 C CA . ARG C 1 292 ? 38.875 81.356 55.201 1.00 33.95 295 ARG B CA 1
ATOM 5537 C C . ARG C 1 292 ? 39.609 80.163 55.798 1.00 36.31 295 ARG B C 1
ATOM 5538 O O . ARG C 1 292 ? 40.025 79.224 55.066 1.00 34.38 295 ARG B O 1
ATOM 5546 N N . LYS C 1 293 ? 39.689 80.205 57.128 1.00 35.60 296 LYS B N 1
ATOM 5547 C CA . LYS C 1 293 ? 40.357 79.222 57.961 1.00 34.91 296 LYS B CA 1
ATOM 5548 C C . LYS C 1 293 ? 39.436 78.982 59.156 1.00 36.09 296 LYS B C 1
ATOM 5549 O O . LYS C 1 293 ? 39.528 79.647 60.216 1.00 28.99 296 LYS B O 1
ATOM 5555 N N . PRO C 1 294 ? 38.475 78.066 58.980 1.00 38.87 297 PRO B N 1
ATOM 5556 C CA . PRO C 1 294 ? 37.529 77.745 60.054 1.00 44.49 297 PRO B CA 1
ATOM 5557 C C . PRO C 1 294 ? 38.207 76.999 61.243 1.00 49.39 297 PRO B C 1
ATOM 5558 O O . PRO C 1 294 ? 39.368 76.541 61.078 1.00 44.74 297 PRO B O 1
ATOM 5563 N N . ALA D 2 1 ? 36.422 46.355 34.176 1.00 59.73 488 ALA D N 1
ATOM 5564 C CA . ALA D 2 1 ? 36.895 47.739 33.859 1.00 57.30 488 ALA D CA 1
ATOM 5565 C C . ALA D 2 1 ? 37.909 48.244 34.916 1.00 57.67 488 ALA D C 1
ATOM 5566 O O . ALA D 2 1 ? 38.196 47.547 35.907 1.00 55.49 488 ALA D O 1
ATOM 5568 N N . GLU D 2 2 ? 38.455 49.445 34.675 1.00 55.85 489 GLU D N 1
ATOM 5569 C CA . GLU D 2 2 ? 39.447 50.091 35.546 1.00 53.53 489 GLU D CA 1
ATOM 5570 C C . GLU D 2 2 ? 39.193 51.576 35.779 1.00 51.22 489 GLU D C 1
ATOM 5571 O O . GLU D 2 2 ? 38.743 52.290 34.882 1.00 53.17 489 GLU D O 1
ATOM 5577 N N . ALA D 2 3 ? 39.584 52.049 36.959 1.00 48.74 490 ALA D N 1
ATOM 5578 C CA . ALA D 2 3 ? 39.480 53.457 37.314 1.00 45.27 490 ALA D CA 1
ATOM 5579 C C . ALA D 2 3 ? 40.503 53.838 38.402 1.00 45.62 490 ALA D C 1
ATOM 5580 O O . ALA D 2 3 ? 40.903 53.027 39.224 1.00 46.89 490 ALA D O 1
ATOM 5582 N N . SER D 2 4 ? 40.988 55.063 38.353 1.00 46.22 491 SER D N 1
ATOM 5583 C CA . SER D 2 4 ? 41.920 55.526 39.356 1.00 47.10 491 SER D CA 1
ATOM 5584 C C . SER D 2 4 ? 41.466 56.908 39.811 1.00 49.52 491 SER D C 1
ATOM 5585 O O . SER D 2 4 ? 40.635 57.554 39.160 1.00 50.17 491 SER D O 1
ATOM 5588 N N . ALA D 2 5 ? 42.013 57.375 40.923 1.00 49.18 492 ALA D N 1
ATOM 5589 C CA . ALA D 2 5 ? 41.627 58.668 41.424 1.00 44.22 492 ALA D CA 1
ATOM 5590 C C . ALA D 2 5 ? 42.575 59.142 42.503 1.00 48.59 492 ALA D C 1
ATOM 5591 O O . ALA D 2 5 ? 42.709 58.496 43.547 1.00 47.41 492 ALA D O 1
ATOM 5593 N N . ASP D 2 6 ? 43.250 60.263 42.247 1.00 52.81 493 ASP D N 1
ATOM 5594 C CA . ASP D 2 6 ? 44.165 60.855 43.237 1.00 55.79 493 ASP D CA 1
ATOM 5595 C C . ASP D 2 6 ? 43.315 61.492 44.339 1.00 54.34 493 ASP D C 1
ATOM 5596 O O . ASP D 2 6 ? 42.237 62.034 44.086 1.00 53.78 493 ASP D O 1
ATOM 5601 N N . LEU D 2 7 ? 43.865 61.540 45.539 1.00 55.39 494 LEU D N 1
ATOM 5602 C CA . LEU D 2 7 ? 43.152 62.108 46.657 1.00 54.17 494 LEU D CA 1
ATOM 5603 C C . LEU D 2 7 ? 43.969 63.229 47.344 1.00 59.78 494 LEU D C 1
ATOM 5604 O O . LEU D 2 7 ? 45.022 62.994 47.967 1.00 59.46 494 LEU D O 1
ATOM 5609 N N . ARG D 2 8 ? 43.465 64.455 47.215 1.00 62.83 495 ARG D N 1
ATOM 5610 C CA . ARG D 2 8 ? 44.105 65.608 47.816 1.00 66.63 495 ARG D CA 1
ATOM 5611 C C . ARG D 2 8 ? 43.114 66.779 48.054 1.00 71.76 495 ARG D C 1
ATOM 5612 O O . ARG D 2 8 ? 42.194 67.015 47.252 1.00 66.64 495 ARG D O 1
ATOM 5614 N N . ALA D 2 9 ? 43.310 67.486 49.175 1.00 77.84 496 ALA D N 1
ATOM 5615 C CA . ALA D 2 9 ? 42.498 68.648 49.583 1.00 79.16 496 ALA D CA 1
ATOM 5616 C C . ALA D 2 9 ? 42.835 69.854 48.708 1.00 80.50 496 ALA D C 1
ATOM 5617 O O . ALA D 2 9 ? 43.972 70.332 48.757 1.00 84.32 496 ALA D O 1
ATOM 5619 N N . ASP D 2 10 ? 41.874 70.378 47.945 1.00 79.87 497 ASP D N 1
ATOM 5620 C CA . ASP D 2 10 ? 42.160 71.546 47.091 1.00 77.89 497 ASP D CA 1
ATOM 5621 C C . ASP D 2 10 ? 41.610 72.906 47.586 1.00 75.26 497 ASP D C 1
ATOM 5622 O O . ASP D 2 10 ? 40.791 73.545 46.913 1.00 78.31 497 ASP D O 1
ATOM 5624 N N . ALA D 2 11 ? 42.104 73.344 48.749 1.00 74.30 498 ALA D N 1
ATOM 5625 C CA . ALA D 2 11 ? 41.724 74.613 49.390 1.00 74.21 498 ALA D CA 1
ATOM 5626 C C . ALA D 2 11 ? 41.432 75.747 48.387 1.00 73.76 498 ALA D C 1
ATOM 5627 O O . ALA D 2 11 ? 42.351 76.320 47.791 1.00 75.35 498 ALA D O 1
ATOM 5629 N N . MET D 2 12 ? 40.148 76.066 48.220 1.00 68.96 499 MET D N 1
ATOM 5630 C CA . MET D 2 12 ? 39.712 77.090 47.271 1.00 64.48 499 MET D CA 1
ATOM 5631 C C . MET D 2 12 ? 39.677 78.559 47.759 1.00 60.90 499 MET D C 1
ATOM 5632 O O . MET D 2 12 ? 39.908 79.473 46.971 1.00 52.39 499 MET D O 1
ATOM 5634 N N . ALA D 2 13 ? 39.347 78.785 49.033 1.00 58.46 500 ALA D N 1
ATOM 5635 C CA . ALA D 2 13 ? 39.305 80.138 49.625 1.00 57.93 500 ALA D CA 1
ATOM 5636 C C . ALA D 2 13 ? 40.711 80.800 49.684 1.00 59.11 500 ALA D C 1
ATOM 5637 O O . ALA D 2 13 ? 41.731 80.113 49.549 1.00 64.47 500 ALA D O 1
ATOM 5639 N N . LYS D 2 14 ? 40.772 82.115 49.908 1.00 54.38 501 LYS D N 1
ATOM 5640 C CA . LYS D 2 14 ? 42.062 82.828 49.980 1.00 49.93 501 LYS D CA 1
ATOM 5641 C C . LYS D 2 14 ? 41.961 84.241 50.569 1.00 44.13 501 LYS D C 1
ATOM 5642 O O . LYS D 2 14 ? 40.984 84.973 50.295 1.00 42.29 501 LYS D O 1
ATOM 5648 N N . ASP D 2 15 ? 42.986 84.642 51.330 1.00 31.38 502 ASP D N 1
ATOM 5649 C CA . ASP D 2 15 ? 43.016 85.994 51.907 1.00 35.98 502 ASP D CA 1
ATOM 5650 C C . ASP D 2 15 ? 42.911 87.046 50.781 1.00 32.88 502 ASP D C 1
ATOM 5651 O O . ASP D 2 15 ? 43.438 86.870 49.678 1.00 29.58 502 ASP D O 1
ATOM 5656 N N . ARG D 2 16 ? 42.202 88.130 51.043 1.00 25.23 503 ARG D N 1
ATOM 5657 C CA . ARG D 2 16 ? 42.082 89.190 50.044 1.00 22.18 503 ARG D CA 1
ATOM 5658 C C . ARG D 2 16 ? 41.485 88.790 48.710 1.00 22.45 503 ARG D C 1
ATOM 5659 O O . ARG D 2 16 ? 41.526 89.573 47.772 1.00 30.31 503 ARG D O 1
ATOM 5667 N N . SER D 2 17 ? 40.860 87.604 48.634 1.00 28.23 504 SER D N 1
ATOM 5668 C CA . SER D 2 17 ? 40.218 87.132 47.394 1.00 25.33 504 SER D CA 1
ATOM 5669 C C . SER D 2 17 ? 39.164 88.126 46.795 1.00 21.29 504 SER D C 1
ATOM 5670 O O . SER D 2 17 ? 38.912 88.167 45.557 1.00 22.74 504 SER D O 1
ATOM 5673 N N . GLU D 2 18 ? 38.559 88.925 47.676 1.00 23.14 505 GLU D N 1
ATOM 5674 C CA . GLU D 2 18 ? 37.550 89.911 47.269 1.00 25.89 505 GLU D CA 1
ATOM 5675 C C . GLU D 2 18 ? 38.080 90.863 46.209 1.00 29.78 505 GLU D C 1
ATOM 5676 O O . GLU D 2 18 ? 37.308 91.458 45.456 1.00 29.11 505 GLU D O 1
ATOM 5682 N N . GLU D 2 19 ? 39.401 91.006 46.143 1.00 26.12 506 GLU D N 1
ATOM 5683 C CA . GLU D 2 19 ? 39.978 91.896 45.157 1.00 27.65 506 GLU D CA 1
ATOM 5684 C C . GLU D 2 19 ? 39.870 91.381 43.722 1.00 27.60 506 GLU D C 1
ATOM 5685 O O . GLU D 2 19 ? 40.009 92.168 42.779 1.00 35.31 506 GLU D O 1
ATOM 5691 N N . GLU D 2 20 ? 39.592 90.083 43.562 1.00 30.41 507 GLU D N 1
ATOM 5692 C CA . GLU D 2 20 ? 39.499 89.455 42.234 1.00 32.52 507 GLU D CA 1
ATOM 5693 C C . GLU D 2 20 ? 38.055 89.149 41.831 1.00 29.50 507 GLU D C 1
ATOM 5694 O O . GLU D 2 20 ? 37.798 88.609 40.737 1.00 30.03 507 GLU D O 1
ATOM 5700 N N . ARG D 2 21 ? 37.115 89.478 42.710 1.00 26.65 508 ARG D N 1
ATOM 5701 C CA . ARG D 2 21 ? 35.702 89.220 42.436 1.00 22.71 508 ARG D CA 1
ATOM 5702 C C . ARG D 2 21 ? 35.207 90.094 41.295 1.00 25.21 508 ARG D C 1
ATOM 5703 O O . ARG D 2 21 ? 35.794 91.129 40.963 1.00 22.03 508 ARG D O 1
ATOM 5711 N N . THR D 2 22 ? 34.161 89.607 40.644 1.00 28.98 509 THR D N 1
ATOM 5712 C CA . THR D 2 22 ? 33.503 90.339 39.580 1.00 29.61 509 THR D CA 1
ATOM 5713 C C . THR D 2 22 ? 32.052 90.524 40.056 1.00 23.26 509 THR D C 1
ATOM 5714 O O . THR D 2 22 ? 31.612 89.933 41.048 1.00 22.95 509 THR D O 1
ATOM 5718 N N . THR D 2 23 ? 31.317 91.341 39.330 1.00 23.15 510 THR D N 1
ATOM 5719 C CA . THR D 2 23 ? 29.949 91.610 39.666 1.00 20.80 510 THR D CA 1
ATOM 5720 C C . THR D 2 23 ? 29.031 90.567 39.049 1.00 18.80 510 THR D C 1
ATOM 5721 O O . THR D 2 23 ? 29.404 89.829 38.123 1.00 21.49 510 THR D O 1
ATOM 5725 N N . GLU D 2 24 ? 27.823 90.499 39.578 1.00 18.91 511 GLU D N 1
ATOM 5726 C CA . GLU D 2 24 ? 26.802 89.606 39.050 1.00 24.46 511 GLU D CA 1
ATOM 5727 C C . GLU D 2 24 ? 26.498 89.956 37.574 1.00 26.85 511 GLU D C 1
ATOM 5728 O O . GLU D 2 24 ? 26.370 89.057 36.741 1.00 27.01 511 GLU D O 1
ATOM 5734 N N . ALA D 2 25 ? 26.391 91.253 37.256 1.00 25.09 512 ALA D N 1
ATOM 5735 C CA . ALA D 2 25 ? 26.083 91.692 35.891 1.00 28.21 512 ALA D CA 1
ATOM 5736 C C . ALA D 2 25 ? 27.144 91.232 34.907 1.00 31.64 512 ALA D C 1
ATOM 5737 O O . ALA D 2 25 ? 26.835 90.912 33.758 1.00 40.69 512 ALA D O 1
ATOM 5739 N N . GLU D 2 26 ? 28.384 91.152 35.382 1.00 32.98 513 GLU D N 1
ATOM 5740 C CA . GLU D 2 26 ? 29.508 90.698 34.568 1.00 36.46 513 GLU D CA 1
ATOM 5741 C C . GLU D 2 26 ? 29.480 89.158 34.438 1.00 31.14 513 GLU D C 1
ATOM 5742 O O . GLU D 2 26 ? 29.829 88.624 33.400 1.00 31.83 513 GLU D O 1
ATOM 5748 N N . LYS D 2 27 ? 28.988 88.441 35.448 1.00 28.76 514 LYS D N 1
ATOM 5749 C CA . LYS D 2 27 ? 28.957 86.987 35.341 1.00 31.53 514 LYS D CA 1
ATOM 5750 C C . LYS D 2 27 ? 27.589 86.432 34.947 1.00 31.63 514 LYS D C 1
ATOM 5751 O O . LYS D 2 27 ? 27.451 85.226 34.674 1.00 27.92 514 LYS D O 1
ATOM 5757 N N . ASN D 2 28 ? 26.585 87.306 34.872 1.00 28.81 515 ASN D N 1
ATOM 5758 C CA . ASN D 2 28 ? 25.226 86.862 34.544 1.00 29.88 515 ASN D CA 1
ATOM 5759 C C . ASN D 2 28 ? 24.713 87.599 33.313 1.00 30.25 515 ASN D C 1
ATOM 5760 O O . ASN D 2 28 ? 24.218 88.738 33.410 1.00 26.58 515 ASN D O 1
ATOM 5765 N N . GLU D 2 29 ? 24.796 86.911 32.170 1.00 28.76 516 GLU D N 1
ATOM 5766 C CA . GLU D 2 29 ? 24.396 87.478 30.887 1.00 21.82 516 GLU D CA 1
ATOM 5767 C C . GLU D 2 29 ? 22.967 87.964 30.841 1.00 21.23 516 GLU D C 1
ATOM 5768 O O . GLU D 2 29 ? 22.717 88.948 30.171 1.00 24.39 516 GLU D O 1
ATOM 5770 N N . ARG D 2 30 ? 22.030 87.272 31.505 1.00 23.52 517 ARG D N 1
ATOM 5771 C CA . ARG D 2 30 ? 20.610 87.679 31.514 1.00 20.70 517 ARG D CA 1
ATOM 5772 C C . ARG D 2 30 ? 20.446 88.998 32.276 1.00 21.20 517 ARG D C 1
ATOM 5773 O O . ARG D 2 30 ? 19.675 89.874 31.855 1.00 21.33 517 ARG D O 1
ATOM 5775 N N . VAL D 2 31 ? 21.137 89.133 33.409 1.00 19.79 518 VAL D N 1
ATOM 5776 C CA . VAL D 2 31 ? 21.075 90.380 34.186 1.00 20.71 518 VAL D CA 1
ATOM 5777 C C . VAL D 2 31 ? 21.684 91.539 33.386 1.00 22.42 518 VAL D C 1
ATOM 5778 O O . VAL D 2 31 ? 21.140 92.637 33.350 1.00 16.59 518 VAL D O 1
ATOM 5782 N N . GLN D 2 32 ? 22.762 91.241 32.665 1.00 27.60 519 GLN D N 1
ATOM 5783 C CA . GLN D 2 32 ? 23.444 92.210 31.810 1.00 30.33 519 GLN D CA 1
ATOM 5784 C C . GLN D 2 32 ? 22.528 92.636 30.655 1.00 26.52 519 GLN D C 1
ATOM 5785 O O . GLN D 2 32 ? 22.404 93.828 30.372 1.00 23.69 519 GLN D O 1
ATOM 5791 N N . LYS D 2 33 ? 21.860 91.684 30.011 1.00 22.34 520 LYS D N 1
ATOM 5792 C CA . LYS D 2 33 ? 20.927 92.017 28.934 1.00 24.93 520 LYS D CA 1
ATOM 5793 C C . LYS D 2 33 ? 19.774 92.874 29.489 1.00 22.30 520 LYS D C 1
ATOM 5794 O O . LYS D 2 33 ? 19.415 93.885 28.889 1.00 24.50 520 LYS D O 1
ATOM 5800 N N . HIS D 2 34 ? 19.254 92.504 30.663 1.00 20.90 521 HIS D N 1
ATOM 5801 C CA . HIS D 2 34 ? 18.142 93.212 31.303 1.00 16.68 521 HIS D CA 1
ATOM 5802 C C . HIS D 2 34 ? 18.486 94.674 31.594 1.00 20.11 521 HIS D C 1
ATOM 5803 O O . HIS D 2 34 ? 17.704 95.579 31.316 1.00 22.18 521 HIS D O 1
ATOM 5810 N N . LEU D 2 35 ? 19.639 94.886 32.218 1.00 17.18 522 LEU D N 1
ATOM 5811 C CA . LEU D 2 35 ? 20.099 96.220 32.524 1.00 19.23 522 LEU D CA 1
ATOM 5812 C C . LEU D 2 35 ? 20.335 97.076 31.271 1.00 20.35 522 LEU D C 1
ATOM 5813 O O . LEU D 2 35 ? 20.040 98.282 31.309 1.00 17.72 522 LEU D O 1
ATOM 5818 N N . LYS D 2 36 ? 20.781 96.453 30.162 1.00 21.53 523 LYS D N 1
ATOM 5819 C CA . LYS D 2 36 ? 20.998 97.162 28.878 1.00 27.13 523 LYS D CA 1
ATOM 5820 C C . LYS D 2 36 ? 19.679 97.669 28.344 1.00 23.19 523 LYS D C 1
ATOM 5821 O O . LYS D 2 36 ? 19.577 98.820 27.949 1.00 25.13 523 LYS D O 1
ATOM 5827 N N . ALA D 2 37 ? 18.679 96.785 28.377 1.00 22.96 524 ALA D N 1
ATOM 5828 C CA . ALA D 2 37 ? 17.318 97.058 27.940 1.00 20.72 524 ALA D CA 1
ATOM 5829 C C . ALA D 2 37 ? 16.732 98.205 28.764 1.00 22.18 524 ALA D C 1
ATOM 5830 O O . ALA D 2 37 ? 16.209 99.163 28.206 1.00 26.76 524 ALA D O 1
ATOM 5832 N N . LEU D 2 38 ? 16.863 98.118 30.091 1.00 26.09 525 LEU D N 1
ATOM 5833 C CA . LEU D 2 38 ? 16.327 99.129 31.011 1.00 18.15 525 LEU D CA 1
ATOM 5834 C C . LEU D 2 38 ? 16.975 100.484 30.764 1.00 20.35 525 LEU D C 1
ATOM 5835 O O . LEU D 2 38 ? 16.346 101.546 30.945 1.00 22.18 525 LEU D O 1
ATOM 5840 N N . THR D 2 39 ? 18.244 100.473 30.391 1.00 17.82 526 THR D N 1
ATOM 5841 C CA . THR D 2 39 ? 18.906 101.747 30.083 1.00 23.59 526 THR D CA 1
ATOM 5842 C C . THR D 2 39 ? 18.217 102.481 28.899 1.00 27.35 526 THR D C 1
ATOM 5843 O O . THR D 2 39 ? 17.949 103.690 29.006 1.00 26.05 526 THR D O 1
ATOM 5847 N N . SER D 2 40 ? 17.848 101.721 27.849 1.00 26.16 527 SER D N 1
ATOM 5848 C CA . SER D 2 40 ? 17.127 102.218 26.645 1.00 26.10 527 SER D CA 1
ATOM 5849 C C . SER D 2 40 ? 15.743 102.720 26.993 1.00 26.48 527 SER D C 1
ATOM 5850 O O . SER D 2 40 ? 15.381 103.845 26.653 1.00 26.26 527 SER D O 1
ATOM 5853 N N . GLU D 2 41 ? 14.969 101.853 27.651 1.00 23.20 528 GLU D N 1
ATOM 5854 C CA . GLU D 2 41 ? 13.594 102.159 28.060 1.00 25.09 528 GLU D CA 1
ATOM 5855 C C . GLU D 2 41 ? 13.415 103.397 28.917 1.00 26.90 528 GLU D C 1
ATOM 5856 O O . GLU D 2 41 ? 12.365 104.067 28.859 1.00 26.05 528 GLU D O 1
ATOM 5862 N N . LEU D 2 42 ? 14.409 103.664 29.759 1.00 18.07 529 LEU D N 1
ATOM 5863 C CA . LEU D 2 42 ? 14.370 104.843 30.621 1.00 21.28 529 LEU D CA 1
ATOM 5864 C C . LEU D 2 42 ? 15.051 106.110 30.033 1.00 20.65 529 LEU D C 1
ATOM 5865 O O . LEU D 2 42 ? 14.857 107.191 30.572 1.00 21.29 529 LEU D O 1
ATOM 5870 N N . ALA D 2 43 ? 15.791 105.981 28.922 1.00 20.77 530 ALA D N 1
ATOM 5871 C CA . ALA D 2 43 ? 16.536 107.103 28.329 1.00 20.83 530 ALA D CA 1
ATOM 5872 C C . ALA D 2 43 ? 15.669 108.298 28.010 1.00 17.72 530 ALA D C 1
ATOM 5873 O O . ALA D 2 43 ? 16.036 109.398 28.306 1.00 27.84 530 ALA D O 1
ATOM 5875 N N . ASN D 2 44 ? 14.486 108.027 27.491 1.00 21.37 531 ASN D N 1
ATOM 5876 C CA . ASN D 2 44 ? 13.500 109.023 27.132 1.00 28.67 531 ASN D CA 1
ATOM 5877 C C . ASN D 2 44 ? 12.770 109.658 28.298 1.00 27.75 531 ASN D C 1
ATOM 5878 O O . ASN D 2 44 ? 12.372 110.805 28.233 1.00 24.85 531 ASN D O 1
ATOM 5883 N N . ALA D 2 45 ? 12.469 108.870 29.313 1.00 26.72 532 ALA D N 1
ATOM 5884 C CA . ALA D 2 45 ? 11.734 109.361 30.473 1.00 26.76 532 ALA D CA 1
ATOM 5885 C C . ALA D 2 45 ? 12.606 110.201 31.426 1.00 23.32 532 ALA D C 1
ATOM 5886 O O . ALA D 2 45 ? 12.112 110.929 32.286 1.00 21.41 532 ALA D O 1
ATOM 5888 N N . ARG D 2 46 ? 13.910 110.031 31.332 1.00 24.22 533 ARG D N 1
ATOM 5889 C CA . ARG D 2 46 ? 14.789 110.742 32.230 1.00 28.98 533 ARG D CA 1
ATOM 5890 C C . ARG D 2 46 ? 14.917 112.227 32.039 1.00 28.33 533 ARG D C 1
ATOM 5891 O O . ARG D 2 46 ? 15.141 112.703 30.936 1.00 26.84 533 ARG D O 1
ATOM 5899 N N . ASP D 2 47 ? 14.751 112.949 33.140 1.00 27.90 534 ASP D N 1
ATOM 5900 C CA . ASP D 2 47 ? 14.876 114.394 33.172 1.00 28.55 534 ASP D CA 1
ATOM 5901 C C . ASP D 2 47 ? 16.396 114.639 33.485 1.00 32.57 534 ASP D C 1
ATOM 5902 O O . ASP D 2 47 ? 16.850 114.532 34.633 1.00 28.56 534 ASP D O 1
ATOM 5907 N N . GLU D 2 48 ? 17.176 114.941 32.458 1.00 29.38 535 GLU D N 1
ATOM 5908 C CA . GLU D 2 48 ? 18.606 115.149 32.628 1.00 29.30 535 GLU D CA 1
ATOM 5909 C C . GLU D 2 48 ? 19.007 116.381 33.455 1.00 27.52 535 GLU D C 1
ATOM 5910 O O . GLU D 2 48 ? 20.190 116.618 33.659 1.00 31.29 535 GLU D O 1
ATOM 5916 N N . SER D 2 49 ? 18.041 117.176 33.920 1.00 26.48 536 SER D N 1
ATOM 5917 C CA . SER D 2 49 ? 18.376 118.349 34.729 1.00 25.16 536 SER D CA 1
ATOM 5918 C C . SER D 2 49 ? 18.156 118.073 36.215 1.00 26.09 536 SER D C 1
ATOM 5919 O O . SER D 2 49 ? 18.158 118.996 37.023 1.00 20.75 536 SER D O 1
ATOM 5922 N N . LYS D 2 50 ? 17.851 116.815 36.534 1.00 27.40 537 LYS D N 1
ATOM 5923 C CA . LYS D 2 50 ? 17.643 116.361 37.901 1.00 25.56 537 LYS D CA 1
ATOM 5924 C C . LYS D 2 50 ? 18.654 115.250 38.129 1.00 29.34 537 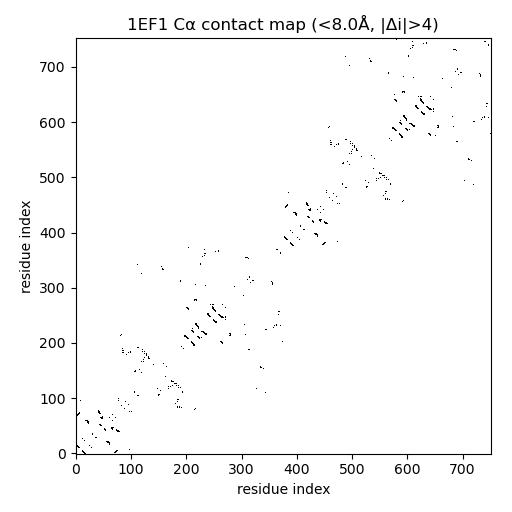LYS D C 1
ATOM 5925 O O . LYS D 2 50 ? 18.404 114.106 37.814 1.00 42.39 537 LYS D O 1
ATOM 5931 N N . LYS D 2 51 ? 19.883 115.647 38.370 1.00 25.27 538 LYS D N 1
ATOM 5932 C CA . LYS D 2 51 ? 20.945 114.683 38.604 1.00 27.62 538 LYS D CA 1
ATOM 5933 C C . LYS D 2 51 ? 21.380 114.988 40.029 1.00 25.66 538 LYS D C 1
ATOM 5934 O O . LYS D 2 51 ? 21.572 116.155 40.366 1.00 23.30 538 LYS D O 1
ATOM 5940 N N . THR D 2 52 ? 21.510 113.968 40.866 1.00 20.87 539 THR D N 1
ATOM 5941 C CA . THR D 2 52 ? 22.028 114.187 42.202 1.00 18.97 539 THR D CA 1
ATOM 5942 C C . THR D 2 52 ? 23.545 114.009 42.109 1.00 17.34 539 THR D C 1
ATOM 5943 O O . THR D 2 52 ? 24.046 113.553 41.055 1.00 11.92 539 THR D O 1
ATOM 5947 N N . ALA D 2 53 ? 24.268 114.428 43.161 1.00 12.92 540 ALA D N 1
ATOM 5948 C CA . ALA D 2 53 ? 25.726 114.285 43.222 1.00 14.68 540 ALA D CA 1
ATOM 5949 C C . ALA D 2 53 ? 26.121 112.808 43.049 1.00 9.89 540 ALA D C 1
ATOM 5950 O O . ALA D 2 53 ? 27.052 112.509 42.261 1.00 14.14 540 ALA D O 1
ATOM 5952 N N . ASN D 2 54 ? 25.415 111.892 43.745 1.00 14.59 541 ASN D N 1
ATOM 5953 C CA . ASN D 2 54 ? 25.700 110.455 43.591 1.00 11.41 541 ASN D CA 1
ATOM 5954 C C . ASN D 2 54 ? 25.456 110.009 42.180 1.00 15.18 541 ASN D C 1
ATOM 5955 O O . ASN D 2 54 ? 26.250 109.209 41.659 1.00 14.74 541 ASN D O 1
ATOM 5960 N N . ASP D 2 55 ? 24.378 110.491 41.529 1.00 13.53 542 ASP D N 1
ATOM 5961 C CA . ASP D 2 55 ? 24.171 110.139 40.096 1.00 12.47 542 ASP D CA 1
ATOM 5962 C C . ASP D 2 55 ? 25.413 110.528 39.247 1.00 17.92 542 ASP D C 1
ATOM 5963 O O . ASP D 2 55 ? 25.905 109.765 38.391 1.00 14.98 542 ASP D O 1
ATOM 5976 N N . ILE D 2 57 ? 28.577 111.021 40.304 1.00 17.05 544 ILE D N 1
ATOM 5977 C CA . ILE D 2 57 ? 29.742 110.232 40.719 1.00 17.04 544 ILE D CA 1
ATOM 5978 C C . ILE D 2 57 ? 29.609 108.856 40.058 1.00 15.52 544 ILE D C 1
ATOM 5979 O O . ILE D 2 57 ? 30.539 108.384 39.406 1.00 19.16 544 ILE D O 1
ATOM 5984 N N . HIS D 2 58 ? 28.423 108.265 40.154 1.00 11.95 545 HIS D N 1
ATOM 5985 C CA . HIS D 2 58 ? 28.185 106.957 39.568 1.00 11.95 545 HIS D CA 1
ATOM 5986 C C . HIS D 2 58 ? 28.410 106.908 38.060 1.00 11.37 545 HIS D C 1
ATOM 5987 O O . HIS D 2 58 ? 29.047 105.985 37.565 1.00 16.68 545 HIS D O 1
ATOM 5994 N N . ALA D 2 59 ? 27.898 107.896 37.319 1.00 14.65 546 ALA D N 1
ATOM 5995 C CA . ALA D 2 59 ? 28.044 107.906 35.844 1.00 13.12 546 ALA D CA 1
ATOM 5996 C C . ALA D 2 59 ? 29.535 108.026 35.457 1.00 16.60 546 ALA D C 1
ATOM 5997 O O . ALA D 2 59 ? 30.011 107.444 34.479 1.00 10.82 546 ALA D O 1
ATOM 5999 N N . GLU D 2 60 ? 30.251 108.851 36.223 1.00 14.92 547 GLU D N 1
ATOM 6000 C CA . GLU D 2 60 ? 31.656 109.057 35.993 1.00 17.26 547 GLU D CA 1
ATOM 6001 C C . GLU D 2 60 ? 32.446 107.774 36.307 1.00 13.50 547 GLU D C 1
ATOM 6002 O O . GLU D 2 60 ? 33.354 107.408 35.564 1.00 14.31 547 GLU D O 1
ATOM 6008 N N . ASN D 2 61 ? 32.021 107.057 37.350 1.00 15.79 548 ASN D N 1
ATOM 6009 C CA . ASN D 2 61 ? 32.625 105.766 37.733 1.00 16.43 548 ASN D CA 1
ATOM 6010 C C . ASN D 2 61 ? 32.410 104.767 36.583 1.00 14.44 548 ASN D C 1
ATOM 6011 O O . ASN D 2 61 ? 33.328 104.038 36.243 1.00 15.21 548 ASN D O 1
ATOM 6024 N N . ARG D 2 63 ? 31.803 105.599 33.405 1.00 17.24 550 ARG D N 1
ATOM 6025 C CA . ARG D 2 63 ? 32.559 106.057 32.249 1.00 12.89 550 ARG D CA 1
ATOM 6026 C C . ARG D 2 63 ? 34.034 105.613 32.331 1.00 20.32 550 ARG D C 1
ATOM 6027 O O . ARG D 2 63 ? 34.685 105.329 31.310 1.00 18.39 550 ARG D O 1
ATOM 6035 N N . LEU D 2 64 ? 34.582 105.611 33.537 1.00 18.68 551 LEU D N 1
ATOM 6036 C CA . LEU D 2 64 ? 35.965 105.201 33.719 1.00 21.90 551 LEU D CA 1
ATOM 6037 C C . LEU D 2 64 ? 36.195 103.693 33.929 1.00 18.95 551 LEU D C 1
ATOM 6038 O O . LEU D 2 64 ? 37.311 103.276 34.212 1.00 29.21 551 LEU D O 1
ATOM 6043 N N . GLY D 2 65 ? 35.122 102.902 33.896 1.00 17.79 552 GLY D N 1
ATOM 6044 C CA . GLY D 2 65 ? 35.226 101.453 34.022 1.00 16.78 552 GLY D CA 1
ATOM 6045 C C . GLY D 2 65 ? 35.507 100.890 35.403 1.00 22.28 552 GLY D C 1
ATOM 6046 O O . GLY D 2 65 ? 36.127 99.833 35.541 1.00 27.35 552 GLY D O 1
ATOM 6047 N N . ARG D 2 66 ? 34.968 101.560 36.423 1.00 26.20 553 ARG D N 1
ATOM 6048 C CA . ARG D 2 66 ? 35.111 101.169 37.814 1.00 16.60 553 ARG D CA 1
ATOM 6049 C C . ARG D 2 66 ? 34.011 100.309 38.343 1.00 20.05 553 ARG D C 1
ATOM 6050 O O . ARG D 2 66 ? 32.856 100.454 37.948 1.00 23.14 553 ARG D O 1
ATOM 6058 N N . ASP D 2 67 ? 34.386 99.423 39.257 1.00 19.19 554 ASP D N 1
ATOM 6059 C CA . ASP D 2 67 ? 33.435 98.587 39.965 1.00 20.96 554 ASP D CA 1
ATOM 6060 C C . ASP D 2 67 ? 33.968 98.459 41.407 1.00 18.01 554 ASP D C 1
ATOM 6061 O O . ASP D 2 67 ? 35.107 98.836 41.695 1.00 16.58 554 ASP D O 1
ATOM 6066 N N . LYS D 2 68 ? 33.103 98.008 42.308 1.00 17.80 555 LYS D N 1
ATOM 6067 C CA . LYS D 2 68 ? 33.425 97.865 43.698 1.00 19.89 555 LYS D CA 1
ATOM 6068 C C . LYS D 2 68 ? 34.746 97.102 43.960 1.00 20.49 555 LYS D C 1
ATOM 6069 O O . LYS D 2 68 ? 35.566 97.540 44.757 1.00 15.82 555 LYS D O 1
ATOM 6075 N N . TYR D 2 69 ? 34.912 95.952 43.319 1.00 23.24 556 TYR D N 1
ATOM 6076 C CA . TYR D 2 69 ? 36.071 95.087 43.566 1.00 19.16 556 TYR D CA 1
ATOM 6077 C C . TYR D 2 69 ? 37.351 95.611 42.953 1.00 19.40 556 TYR D C 1
ATOM 6078 O O . TYR D 2 69 ? 38.365 95.619 43.612 1.00 15.52 556 TYR D O 1
ATOM 6087 N N . LYS D 2 70 ? 37.272 96.149 41.747 1.00 18.18 557 LYS D N 1
ATOM 6088 C CA . LYS D 2 70 ? 38.428 96.724 41.065 1.00 20.16 557 LYS D CA 1
ATOM 6089 C C . LYS D 2 70 ? 38.914 97.933 41.882 1.00 14.61 557 LYS D C 1
ATOM 6090 O O . LYS D 2 70 ? 40.092 98.105 42.053 1.00 18.94 557 LYS D O 1
ATOM 6096 N N . THR D 2 71 ? 38.011 98.749 42.420 1.00 18.59 558 THR D N 1
ATOM 6097 C CA . THR D 2 71 ? 38.404 99.905 43.256 1.00 18.15 558 THR D CA 1
ATOM 6098 C C . THR D 2 71 ? 39.068 99.495 44.574 1.00 14.28 558 THR D C 1
ATOM 6099 O O . THR D 2 71 ? 40.045 100.094 44.989 1.00 17.51 558 THR D O 1
ATOM 6103 N N . LEU D 2 72 ? 38.518 98.474 45.221 1.00 14.27 559 LEU D N 1
ATOM 6104 C CA . LEU D 2 72 ? 39.064 97.913 46.472 1.00 19.19 559 LEU D CA 1
ATOM 6105 C C . LEU D 2 72 ? 40.528 97.473 46.230 1.00 21.08 559 LEU D C 1
ATOM 6106 O O . LEU D 2 72 ? 41.440 97.788 47.016 1.00 18.70 559 LEU D O 1
ATOM 6111 N N . ARG D 2 73 ? 40.736 96.803 45.094 1.00 17.18 560 ARG D N 1
ATOM 6112 C CA . ARG D 2 73 ? 42.046 96.322 44.663 1.00 20.36 560 ARG D CA 1
ATOM 6113 C C . ARG D 2 73 ? 42.984 97.503 44.492 1.00 17.59 560 ARG D C 1
ATOM 6114 O O . ARG D 2 73 ? 44.082 97.528 45.012 1.00 20.04 560 ARG D O 1
ATOM 6122 N N . GLN D 2 74 ? 42.527 98.494 43.757 1.00 21.12 561 GLN D N 1
ATOM 6123 C CA . GLN D 2 74 ? 43.300 99.708 43.496 1.00 25.12 561 GLN D CA 1
ATOM 6124 C C . GLN D 2 74 ? 43.644 100.579 44.721 1.00 24.10 561 GLN D C 1
ATOM 6125 O O . GLN D 2 74 ? 44.748 101.083 44.819 1.00 20.29 561 GLN D O 1
ATOM 6131 N N . ILE D 2 75 ? 42.688 100.786 45.626 1.00 26.07 562 ILE D N 1
ATOM 6132 C CA . ILE D 2 75 ? 42.940 101.614 46.801 1.00 21.58 562 ILE D CA 1
ATOM 6133 C C . ILE D 2 75 ? 43.760 100.980 47.897 1.00 16.62 562 ILE D C 1
ATOM 6134 O O . ILE D 2 75 ? 44.043 101.646 48.896 1.00 18.38 562 ILE D O 1
ATOM 6139 N N . ARG D 2 76 ? 44.031 99.684 47.777 1.00 17.41 563 ARG D N 1
ATOM 6140 C CA . ARG D 2 76 ? 44.852 98.980 48.764 1.00 17.17 563 ARG D CA 1
ATOM 6141 C C . ARG D 2 76 ? 46.293 98.868 48.240 1.00 20.21 563 ARG D C 1
ATOM 6142 O O . ARG D 2 76 ? 47.145 98.227 48.867 1.00 24.50 563 ARG D O 1
ATOM 6150 N N . GLN D 2 77 ? 46.557 99.422 47.061 1.00 15.76 564 GLN D N 1
ATOM 6151 C CA . GLN D 2 77 ? 47.922 99.400 46.550 1.00 21.79 564 GLN D CA 1
ATOM 6152 C C . GLN D 2 77 ? 48.826 100.339 47.317 1.00 19.10 564 GLN D C 1
ATOM 6153 O O . GLN D 2 77 ? 48.371 101.291 47.931 1.00 18.70 564 GLN D O 1
ATOM 6159 N N . GLY D 2 78 ? 50.126 100.069 47.272 1.00 26.30 565 GLY D N 1
ATOM 6160 C CA . GLY D 2 78 ? 51.037 100.892 48.031 1.00 23.03 565 GLY D CA 1
ATOM 6161 C C . GLY D 2 78 ? 51.202 100.243 49.367 1.00 18.49 565 GLY D C 1
ATOM 6162 O O . GLY D 2 78 ? 50.524 99.265 49.690 1.00 26.06 565 GLY D O 1
ATOM 6163 N N . ASN D 2 79 ? 52.131 100.743 50.149 1.00 22.97 566 ASN D N 1
ATOM 6164 C CA . ASN D 2 79 ? 52.373 100.143 51.449 1.00 24.06 566 ASN D CA 1
ATOM 6165 C C . ASN D 2 79 ? 51.570 100.955 52.453 1.00 21.65 566 ASN D C 1
ATOM 6166 O O . ASN D 2 79 ? 51.009 102.002 52.109 1.00 25.00 566 ASN D O 1
ATOM 6171 N N . THR D 2 80 ? 51.510 100.445 53.685 1.00 23.78 567 THR D N 1
ATOM 6172 C CA . THR D 2 80 ? 50.769 101.049 54.770 1.00 29.29 567 THR D CA 1
ATOM 6173 C C . THR D 2 80 ? 51.124 102.504 55.053 1.00 30.01 567 THR D C 1
ATOM 6174 O O . THR D 2 80 ? 50.232 103.326 55.278 1.00 30.60 567 THR D O 1
ATOM 6178 N N . LYS D 2 81 ? 52.410 102.840 54.961 1.00 28.74 568 LYS D N 1
ATOM 6179 C CA . LYS D 2 81 ? 52.851 104.199 55.235 1.00 26.02 568 LYS D CA 1
ATOM 6180 C C . LYS D 2 81 ? 52.382 105.137 54.149 1.00 23.13 568 LYS D C 1
ATOM 6181 O O . LYS D 2 81 ? 51.988 106.237 54.440 1.00 27.51 568 LYS D O 1
ATOM 6187 N N . GLN D 2 82 ? 52.445 104.713 52.893 1.00 23.09 569 GLN D N 1
ATOM 6188 C CA . GLN D 2 82 ? 52.029 105.569 51.787 1.00 20.48 569 GLN D CA 1
ATOM 6189 C C . GLN D 2 82 ? 50.545 105.919 51.897 1.00 26.10 569 GLN D C 1
ATOM 6190 O O . GLN D 2 82 ? 50.138 107.085 51.618 1.00 22.08 569 GLN D O 1
ATOM 6196 N N . ARG D 2 83 ? 49.744 104.899 52.244 1.00 22.29 570 ARG D N 1
ATOM 6197 C CA . ARG D 2 83 ? 48.301 105.094 52.383 1.00 22.77 570 ARG D CA 1
ATOM 6198 C C . ARG D 2 83 ? 47.964 105.911 53.600 1.00 25.35 570 ARG D C 1
ATOM 6199 O O . ARG D 2 83 ? 46.978 106.635 53.592 1.00 20.15 570 ARG D O 1
ATOM 6207 N N . ILE D 2 84 ? 48.755 105.801 54.665 1.00 27.46 571 ILE D N 1
ATOM 6208 C CA . ILE D 2 84 ? 48.478 106.604 55.852 1.00 28.75 571 ILE D CA 1
ATOM 6209 C C . ILE D 2 84 ? 48.851 108.071 55.511 1.00 30.41 571 ILE D C 1
ATOM 6210 O O . ILE D 2 84 ? 48.163 109.024 55.886 1.00 31.33 571 ILE D O 1
ATOM 6215 N N . ASP D 2 85 ? 49.871 108.257 54.694 1.00 31.27 572 ASP D N 1
ATOM 6216 C CA . ASP D 2 85 ? 50.256 109.611 54.348 1.00 30.06 572 ASP D CA 1
ATOM 6217 C C . ASP D 2 85 ? 49.199 110.236 53.464 1.00 30.85 572 ASP D C 1
ATOM 6218 O O . ASP D 2 85 ? 48.911 111.425 53.577 1.00 30.85 572 ASP D O 1
ATOM 6223 N N . GLU D 2 86 ? 48.668 109.467 52.523 1.00 29.87 573 GLU D N 1
ATOM 6224 C CA . GLU D 2 86 ? 47.632 110.021 51.668 1.00 30.30 573 GLU D CA 1
ATOM 6225 C C . GLU D 2 86 ? 46.437 110.434 52.529 1.00 25.40 573 GLU D C 1
ATOM 6226 O O . GLU D 2 86 ? 45.815 111.467 52.272 1.00 24.35 573 GLU D O 1
ATOM 6232 N N . PHE D 2 87 ? 46.122 109.612 53.537 1.00 23.50 574 PHE D N 1
ATOM 6233 C CA . PHE D 2 87 ? 45.028 109.889 54.443 1.00 22.94 574 PHE D CA 1
ATOM 6234 C C . PHE D 2 87 ? 45.230 111.217 55.159 1.00 31.30 574 PHE D C 1
ATOM 6235 O O . PHE D 2 87 ? 44.290 112.020 55.254 1.00 26.04 574 PHE D O 1
ATOM 6243 N N . GLU D 2 88 ? 46.448 111.450 55.669 1.00 32.90 575 GLU D N 1
ATOM 6244 C CA . GLU D 2 88 ? 46.746 112.707 56.362 1.00 31.11 575 GLU D CA 1
ATOM 6245 C C . GLU D 2 88 ? 46.696 113.875 55.397 1.00 31.77 575 GLU D C 1
ATOM 6246 O O . GLU D 2 88 ? 46.315 114.971 55.780 1.00 32.67 575 GLU D O 1
ATOM 6252 N N . SER D 2 89 ? 47.022 113.639 54.131 1.00 32.02 576 SER D N 1
ATOM 6253 C CA . SER D 2 89 ? 46.992 114.724 53.151 1.00 36.39 576 SER D CA 1
ATOM 6254 C C . SER D 2 89 ? 45.596 115.018 52.620 1.00 30.77 576 SER D C 1
ATOM 6255 O O . SER D 2 89 ? 45.420 115.992 51.909 1.00 31.64 576 SER D O 1
#

Nearest PDB structures (foldseek):
  1ef1-assembly1_C  TM=1.012E+00  e=1.071E-10  Homo sapiens
  1ef1-assembly1_C  TM=1.012E+00  e=1.071E-10  Homo sapiens
  8cir-assembly1_A  TM=9.652E-01  e=1.089E-49  Homo sapiens
  8cis-assembly1_A  TM=9.510E-01  e=2.994E-49  Homo sapiens
  8cit-assembly1_A  TM=9.669E-01  e=1.526E-48  Homo sapiens